Protein AF-A0A928IX99-F1 (afdb_monomer_lite)

pLDDT: mean 77.0, std 20.43, range [24.09, 98.06]

Sequence (421 aa):
MLLLALVLGLSSCNKGEEDSLDESSEAQTESSSEQSAFTVKQAEQLLEQDKLLTEIFICNYLRDVTSVKAERTLVSADNKYADFSEIEKLIGNTYLQDSGDKEFFMSYPENQEPSVVSQDGKTSVFCHIGSNYNDYADYSTLSVLDTDDEKVKELSFSTLLGKELTVKAFLQEDGKWLLEKGIYRLNPPQTDYTESPWGKTNVGSLKNLSGKTLVIKLFVSDKDTEITPADETFFHQRIESALQSLTQDLSQFGITPDFEYESTYFEHKKTLGNRAIDFDMMLAQTTFGTLENFARDNTDLDLSKYDNYFFVVCTKNDMELSVGVFDKTEEKDLYFGERILTGASVTDLDIYKSVLCLLGADLRGEDGADKYTEALYKFYFPNDFAVTKDLTTVEISPVTAYMCGFTDKLNFLYKTFLPRK

Foldseek 3Di:
DDDDDDDDDDDDDDDDDDDDDDDDDDPDDPPDPCLPQDDLVLVVVLLVLLVVLLCVFQQVVQDDPPDLFQDKDQRDPPDPQQFVVVVVVSQVLRADPPLCVVVPSACVVVPDDGQWDDDVRTIIGGDFFASDDDFGFDSVAWDWADDPDSQKIWIWTATPVGDTDIWIWGQDPVRGIYTSYGPCVVCPPDPPLCPAPLRQQAPALCSDLAWEEEEEEEEEAEQVGDDDPVLVVVVVVLLCVLVVLVQVQLVVLVGHHHYDYDYYYDYYHHDQDQEPVSVLVRCCPDPQNEVVSVLVPPPVRPVVNTSGYAYEYEYQHNHDWDFQGDDPDDPPRRRPGTYTYDHPPAGSLSSNLSVLVNLQQDLCLPPPDDSSLNNNCCVVCVLDSSHDPDSVSHHCDLVSCVSSVSDPDPDPSPPRNDDDD

Radius of gyration: 35.27 Å; chains: 1; bounding box: 87×37×130 Å

Structure (mmCIF, N/CA/C/O backbone):
data_AF-A0A928IX99-F1
#
_entry.id   AF-A0A928IX99-F1
#
loop_
_atom_site.group_PDB
_atom_site.id
_atom_site.type_symbol
_atom_site.label_atom_id
_atom_site.label_alt_id
_atom_site.label_comp_id
_atom_site.label_asym_id
_atom_site.label_entity_id
_atom_site.label_seq_id
_atom_site.pdbx_PDB_ins_code
_atom_site.Cartn_x
_atom_site.Cartn_y
_atom_site.Cartn_z
_atom_site.occupancy
_atom_site.B_iso_or_equiv
_atom_site.auth_seq_id
_atom_site.auth_comp_id
_atom_site.auth_asym_id
_atom_site.auth_atom_id
_atom_site.pdbx_PDB_model_num
ATOM 1 N N . MET A 1 1 ? -52.407 9.605 62.923 1.00 32.16 1 MET A N 1
ATOM 2 C CA . MET A 1 1 ? -52.821 9.281 64.308 1.00 32.16 1 MET A CA 1
ATOM 3 C C . MET A 1 1 ? -52.454 7.827 64.538 1.00 32.16 1 MET A C 1
ATOM 5 O O . MET A 1 1 ? -52.904 7.006 63.758 1.00 32.16 1 MET A O 1
ATOM 9 N N . LEU A 1 2 ? -51.382 7.566 65.298 1.00 25.30 2 LEU A N 1
ATOM 10 C CA . LEU A 1 2 ? -51.435 7.112 66.706 1.00 25.30 2 LEU A CA 1
ATOM 11 C C . LEU A 1 2 ? -52.231 5.798 66.850 1.00 25.30 2 LEU A C 1
ATOM 13 O O . LEU A 1 2 ? -53.377 5.760 66.439 1.00 25.30 2 LEU A O 1
ATOM 17 N N . LEU A 1 3 ? -51.763 4.728 67.488 1.00 24.09 3 LEU A N 1
ATOM 18 C CA . LEU A 1 3 ? -50.537 4.435 68.227 1.00 24.09 3 LEU A CA 1
ATOM 19 C C . LEU A 1 3 ? -50.572 2.918 68.548 1.00 24.09 3 LEU A C 1
ATOM 21 O O . LEU A 1 3 ? -51.644 2.319 68.571 1.00 24.09 3 LEU A O 1
ATOM 25 N N . LEU A 1 4 ? -49.394 2.355 68.823 1.00 26.11 4 LEU A N 1
ATOM 26 C CA . LEU A 1 4 ? -49.087 1.123 69.566 1.00 26.11 4 LEU A CA 1
ATOM 27 C C . LEU A 1 4 ? -50.152 0.592 70.553 1.00 26.11 4 LEU A C 1
ATOM 29 O O . LEU A 1 4 ? -50.721 1.370 71.314 1.00 26.11 4 LEU A O 1
ATOM 33 N N . ALA A 1 5 ? -50.161 -0.738 70.737 1.00 27.47 5 ALA A N 1
ATOM 34 C CA . ALA A 1 5 ? -49.898 -1.340 72.056 1.00 27.47 5 ALA A CA 1
ATOM 35 C C . ALA A 1 5 ? -49.436 -2.811 71.956 1.00 27.47 5 ALA A C 1
ATOM 37 O O . ALA A 1 5 ? -50.134 -3.668 71.420 1.00 27.47 5 ALA A O 1
ATOM 38 N N . LEU A 1 6 ? -48.248 -3.060 72.518 1.00 27.78 6 LEU A N 1
ATOM 39 C CA . LEU A 1 6 ? -47.676 -4.351 72.917 1.00 27.78 6 LEU A CA 1
ATOM 40 C C . LEU A 1 6 ? -48.558 -5.076 73.950 1.00 27.78 6 LEU A C 1
ATOM 42 O O . LEU A 1 6 ? -49.103 -4.424 74.839 1.00 27.78 6 LEU A O 1
ATOM 46 N N . VAL A 1 7 ? -48.503 -6.414 73.966 1.00 29.84 7 VAL A N 1
ATOM 47 C CA . VAL A 1 7 ? -48.594 -7.204 75.209 1.00 29.84 7 VAL A CA 1
ATOM 48 C C . VAL A 1 7 ? -47.529 -8.307 75.198 1.00 29.84 7 VAL A C 1
ATOM 50 O O . VAL A 1 7 ? -47.473 -9.133 74.292 1.00 29.84 7 VAL A O 1
ATOM 53 N N . LEU A 1 8 ? -46.687 -8.270 76.232 1.00 30.53 8 LEU A N 1
ATOM 54 C CA . LEU A 1 8 ? -45.696 -9.266 76.644 1.00 30.53 8 LEU A CA 1
ATOM 55 C C . LEU A 1 8 ? -46.343 -10.387 77.478 1.00 30.53 8 LEU A C 1
ATOM 57 O O . LEU A 1 8 ? -47.283 -10.145 78.230 1.00 30.53 8 LEU A O 1
ATOM 61 N N . GLY A 1 9 ? -45.729 -11.569 77.448 1.00 25.67 9 GLY A N 1
ATOM 62 C CA . GLY A 1 9 ? -45.827 -12.616 78.474 1.00 25.67 9 GLY A CA 1
ATOM 63 C C . GLY A 1 9 ? -44.843 -13.733 78.106 1.00 25.67 9 GLY A C 1
ATOM 64 O O . GLY A 1 9 ? -45.002 -14.327 77.050 1.00 25.67 9 GLY A O 1
ATOM 65 N N . LEU A 1 10 ? -43.679 -13.894 78.740 1.00 26.44 10 LEU A N 1
ATOM 66 C CA . LEU A 1 10 ? -43.321 -14.243 80.128 1.00 26.44 10 LEU A CA 1
ATOM 67 C C . LEU A 1 10 ? -42.844 -15.707 80.222 1.00 26.44 10 LEU A C 1
ATOM 69 O O . LEU A 1 10 ? -43.537 -16.623 79.791 1.00 26.44 10 LEU A O 1
ATOM 73 N N . SER A 1 11 ? -41.709 -15.855 80.919 1.00 26.50 11 SER A N 1
ATOM 74 C CA . SER A 1 11 ? -41.252 -17.017 81.704 1.00 26.50 11 SER A CA 1
ATOM 75 C C . SER A 1 11 ? -40.397 -18.095 81.021 1.00 26.50 11 SER A C 1
ATOM 77 O O . SER A 1 11 ? -40.907 -18.964 80.327 1.00 26.50 11 SER A O 1
ATOM 79 N N . SER A 1 12 ? -39.115 -18.167 81.406 1.00 26.39 12 SER A N 1
ATOM 80 C CA . SER A 1 12 ? -38.673 -19.178 82.385 1.00 26.39 12 SER A CA 1
ATOM 81 C C . SER A 1 12 ? -37.282 -18.867 82.963 1.00 26.39 12 SER A C 1
ATOM 83 O O . SER A 1 12 ? -36.357 -18.499 82.247 1.00 26.39 12 SER A O 1
ATOM 85 N N . CYS A 1 13 ? -37.169 -19.033 84.281 1.00 27.56 13 CYS A N 1
ATOM 86 C CA . CYS A 1 13 ? -35.975 -18.929 85.121 1.00 27.56 13 CYS A CA 1
ATOM 87 C C . CYS A 1 13 ? -34.940 -20.039 84.844 1.00 27.56 13 CYS A C 1
ATOM 89 O O . CYS A 1 13 ? -35.353 -21.160 84.555 1.00 27.56 13 CYS A O 1
ATOM 91 N N . ASN A 1 14 ? -33.643 -19.802 85.110 1.00 27.31 14 ASN A N 1
ATOM 92 C CA . ASN A 1 14 ? -32.953 -20.336 86.302 1.00 27.31 14 ASN A CA 1
ATOM 93 C C . ASN A 1 14 ? -31.543 -19.723 86.506 1.00 27.31 14 ASN A C 1
ATOM 95 O O . ASN A 1 14 ? -31.003 -19.081 85.615 1.00 27.31 14 ASN A O 1
ATOM 99 N N . LYS A 1 15 ? -31.022 -19.906 87.725 1.00 30.80 15 LYS A N 1
ATOM 100 C CA . LYS A 1 15 ? -29.993 -19.159 88.481 1.00 30.80 15 LYS A CA 1
ATOM 101 C C . LYS A 1 15 ? -28.511 -19.462 88.170 1.00 30.80 15 LYS A C 1
ATOM 103 O O . LYS A 1 15 ? -28.193 -20.589 87.807 1.00 30.80 15 LYS A O 1
ATOM 108 N N . GLY A 1 16 ? -27.634 -18.520 88.558 1.00 28.22 16 GLY A N 1
ATOM 109 C CA . GLY A 1 16 ? -26.250 -18.763 89.017 1.00 28.22 16 GLY A CA 1
ATOM 110 C C . GLY A 1 16 ? -25.366 -17.498 89.076 1.00 28.22 16 GLY A C 1
ATOM 111 O O . GLY A 1 16 ? -25.077 -16.941 88.028 1.00 28.22 16 GLY A O 1
ATOM 112 N N . GLU A 1 17 ? -24.984 -17.068 90.290 1.00 31.42 17 GLU A N 1
ATOM 113 C CA . GLU A 1 17 ? -23.972 -16.046 90.695 1.00 31.42 17 GLU A CA 1
ATOM 114 C C . GLU A 1 17 ? -22.546 -16.393 90.167 1.00 31.42 17 GLU A C 1
ATOM 116 O O . GLU A 1 17 ? -22.338 -17.542 89.790 1.00 31.42 17 GLU A O 1
ATOM 121 N N . GLU A 1 18 ? -21.483 -15.570 90.096 1.00 31.70 18 GLU A N 1
ATOM 122 C CA . GLU A 1 18 ? -21.073 -14.255 90.639 1.00 31.70 18 GLU A CA 1
ATOM 123 C C . GLU A 1 18 ? -19.809 -13.760 89.858 1.00 31.70 18 GLU A C 1
ATOM 125 O O . GLU A 1 18 ? -19.098 -14.575 89.271 1.00 31.70 18 GLU A O 1
ATOM 130 N N . ASP A 1 19 ? -19.526 -12.449 89.925 1.00 29.72 19 ASP A N 1
ATOM 131 C CA . ASP A 1 19 ? -18.247 -11.724 89.709 1.00 29.72 19 ASP A CA 1
ATOM 132 C C . ASP A 1 19 ? -17.507 -11.696 88.348 1.00 29.72 19 ASP A C 1
ATOM 134 O O . ASP A 1 19 ? -16.781 -12.612 87.970 1.00 29.72 19 ASP A O 1
ATOM 138 N N . SER A 1 20 ? -17.491 -10.527 87.682 1.00 31.77 20 SER A N 1
ATOM 139 C CA . SER A 1 20 ? -16.436 -9.486 87.816 1.00 31.77 20 SER A CA 1
ATOM 140 C C . SER A 1 20 ? -16.462 -8.461 86.656 1.00 31.77 20 SER A C 1
ATOM 142 O O . SER A 1 20 ? -16.932 -8.730 85.554 1.00 31.77 20 SER A O 1
ATOM 144 N N . LEU A 1 21 ? -15.998 -7.253 86.982 1.00 30.33 21 LEU A N 1
ATOM 145 C CA . LEU A 1 21 ? -15.977 -5.988 86.232 1.00 30.33 21 LEU A CA 1
ATOM 146 C C . LEU A 1 21 ? -15.123 -6.051 84.945 1.00 30.33 21 LEU A C 1
ATOM 148 O O . LEU A 1 21 ? -14.048 -6.640 84.979 1.00 30.33 21 LEU A O 1
ATOM 152 N N . ASP A 1 22 ? -15.525 -5.433 83.828 1.00 29.91 22 ASP A N 1
ATOM 153 C CA . ASP A 1 22 ? -15.306 -4.010 83.487 1.00 29.91 22 ASP A CA 1
ATOM 154 C C . ASP A 1 22 ? -15.445 -3.727 81.966 1.00 29.91 22 ASP A C 1
ATOM 156 O O . ASP A 1 22 ? -15.180 -4.580 81.123 1.00 29.91 22 ASP A O 1
ATOM 160 N N . GLU A 1 23 ? -15.841 -2.484 81.673 1.00 31.03 23 GLU A N 1
ATOM 161 C CA . GLU A 1 23 ? -15.593 -1.669 80.461 1.00 31.03 23 GLU A CA 1
ATOM 162 C C . GLU A 1 23 ? -16.182 -2.034 79.071 1.00 31.03 23 GLU A C 1
ATOM 164 O O . GLU A 1 23 ? -15.618 -2.734 78.238 1.00 31.03 23 GLU A O 1
ATOM 169 N N . SER A 1 24 ? -17.325 -1.385 78.803 1.00 33.31 24 SER A N 1
ATOM 170 C CA . SER A 1 24 ? -17.685 -0.602 77.602 1.00 33.31 24 SER A CA 1
ATOM 171 C C . SER A 1 24 ? -16.999 -0.874 76.250 1.00 33.31 24 SER A C 1
ATOM 173 O O . SER A 1 24 ? -15.839 -0.528 76.049 1.00 33.31 24 SER A O 1
ATOM 175 N N . SER A 1 25 ? -17.802 -1.205 75.235 1.00 29.55 25 SER A N 1
ATOM 176 C CA . SER A 1 25 ? -17.796 -0.445 73.974 1.00 29.55 25 SER A CA 1
ATOM 177 C C . SER A 1 25 ? -19.100 -0.647 73.200 1.00 29.55 25 SER A C 1
ATOM 179 O O . SER A 1 25 ? -19.797 -1.651 73.330 1.00 29.55 25 SER A O 1
ATOM 181 N N . GLU A 1 26 ? -19.468 0.404 72.486 1.00 31.27 26 GLU A N 1
ATOM 18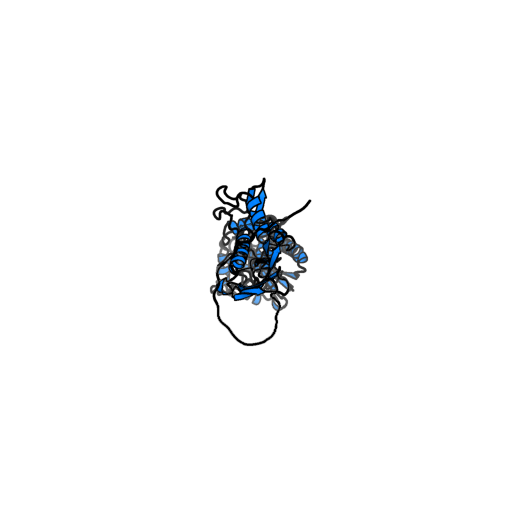2 C CA . GLU A 1 26 ? -20.727 0.634 71.799 1.00 31.27 26 GLU A CA 1
ATOM 183 C C . GLU A 1 26 ? -20.979 -0.404 70.697 1.00 31.27 26 GLU A C 1
ATOM 185 O O . GLU A 1 26 ? -20.155 -0.603 69.808 1.00 31.27 26 GLU A O 1
ATOM 190 N N . ALA A 1 27 ? -22.159 -1.026 70.712 1.00 29.11 27 ALA A N 1
ATOM 191 C CA . ALA A 1 27 ? -22.660 -1.766 69.564 1.00 29.11 27 ALA A CA 1
ATOM 192 C C . ALA A 1 27 ? -23.061 -0.762 68.472 1.00 29.11 27 ALA A C 1
ATOM 194 O O . ALA A 1 27 ? -24.195 -0.278 68.434 1.00 29.11 27 ALA A O 1
ATOM 195 N N . GLN A 1 28 ? -22.109 -0.419 67.603 1.00 32.25 28 GLN A N 1
ATOM 196 C CA . GLN A 1 28 ? -22.411 0.170 66.308 1.00 32.25 28 GLN A CA 1
ATOM 197 C C . GLN A 1 28 ? -23.106 -0.879 65.442 1.00 32.25 28 GLN A C 1
ATOM 199 O O . GLN A 1 28 ? -22.579 -1.946 65.146 1.00 32.25 28 GLN A O 1
ATOM 204 N N . THR A 1 29 ? -24.332 -0.541 65.074 1.00 30.28 29 THR A N 1
ATOM 205 C CA . THR A 1 29 ? -25.180 -1.222 64.106 1.00 30.28 29 THR A CA 1
ATOM 206 C C . THR A 1 29 ? -24.440 -1.383 62.774 1.00 30.28 29 THR A C 1
ATOM 208 O O . THR A 1 29 ? -24.249 -0.405 62.052 1.00 30.28 29 THR A O 1
ATOM 211 N N . GLU A 1 30 ? -24.053 -2.613 62.430 1.00 31.61 30 GLU A N 1
ATOM 212 C CA . GLU A 1 30 ? -23.658 -2.986 61.071 1.00 31.61 30 GLU A CA 1
ATOM 213 C C . GLU A 1 30 ? -24.867 -2.823 60.140 1.00 31.61 30 GLU A C 1
ATOM 215 O O . GLU A 1 30 ? -25.777 -3.649 60.079 1.00 31.61 30 GLU A O 1
ATOM 220 N N . SER A 1 31 ? -24.888 -1.707 59.422 1.00 30.83 31 SER A N 1
ATOM 221 C CA . SER A 1 31 ? -25.675 -1.532 58.209 1.00 30.83 31 SER A CA 1
ATOM 222 C C . SER A 1 31 ? -24.835 -2.058 57.045 1.00 30.83 31 SER A C 1
ATOM 224 O O . SER A 1 31 ? -24.103 -1.300 56.412 1.00 30.83 31 SER A O 1
ATOM 226 N N . SER A 1 32 ? -24.917 -3.359 56.776 1.00 32.91 32 SER A N 1
ATOM 227 C CA . SER A 1 32 ? -24.330 -3.982 55.590 1.00 32.91 32 SER A CA 1
ATOM 228 C C . SER A 1 32 ? -25.093 -3.548 54.331 1.00 32.91 32 SER A C 1
ATOM 230 O O . SER A 1 32 ? -26.103 -4.149 53.958 1.00 32.91 32 SER A O 1
ATOM 232 N N . SER A 1 33 ? -24.623 -2.500 53.658 1.00 36.19 33 SER A N 1
ATOM 233 C CA . SER A 1 33 ? -24.897 -2.314 52.234 1.00 36.19 33 SER A CA 1
ATOM 234 C C . SER A 1 33 ? -23.914 -3.183 51.454 1.00 36.19 33 SER A C 1
ATOM 236 O O . SER A 1 33 ? -22.799 -2.756 51.167 1.00 36.19 33 SER A O 1
ATOM 238 N N . GLU A 1 34 ? -24.300 -4.417 51.135 1.00 38.56 34 GLU A N 1
ATOM 239 C CA . GLU A 1 34 ? -23.579 -5.240 50.158 1.00 38.56 34 GLU A CA 1
ATOM 240 C C . GLU A 1 34 ? -23.730 -4.605 48.764 1.00 38.56 34 GLU A C 1
ATOM 242 O O . GLU A 1 34 ? -24.590 -4.980 47.968 1.00 38.56 34 GLU A O 1
ATOM 247 N N . GLN A 1 35 ? -22.907 -3.601 48.455 1.00 49.84 35 GLN A N 1
ATOM 248 C CA . GLN A 1 35 ? -22.557 -3.311 47.069 1.00 49.84 35 GLN A CA 1
ATOM 249 C C . GLN A 1 35 ? -21.727 -4.497 46.577 1.00 49.84 35 GLN A C 1
ATOM 251 O O . GLN A 1 35 ? -20.682 -4.807 47.146 1.00 49.84 35 GLN A O 1
ATOM 256 N N . SER A 1 36 ? -22.218 -5.210 45.562 1.00 53.50 36 SER A N 1
ATOM 257 C CA . SER A 1 36 ? -21.518 -6.369 45.008 1.00 53.50 36 SER A CA 1
ATOM 258 C C . SER A 1 36 ? -20.126 -5.946 44.535 1.00 53.50 36 SER A C 1
ATOM 260 O O . SER A 1 36 ? -20.011 -5.195 43.562 1.00 53.50 36 SER A O 1
ATOM 262 N N . ALA A 1 37 ? -19.085 -6.411 45.227 1.00 73.81 37 ALA A N 1
ATOM 263 C CA . ALA A 1 37 ? -17.702 -6.145 44.860 1.00 73.81 37 ALA A CA 1
ATOM 264 C C . ALA A 1 37 ? -17.452 -6.584 43.409 1.00 73.81 37 ALA A C 1
ATOM 266 O O . ALA A 1 37 ? -17.867 -7.671 43.004 1.00 73.81 37 ALA A O 1
ATOM 267 N N . PHE A 1 38 ? -16.796 -5.730 42.624 1.00 88.00 38 PHE A N 1
ATOM 268 C CA . PHE A 1 38 ? -16.425 -6.046 41.250 1.00 88.00 38 PHE A CA 1
ATOM 269 C C . PHE A 1 38 ? -15.458 -7.232 41.227 1.00 88.00 38 PHE A C 1
ATOM 271 O O . PHE A 1 38 ? -14.396 -7.201 41.844 1.00 88.00 38 PHE A O 1
ATOM 278 N N . THR A 1 39 ? -15.854 -8.302 40.547 1.00 91.69 39 THR A N 1
ATOM 279 C CA . THR A 1 39 ? -15.130 -9.577 40.548 1.00 91.69 39 THR A CA 1
ATOM 280 C C . THR A 1 39 ? -14.237 -9.728 39.320 1.00 91.69 39 THR A C 1
ATOM 282 O O . THR A 1 39 ? -14.537 -9.193 38.253 1.00 91.69 39 THR A O 1
ATOM 285 N N . VAL A 1 40 ? -13.201 -10.568 39.427 1.00 93.12 40 VAL A N 1
ATOM 286 C CA . VAL A 1 40 ? -12.376 -10.996 38.278 1.00 93.12 40 VAL A CA 1
ATOM 287 C C . VAL A 1 40 ? -13.248 -11.520 37.132 1.00 93.12 40 VAL A C 1
ATOM 289 O O . VAL A 1 40 ? -13.028 -11.178 35.981 1.00 93.12 40 VAL A O 1
ATOM 292 N N . LYS A 1 41 ? -14.321 -12.256 37.439 1.00 94.00 41 LYS A N 1
ATOM 293 C CA . LYS A 1 41 ? -15.254 -12.769 36.427 1.00 94.00 41 LYS A CA 1
ATOM 294 C C . LYS A 1 41 ? -16.005 -11.662 35.676 1.00 94.00 41 LYS A C 1
ATOM 296 O O . LYS A 1 41 ? -16.275 -11.805 34.489 1.00 94.00 41 LYS A O 1
ATOM 301 N N . GLN A 1 42 ? -16.377 -10.573 36.352 1.00 94.31 42 GLN A N 1
ATOM 302 C CA . GLN A 1 42 ? -16.988 -9.416 35.685 1.00 94.31 42 GLN A CA 1
ATOM 303 C C . GLN A 1 42 ? -15.965 -8.675 34.818 1.00 94.31 42 GLN A C 1
ATOM 305 O O . GLN A 1 42 ? -16.309 -8.227 33.727 1.00 94.31 42 GLN A O 1
ATOM 310 N N . ALA A 1 43 ? -14.709 -8.601 35.264 1.00 96.12 43 ALA A N 1
ATOM 311 C CA . ALA A 1 43 ? -13.615 -8.063 34.465 1.00 96.12 43 ALA A CA 1
ATOM 312 C C . ALA A 1 43 ? -13.370 -8.895 33.192 1.00 96.12 43 ALA A C 1
ATOM 314 O O . ALA A 1 43 ? -13.345 -8.334 32.101 1.00 96.12 43 ALA A O 1
ATOM 315 N N . GLU A 1 44 ? -13.292 -10.226 33.301 1.00 97.00 44 GLU A N 1
ATOM 316 C CA . GLU A 1 44 ? -13.190 -11.137 32.149 1.00 97.00 44 GLU A CA 1
ATOM 317 C C . GLU A 1 44 ? -14.339 -10.930 31.155 1.00 97.00 44 GLU A C 1
ATOM 319 O O . GLU A 1 44 ? -14.112 -10.858 29.952 1.00 97.00 44 GLU A O 1
ATOM 324 N N . GLN A 1 45 ? -15.575 -10.785 31.647 1.00 96.31 45 GLN A N 1
ATOM 325 C CA . GLN A 1 45 ? -16.740 -10.544 30.792 1.00 96.31 45 GLN A CA 1
ATOM 326 C C . GLN A 1 45 ? -16.628 -9.241 29.996 1.00 96.31 45 GLN A C 1
ATOM 328 O O . GLN A 1 45 ? -16.954 -9.240 28.810 1.00 96.31 45 GLN A O 1
ATOM 333 N N . LEU A 1 46 ? -16.163 -8.153 30.617 1.00 96.56 46 LEU A N 1
ATOM 334 C CA . LEU A 1 46 ? -15.943 -6.885 29.917 1.00 96.56 46 LEU A CA 1
ATOM 335 C C . LEU A 1 46 ? -14.827 -6.995 28.876 1.00 96.56 46 LEU A C 1
ATOM 337 O O . LEU A 1 46 ? -14.984 -6.518 27.755 1.00 96.56 46 LEU A O 1
ATOM 341 N N . LEU A 1 47 ? -13.725 -7.665 29.216 1.00 97.38 47 LEU A N 1
ATOM 342 C CA . LEU A 1 47 ? -12.604 -7.861 28.296 1.00 97.38 47 LEU A CA 1
ATOM 343 C C . LEU A 1 47 ? -12.964 -8.805 27.132 1.00 97.38 47 LEU A C 1
ATOM 345 O O . LEU A 1 47 ? -12.456 -8.632 26.029 1.00 97.38 47 LEU A O 1
ATOM 349 N N . GLU A 1 48 ? -13.854 -9.781 27.329 1.00 97.62 48 GLU A N 1
ATOM 350 C CA . GLU A 1 48 ? -14.361 -10.628 26.236 1.00 97.62 48 GLU A CA 1
ATOM 351 C C . GLU A 1 48 ? -15.318 -9.848 25.316 1.00 97.62 48 GLU A C 1
ATOM 353 O O . GLU A 1 48 ? -15.311 -10.050 24.102 1.00 97.62 48 GLU A O 1
ATOM 358 N N . GLN A 1 49 ? -16.117 -8.921 25.857 1.00 97.62 49 GLN A N 1
ATOM 359 C CA . GLN A 1 49 ? -16.940 -8.027 25.035 1.00 97.62 49 GLN A CA 1
ATOM 360 C C . GLN A 1 49 ? -16.082 -7.060 24.205 1.00 97.62 49 GLN A C 1
ATOM 362 O O . GLN A 1 49 ? -16.351 -6.882 23.016 1.00 97.62 49 GLN A O 1
ATOM 367 N N . ASP A 1 50 ? -15.023 -6.499 24.795 1.00 96.81 50 ASP A N 1
ATOM 368 C CA . ASP A 1 50 ? -14.016 -5.691 24.093 1.00 96.81 50 ASP A CA 1
ATOM 369 C C . ASP A 1 50 ? -13.336 -6.473 22.960 1.00 96.81 50 ASP A C 1
ATOM 371 O O . ASP A 1 50 ? -13.258 -6.003 21.818 1.00 96.81 50 ASP A O 1
ATOM 375 N N . LYS A 1 51 ? -12.914 -7.709 23.250 1.00 96.12 51 LYS A N 1
ATOM 376 C CA . LYS A 1 51 ? -12.370 -8.626 22.248 1.00 96.12 51 LYS A CA 1
ATOM 377 C C . LYS A 1 51 ? -13.364 -8.864 21.116 1.00 96.12 51 LYS A C 1
ATOM 379 O O . LYS A 1 51 ? -12.986 -8.740 19.957 1.00 96.12 51 LYS A O 1
ATOM 384 N N . LEU A 1 52 ? -14.632 -9.129 21.420 1.00 96.38 52 LEU A N 1
ATOM 385 C CA . LEU A 1 52 ? -15.652 -9.367 20.400 1.00 96.38 52 LEU A CA 1
ATOM 386 C C . LEU A 1 52 ? -15.925 -8.130 19.530 1.00 96.38 52 LEU A C 1
ATOM 388 O O . LEU A 1 52 ? -16.109 -8.261 18.322 1.00 96.38 52 LEU A O 1
ATOM 392 N N . LEU A 1 53 ? -15.921 -6.925 20.107 1.00 95.81 53 LEU A N 1
ATOM 393 C CA . LEU A 1 53 ? -16.014 -5.680 19.333 1.00 95.81 53 LEU A CA 1
ATOM 394 C C . LEU A 1 53 ? -14.802 -5.510 18.414 1.00 95.81 53 LEU A C 1
ATOM 396 O O . LEU A 1 53 ? -14.961 -5.198 17.234 1.00 95.81 53 LEU A O 1
ATOM 400 N N . THR A 1 54 ? -13.605 -5.814 18.911 1.00 92.94 54 THR A N 1
ATOM 401 C CA . THR A 1 54 ? -12.389 -5.845 18.093 1.00 92.94 54 THR A CA 1
ATOM 402 C C . THR A 1 54 ? -12.495 -6.883 16.970 1.00 92.94 54 THR A C 1
ATOM 404 O O . THR A 1 54 ? -12.170 -6.591 15.821 1.00 92.94 54 THR A O 1
ATOM 407 N N . GLU A 1 55 ? -13.017 -8.076 17.244 1.00 91.44 55 GLU A N 1
ATOM 408 C CA . GLU A 1 55 ? -13.211 -9.117 16.235 1.00 91.44 55 GLU A CA 1
ATOM 409 C C . GLU A 1 55 ? -14.220 -8.697 15.154 1.00 91.44 55 GLU A C 1
ATOM 411 O O . GLU A 1 55 ? -13.977 -8.900 13.963 1.00 91.44 55 GLU A O 1
ATOM 416 N N . ILE A 1 56 ? -15.328 -8.065 15.545 1.00 92.81 56 ILE A N 1
ATOM 417 C CA . ILE A 1 56 ? -16.375 -7.598 14.629 1.00 92.81 56 ILE A CA 1
ATOM 418 C C . ILE A 1 56 ? -15.875 -6.461 13.732 1.00 92.81 56 ILE A C 1
ATOM 420 O O . ILE A 1 56 ? -16.018 -6.546 12.513 1.00 92.81 56 ILE A O 1
ATOM 424 N N . PHE A 1 57 ? -15.304 -5.408 14.319 1.00 91.12 57 PHE A N 1
ATOM 425 C CA . PHE A 1 57 ? -14.968 -4.178 13.597 1.00 91.12 57 PHE A CA 1
ATOM 426 C C . PHE A 1 57 ? -13.578 -4.203 12.960 1.00 91.12 57 PHE A C 1
ATOM 428 O O . PHE A 1 57 ? -13.390 -3.646 11.880 1.00 91.12 57 PHE A O 1
ATOM 435 N N . ILE A 1 58 ? -12.601 -4.829 13.617 1.00 85.94 58 ILE A N 1
ATOM 436 C CA . ILE A 1 58 ? -11.209 -4.860 13.151 1.00 85.94 58 ILE A CA 1
ATOM 437 C C . ILE A 1 58 ? -10.930 -6.166 12.411 1.00 85.94 58 ILE A C 1
ATOM 439 O O . ILE A 1 58 ? -10.306 -6.149 11.352 1.00 85.94 58 ILE A O 1
ATOM 443 N N . CYS A 1 59 ? -11.400 -7.299 12.950 1.00 82.94 59 CYS A N 1
ATOM 444 C CA . CYS A 1 59 ? -11.065 -8.621 12.412 1.00 82.94 59 CYS A CA 1
ATOM 445 C C . CYS A 1 59 ? -12.081 -9.201 11.417 1.00 82.94 59 CYS A C 1
ATOM 447 O O . CYS A 1 59 ? -11.909 -10.325 10.949 1.00 82.94 59 CYS A O 1
ATOM 449 N N . ASN A 1 60 ? -13.114 -8.433 11.056 1.00 79.81 60 ASN A N 1
ATOM 450 C CA . ASN A 1 60 ? -14.148 -8.805 10.084 1.00 79.81 60 ASN A CA 1
ATOM 451 C C . ASN A 1 60 ? -14.901 -10.103 10.419 1.00 79.81 60 ASN A C 1
ATOM 453 O O . ASN A 1 60 ? -15.343 -10.817 9.518 1.00 79.81 60 ASN A O 1
ATOM 457 N N . TYR A 1 61 ? -15.092 -10.392 11.708 1.00 87.44 61 TYR A N 1
ATOM 458 C CA . TYR A 1 61 ? -15.714 -11.625 12.206 1.00 87.44 61 TYR A CA 1
ATOM 459 C C . TYR A 1 61 ? -17.090 -11.945 11.592 1.00 87.44 61 TYR A C 1
ATOM 461 O O . TYR A 1 61 ? -17.453 -13.109 11.449 1.00 87.44 61 TYR A O 1
ATOM 469 N N . LEU A 1 62 ? -17.867 -10.923 11.219 1.00 88.19 62 LEU A N 1
ATOM 470 C CA . LEU A 1 62 ? -19.222 -11.094 10.679 1.00 88.19 62 LEU A CA 1
ATOM 471 C C . LEU A 1 62 ? -19.278 -11.292 9.159 1.00 88.19 62 LEU A C 1
ATOM 473 O O . LEU A 1 62 ? -20.366 -11.510 8.621 1.00 88.19 62 LEU A O 1
ATOM 477 N N . ARG A 1 63 ? -18.151 -11.176 8.450 1.00 78.81 63 ARG A N 1
ATOM 478 C CA . ARG A 1 63 ? -18.128 -11.281 6.989 1.00 78.81 63 ARG A CA 1
ATOM 479 C C . ARG A 1 63 ? -18.028 -12.737 6.542 1.00 78.81 63 ARG A C 1
ATOM 481 O O . ARG A 1 63 ? -17.250 -13.522 7.073 1.00 78.81 63 ARG A O 1
ATOM 488 N N . ASP A 1 64 ? -18.742 -13.058 5.469 1.00 70.56 64 ASP A N 1
ATOM 489 C CA . ASP A 1 64 ? -18.509 -14.283 4.711 1.00 70.56 64 ASP A CA 1
ATOM 490 C C . ASP A 1 64 ? -17.226 -14.152 3.862 1.00 70.56 64 ASP A C 1
ATOM 492 O O . ASP A 1 64 ? -17.147 -13.374 2.903 1.00 70.56 64 ASP A O 1
ATOM 496 N N . VAL A 1 65 ? -16.198 -14.915 4.237 1.00 60.59 65 VAL A N 1
ATOM 497 C CA . VAL A 1 65 ? -14.868 -14.922 3.603 1.00 60.59 65 VAL A CA 1
ATOM 498 C C . VAL A 1 65 ? -14.852 -15.526 2.192 1.00 60.59 65 VAL A C 1
ATOM 500 O O . VAL A 1 65 ? -13.818 -15.497 1.530 1.00 60.59 65 VAL A O 1
ATOM 503 N N . THR A 1 66 ? -15.974 -16.054 1.692 1.00 59.44 66 THR A N 1
ATOM 504 C CA . THR A 1 66 ? -16.052 -16.620 0.333 1.00 59.44 66 THR A CA 1
ATOM 505 C C . THR A 1 66 ? -16.164 -15.565 -0.776 1.00 59.44 66 THR A C 1
ATOM 507 O O . THR A 1 66 ? -15.932 -15.874 -1.948 1.00 59.44 66 THR A O 1
ATOM 510 N N . SER A 1 67 ? -16.479 -14.307 -0.437 1.00 60.62 67 SER A N 1
ATOM 511 C CA . SER A 1 67 ? -16.574 -13.213 -1.410 1.00 60.62 67 SER A CA 1
ATOM 512 C C . SER A 1 67 ? -15.221 -12.548 -1.661 1.00 60.62 67 SER A C 1
ATOM 514 O O . SER A 1 67 ? -14.698 -11.828 -0.810 1.00 60.62 67 SER A O 1
ATOM 516 N N . VAL A 1 68 ? -14.710 -12.712 -2.883 1.00 61.31 68 VAL A N 1
ATOM 517 C CA . VAL A 1 68 ? -13.499 -12.043 -3.399 1.00 61.31 68 VAL A CA 1
ATOM 518 C C . VAL A 1 68 ? -13.741 -10.596 -3.857 1.00 61.31 68 VAL A C 1
ATOM 520 O O . VAL A 1 68 ? -12.884 -10.008 -4.509 1.00 61.31 68 VAL A O 1
ATOM 523 N N . LYS A 1 69 ? -14.903 -10.003 -3.554 1.00 67.88 69 LYS A N 1
ATOM 524 C CA . LYS A 1 69 ? -15.242 -8.632 -3.963 1.00 67.88 69 LYS A CA 1
ATOM 525 C C . LYS A 1 69 ? -15.045 -7.628 -2.828 1.00 67.88 69 LYS A C 1
ATOM 527 O O . LYS A 1 69 ? -15.441 -7.877 -1.689 1.00 67.88 69 LYS A O 1
ATOM 532 N N . ALA A 1 70 ? -14.501 -6.461 -3.159 1.00 73.69 70 ALA A N 1
ATOM 533 C CA . ALA A 1 70 ? -14.442 -5.289 -2.288 1.00 73.69 70 ALA A CA 1
ATOM 534 C C . ALA A 1 70 ? -15.808 -4.573 -2.236 1.00 73.69 70 ALA A C 1
ATOM 536 O O . ALA A 1 70 ? -15.962 -3.461 -2.731 1.00 73.69 70 ALA A O 1
ATOM 537 N N . GLU A 1 71 ? -16.833 -5.241 -1.701 1.00 81.56 71 GLU A N 1
ATOM 538 C CA . GLU A 1 71 ? -18.187 -4.690 -1.580 1.00 81.56 71 GLU A CA 1
ATOM 539 C C . GLU A 1 71 ? -18.771 -4.911 -0.181 1.00 81.56 71 GLU A C 1
ATOM 541 O O . GLU A 1 71 ? -18.330 -5.789 0.566 1.00 81.56 71 GLU A O 1
ATOM 546 N N . ARG A 1 72 ? -19.777 -4.100 0.169 1.00 87.62 72 ARG A N 1
ATOM 547 C CA . ARG A 1 72 ? -20.546 -4.271 1.404 1.00 87.62 72 ARG A CA 1
ATOM 548 C C . ARG A 1 72 ? -21.426 -5.510 1.309 1.00 87.62 72 ARG A C 1
ATOM 550 O O . ARG A 1 72 ? -22.086 -5.744 0.298 1.00 87.62 72 ARG A O 1
ATOM 557 N N . THR A 1 73 ? -21.478 -6.266 2.396 1.00 88.50 73 THR A N 1
ATOM 558 C CA . THR A 1 73 ? -22.308 -7.467 2.511 1.00 88.50 73 THR A CA 1
ATOM 559 C C . THR A 1 73 ? -23.202 -7.360 3.734 1.00 88.50 73 THR A C 1
ATOM 561 O O . THR A 1 73 ? -22.749 -6.977 4.810 1.00 88.50 73 THR A O 1
ATOM 564 N N . LEU A 1 74 ? -24.487 -7.675 3.574 1.00 92.31 74 LEU A N 1
ATOM 565 C CA . LEU A 1 74 ? -25.392 -7.767 4.715 1.00 92.31 74 LEU A CA 1
ATOM 566 C C . LEU A 1 74 ? -25.056 -9.016 5.523 1.00 92.31 74 LEU A C 1
ATOM 568 O O . LEU A 1 74 ? -24.873 -10.096 4.958 1.00 92.31 74 LEU A O 1
ATOM 572 N N . VAL A 1 75 ? -25.023 -8.867 6.844 1.00 92.75 75 VAL A N 1
ATOM 573 C CA . VAL A 1 75 ? -24.863 -9.998 7.757 1.00 92.75 75 VAL A CA 1
ATOM 574 C C . VAL A 1 75 ? -26.068 -10.933 7.612 1.00 92.75 75 VAL A C 1
ATOM 576 O O . VAL A 1 75 ? -27.215 -10.485 7.524 1.00 92.75 75 VAL A O 1
ATOM 579 N N . SER A 1 76 ? -25.805 -12.240 7.560 1.00 90.94 76 SER A N 1
ATOM 580 C CA . SER A 1 76 ? -26.848 -13.256 7.398 1.00 90.94 76 SER A CA 1
ATOM 581 C C . SER A 1 76 ? -27.871 -13.200 8.536 1.00 90.94 76 SER A C 1
ATOM 583 O O . SER A 1 76 ? -27.513 -13.010 9.695 1.00 90.94 76 SER A O 1
ATOM 585 N N . ALA A 1 77 ? -29.153 -13.382 8.206 1.00 91.44 77 ALA A N 1
ATOM 586 C CA . ALA A 1 77 ? -30.276 -13.205 9.132 1.00 91.44 77 ALA A CA 1
ATOM 587 C C . ALA A 1 77 ? -30.310 -14.212 10.300 1.00 91.44 77 ALA A C 1
ATOM 589 O O . ALA A 1 77 ? -31.050 -14.008 11.259 1.00 91.44 77 ALA A O 1
ATOM 590 N N . ASP A 1 78 ? -29.543 -15.299 10.218 1.00 91.44 78 ASP A N 1
ATOM 591 C CA . ASP A 1 78 ? -29.351 -16.281 11.289 1.00 91.44 78 ASP A CA 1
ATOM 592 C C . ASP A 1 78 ? -28.278 -15.863 12.312 1.00 91.44 78 ASP A C 1
ATOM 594 O O . ASP A 1 78 ? -28.178 -16.463 13.384 1.00 91.44 78 ASP A O 1
ATOM 598 N N . ASN A 1 79 ? -27.501 -14.814 12.028 1.00 93.75 79 ASN A N 1
ATOM 599 C CA . ASN A 1 79 ? -26.531 -14.258 12.959 1.00 93.75 79 ASN A CA 1
ATOM 600 C C . ASN A 1 79 ? -27.218 -13.304 13.949 1.00 93.75 79 ASN A C 1
ATOM 602 O O . ASN A 1 79 ? -27.980 -12.419 13.560 1.00 93.75 79 ASN A O 1
ATOM 606 N N . LYS A 1 80 ? -26.888 -13.423 15.241 1.00 94.81 80 LYS A N 1
ATOM 607 C CA . LYS A 1 80 ? -27.427 -12.546 16.296 1.00 94.81 80 LYS A CA 1
ATOM 608 C C . LYS A 1 80 ? -27.134 -11.055 16.070 1.00 94.81 80 LYS A C 1
ATOM 610 O O . LYS A 1 80 ? -27.853 -10.221 16.597 1.00 94.81 80 LYS A O 1
ATOM 615 N N . TYR A 1 81 ? -26.112 -10.725 15.283 1.00 96.38 81 TYR A N 1
ATOM 616 C CA . TYR A 1 81 ? -25.734 -9.359 14.924 1.00 96.38 81 TYR A CA 1
ATOM 617 C C . TYR A 1 81 ? -26.286 -8.902 13.568 1.00 96.38 81 TYR A C 1
ATOM 619 O O . TYR A 1 81 ? -25.814 -7.906 13.031 1.00 96.38 81 TYR A O 1
ATOM 627 N N . ALA A 1 82 ? -27.260 -9.607 12.983 1.00 95.88 82 ALA A N 1
ATOM 628 C CA . ALA A 1 82 ? -27.907 -9.168 11.746 1.00 95.88 82 ALA A CA 1
ATOM 629 C C . ALA A 1 82 ? -28.693 -7.855 11.920 1.00 95.88 82 ALA A C 1
ATOM 631 O O . ALA A 1 82 ? -28.759 -7.047 10.993 1.00 95.88 82 ALA A O 1
ATOM 632 N N . ASP A 1 83 ? -29.273 -7.641 13.105 1.00 97.25 83 ASP A N 1
ATOM 633 C CA . ASP A 1 83 ? -29.878 -6.373 13.517 1.00 97.25 83 ASP A CA 1
ATOM 634 C C . ASP A 1 83 ? -28.795 -5.469 14.116 1.00 97.25 83 ASP A C 1
ATOM 636 O O . ASP A 1 83 ? -28.087 -5.857 15.052 1.00 97.25 83 ASP A O 1
ATOM 640 N N . PHE A 1 84 ? -28.668 -4.255 13.582 1.00 97.44 84 PHE A N 1
ATOM 641 C CA . PHE A 1 84 ? -27.616 -3.330 13.991 1.00 97.44 84 PHE A CA 1
ATOM 642 C C . PHE A 1 84 ? -27.745 -2.891 15.457 1.00 97.44 84 PHE A C 1
ATOM 644 O O . PHE A 1 84 ? -26.741 -2.606 16.112 1.00 97.44 84 PHE A O 1
ATOM 651 N N . SER A 1 85 ? -28.958 -2.912 16.018 1.00 97.50 85 SER A N 1
ATOM 652 C CA . SER A 1 85 ? -29.183 -2.559 17.423 1.00 97.50 85 SER A CA 1
ATOM 653 C C . SER A 1 85 ? -28.472 -3.502 18.402 1.00 97.50 85 SER A C 1
ATOM 655 O O . SER A 1 85 ? -28.168 -3.100 19.525 1.00 97.50 85 SER A O 1
ATOM 657 N N . GLU A 1 86 ? -28.162 -4.739 18.000 1.00 98.06 86 GLU A N 1
ATOM 658 C CA . GLU A 1 86 ? -27.391 -5.682 18.821 1.00 98.06 86 GLU A CA 1
ATOM 659 C C . GLU A 1 86 ? -25.905 -5.300 18.898 1.00 98.06 86 GLU A C 1
ATOM 661 O O . GLU A 1 86 ? -25.274 -5.488 19.940 1.00 98.06 86 GLU A O 1
ATOM 666 N N . ILE A 1 87 ? -25.355 -4.686 17.843 1.00 96.94 87 ILE A N 1
ATOM 667 C CA . ILE A 1 87 ? -24.007 -4.098 17.862 1.00 96.94 87 ILE A CA 1
ATOM 668 C C . ILE A 1 87 ? -23.978 -2.868 18.771 1.00 96.94 87 ILE A C 1
ATOM 670 O O . ILE A 1 87 ? -23.093 -2.743 19.617 1.00 96.94 87 ILE A O 1
ATOM 674 N N . GLU A 1 88 ? -24.976 -1.989 18.663 1.00 96.44 88 GLU A N 1
ATOM 675 C CA . GLU A 1 88 ? -25.064 -0.802 19.520 1.00 96.44 88 GLU A CA 1
ATOM 676 C C . GLU A 1 88 ? -25.210 -1.164 21.003 1.00 96.44 88 GLU A C 1
ATOM 678 O O . GLU A 1 88 ? -24.563 -0.551 21.855 1.00 96.44 88 GLU A O 1
ATOM 683 N N . LYS A 1 89 ? -26.012 -2.190 21.320 1.00 96.75 89 LYS A N 1
ATOM 684 C CA . LYS A 1 89 ? -26.131 -2.736 22.681 1.00 96.75 89 LYS A CA 1
ATOM 685 C C . LYS A 1 89 ? -24.812 -3.312 23.179 1.00 96.75 89 LYS A C 1
ATOM 687 O O . LYS A 1 89 ? -24.488 -3.116 24.346 1.00 96.75 89 LYS A O 1
ATOM 692 N N . LEU A 1 90 ? -24.065 -4.027 22.334 1.00 97.62 90 LEU A N 1
ATOM 693 C CA . LEU A 1 90 ? -22.758 -4.566 22.710 1.00 97.62 90 LEU A CA 1
ATOM 694 C C . LEU A 1 90 ? -21.793 -3.431 23.079 1.00 97.62 90 LEU A C 1
ATOM 696 O O . LEU A 1 90 ? -21.241 -3.456 24.175 1.00 97.62 90 LEU A O 1
ATOM 700 N N . ILE A 1 91 ? -21.673 -2.399 22.236 1.00 96.31 91 ILE A N 1
ATOM 701 C CA . ILE A 1 91 ? -20.841 -1.216 22.522 1.00 96.31 91 ILE A CA 1
ATOM 702 C C . ILE 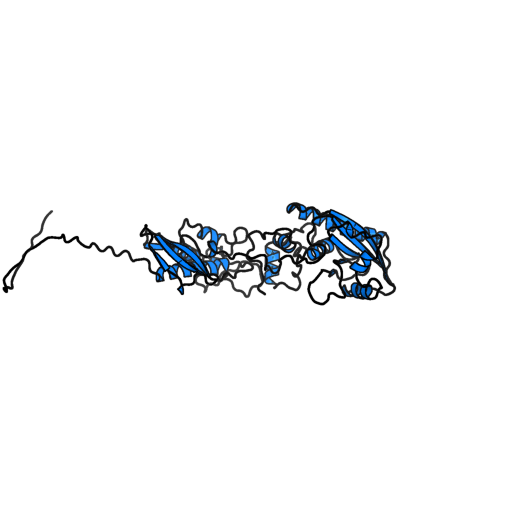A 1 91 ? -21.281 -0.544 23.830 1.00 96.31 91 ILE A C 1
ATOM 704 O O . ILE A 1 91 ? -20.455 -0.318 24.712 1.00 96.31 91 ILE A O 1
ATOM 708 N N . GLY A 1 92 ? -22.580 -0.271 23.986 1.00 95.50 92 GLY A N 1
ATOM 709 C CA . GLY A 1 92 ? -23.121 0.412 25.166 1.00 95.50 92 GLY A CA 1
ATOM 710 C C . GLY A 1 92 ? -23.056 -0.395 26.468 1.00 95.50 92 GLY A C 1
ATOM 711 O O . GLY A 1 92 ? -23.171 0.184 27.543 1.00 95.50 92 GLY A O 1
ATOM 712 N N . ASN A 1 93 ? -22.876 -1.716 26.392 1.00 96.12 93 ASN A N 1
ATOM 713 C CA . ASN A 1 93 ? -22.628 -2.569 27.558 1.00 96.12 93 ASN A CA 1
ATOM 714 C C . ASN A 1 93 ? -21.132 -2.771 27.847 1.00 96.12 93 ASN A C 1
ATOM 716 O O . ASN A 1 93 ? -20.816 -3.360 28.876 1.00 96.12 93 ASN A O 1
ATOM 720 N N . THR A 1 94 ? -20.242 -2.302 26.967 1.00 97.31 94 THR A N 1
ATOM 721 C CA . THR A 1 94 ? -18.790 -2.495 27.101 1.00 97.31 94 THR A CA 1
ATOM 722 C C . THR A 1 94 ? -18.086 -1.216 27.534 1.00 97.31 94 THR A C 1
ATOM 724 O O . THR A 1 94 ? -17.261 -1.265 28.442 1.00 97.31 94 THR A O 1
ATOM 727 N N . TYR A 1 95 ? -18.409 -0.071 26.920 1.00 96.88 95 TYR A N 1
ATOM 728 C CA . TYR A 1 95 ? -17.656 1.176 27.098 1.00 96.88 95 TYR A CA 1
ATOM 729 C C . TYR A 1 95 ? -18.490 2.312 27.678 1.00 96.88 95 TYR A C 1
ATOM 731 O O . TYR A 1 95 ? -19.686 2.431 27.408 1.00 96.88 95 TYR A O 1
ATOM 739 N N . LEU A 1 96 ? -17.816 3.200 28.411 1.00 95.44 96 LEU A N 1
ATOM 740 C CA . LEU A 1 96 ? -18.362 4.498 28.799 1.00 95.44 96 LEU A CA 1
ATOM 741 C C . LEU A 1 96 ? -18.765 5.323 27.573 1.00 95.44 96 LEU A C 1
ATOM 743 O O . LEU A 1 96 ? -18.093 5.292 26.541 1.00 95.44 96 LEU A O 1
ATOM 747 N N . GLN A 1 97 ? -19.832 6.113 27.699 1.00 88.44 97 GLN A N 1
ATOM 748 C CA . GLN A 1 97 ? -20.327 6.946 26.601 1.00 88.44 97 GLN A CA 1
ATOM 749 C C . GLN A 1 97 ? -19.310 8.015 26.158 1.00 88.44 97 GLN A C 1
ATOM 751 O O . GLN A 1 97 ? -19.268 8.364 24.984 1.00 88.44 97 GLN A O 1
ATOM 756 N N . ASP A 1 98 ? -18.487 8.518 27.075 1.00 88.88 98 ASP A N 1
ATOM 757 C CA . ASP A 1 98 ? -17.469 9.550 26.850 1.00 88.88 98 ASP A CA 1
ATOM 758 C C . ASP A 1 98 ? -16.051 8.991 26.607 1.00 88.88 98 ASP A C 1
ATOM 760 O O . ASP A 1 98 ? -15.112 9.762 26.411 1.00 88.88 98 ASP A O 1
ATOM 764 N N . SER A 1 99 ? -15.893 7.662 26.529 1.00 88.06 99 SER A N 1
ATOM 765 C CA . SER A 1 99 ? -14.617 6.991 26.197 1.00 88.06 99 SER A CA 1
ATOM 766 C C . SER A 1 99 ? -14.067 7.337 24.802 1.00 88.06 99 SER A C 1
ATOM 768 O O . SER A 1 99 ? -12.864 7.219 24.524 1.00 88.06 99 SER A O 1
ATOM 770 N N . GLY A 1 100 ? -14.954 7.712 23.877 1.00 89.94 100 GLY A N 1
ATOM 771 C CA . GLY A 1 100 ? -14.655 7.820 22.451 1.00 89.94 100 GLY A CA 1
ATOM 772 C C . GLY A 1 100 ? -14.489 6.470 21.736 1.00 89.94 100 GLY A C 1
ATOM 773 O O . GLY A 1 100 ? -14.151 6.458 20.552 1.00 89.94 100 GLY A O 1
ATOM 774 N N . ASP A 1 101 ? -14.669 5.327 22.417 1.00 90.56 101 ASP A N 1
ATOM 775 C CA . ASP A 1 101 ? -14.549 3.993 21.803 1.00 90.56 101 ASP A CA 1
ATOM 776 C C . ASP A 1 101 ? -15.714 3.694 20.858 1.00 90.56 101 ASP A C 1
ATOM 778 O O . ASP A 1 101 ? -15.515 3.084 19.808 1.00 90.56 101 ASP A O 1
ATOM 782 N N . LYS A 1 102 ? -16.920 4.182 21.174 1.00 90.75 102 LYS A N 1
ATOM 783 C CA . LYS A 1 102 ? -18.068 4.075 20.269 1.00 90.75 102 LYS A CA 1
ATOM 784 C C . LYS A 1 102 ? -17.770 4.759 18.939 1.00 90.75 102 LYS A C 1
ATOM 786 O O . LYS A 1 102 ? -17.910 4.140 17.889 1.00 90.75 102 LYS A O 1
ATOM 791 N N . GLU A 1 103 ? -17.360 6.021 18.976 1.00 91.81 103 GLU A N 1
ATOM 792 C CA . GLU A 1 103 ? -17.019 6.793 17.783 1.00 91.81 103 GLU A CA 1
ATOM 793 C C . GLU A 1 103 ? -15.868 6.135 17.025 1.00 91.81 103 GLU A C 1
ATOM 795 O O . GLU A 1 103 ? -15.931 6.023 15.803 1.00 91.81 103 GLU A O 1
ATOM 800 N N . PHE A 1 104 ? -14.854 5.645 17.745 1.00 90.12 104 PHE A N 1
ATOM 801 C CA . PHE A 1 104 ? -13.728 4.924 17.163 1.00 90.12 104 PHE A CA 1
ATOM 802 C C . PHE A 1 104 ? -14.173 3.688 16.370 1.00 90.12 104 PHE A C 1
ATOM 804 O O . PHE A 1 104 ? -13.842 3.588 15.194 1.00 90.12 104 PHE A O 1
ATOM 811 N N . PHE A 1 105 ? -14.938 2.768 16.966 1.00 90.81 105 PHE A N 1
ATOM 812 C CA . PHE A 1 105 ? -15.376 1.556 16.267 1.00 90.81 105 PHE A CA 1
ATOM 813 C C . PHE A 1 105 ? -16.335 1.870 15.116 1.00 90.81 105 PHE A C 1
ATOM 815 O O . PHE A 1 105 ? -16.164 1.356 14.015 1.00 90.81 105 PHE A O 1
ATOM 822 N N . MET A 1 106 ? -17.296 2.770 15.325 1.00 91.62 106 MET A N 1
ATOM 823 C CA . MET A 1 106 ? -18.310 3.110 14.315 1.00 91.62 106 MET A CA 1
ATOM 824 C C . MET A 1 106 ? -17.736 3.873 13.114 1.00 91.62 106 MET A C 1
ATOM 826 O O . MET A 1 106 ? -18.351 3.889 12.050 1.00 91.62 106 MET A O 1
ATOM 830 N N . SER A 1 107 ? -16.571 4.502 13.278 1.00 88.25 107 SER A N 1
ATOM 831 C CA . SER A 1 107 ? -15.830 5.153 12.196 1.00 88.25 107 SER A CA 1
ATOM 832 C C . SER A 1 107 ? -14.639 4.339 11.704 1.00 88.25 107 SER A C 1
ATOM 834 O O . SER A 1 107 ? -13.970 4.783 10.781 1.00 88.25 107 SER A O 1
ATOM 836 N N . TYR A 1 108 ? -14.346 3.170 12.284 1.00 84.81 108 TYR A N 1
ATOM 837 C CA . TYR A 1 108 ? -13.174 2.398 11.894 1.00 84.81 108 TYR A CA 1
ATOM 838 C C . TYR A 1 108 ? -13.365 1.785 10.497 1.00 84.81 108 TYR A C 1
ATOM 840 O O . TYR A 1 108 ? -14.377 1.112 10.286 1.00 84.81 108 TYR A O 1
ATOM 848 N N . PRO A 1 109 ? -12.392 1.939 9.576 1.00 77.81 109 PRO A N 1
ATOM 849 C CA . PRO A 1 109 ? -11.187 2.764 9.680 1.00 77.81 109 PRO A CA 1
ATOM 850 C C . PRO A 1 109 ? -11.485 4.247 9.404 1.00 77.81 109 PRO A C 1
ATOM 852 O O . PRO A 1 109 ? -12.167 4.575 8.440 1.00 77.81 109 PRO A O 1
ATOM 855 N N . GLU A 1 110 ? -10.875 5.144 10.186 1.00 67.81 110 GLU A N 1
ATOM 856 C CA . GLU A 1 110 ? -11.232 6.575 10.288 1.00 67.81 110 GLU A CA 1
ATOM 857 C C . GLU A 1 110 ? -11.331 7.356 8.960 1.00 67.81 110 GLU A C 1
ATOM 859 O O . GLU A 1 110 ? -12.136 8.276 8.861 1.00 67.81 110 GLU A O 1
ATOM 864 N N . ASN A 1 111 ? -10.545 7.013 7.929 1.00 66.31 111 ASN A N 1
ATOM 865 C CA . ASN A 1 111 ? -10.600 7.700 6.624 1.00 66.31 111 ASN A CA 1
ATOM 866 C C . ASN A 1 111 ? -10.897 6.745 5.456 1.00 66.31 111 ASN A C 1
ATOM 868 O O . ASN A 1 111 ? -10.376 6.916 4.354 1.00 66.31 111 ASN A O 1
ATOM 872 N N . GLN A 1 112 ? -11.702 5.715 5.707 1.00 74.19 112 GLN A N 1
ATOM 873 C CA . GLN A 1 112 ? -12.194 4.764 4.711 1.00 74.19 112 GLN A CA 1
ATOM 874 C C . GLN A 1 112 ? -13.681 4.482 4.935 1.00 74.19 112 GLN A C 1
ATOM 876 O O . GLN A 1 112 ? -14.296 4.966 5.880 1.00 74.19 112 GLN A O 1
ATOM 881 N N . GLU A 1 113 ? -14.261 3.673 4.051 1.00 82.94 113 GLU A N 1
ATOM 882 C CA . GLU A 1 113 ? -15.555 3.045 4.304 1.00 82.94 113 GLU A CA 1
ATOM 883 C C . GLU A 1 113 ? -15.532 2.302 5.648 1.00 82.94 113 GLU A C 1
ATOM 885 O O . GLU A 1 113 ? -14.685 1.427 5.809 1.00 82.94 113 GLU A O 1
ATOM 890 N N . PRO A 1 114 ? -16.448 2.582 6.591 1.00 88.25 114 PRO A N 1
ATOM 891 C CA . PRO A 1 114 ? -16.424 1.898 7.877 1.00 88.25 114 PRO A CA 1
ATOM 892 C C . PRO A 1 114 ? -16.699 0.397 7.744 1.00 88.25 114 PRO A C 1
ATOM 894 O O . PRO A 1 114 ? -17.597 -0.002 6.981 1.00 88.25 114 PRO A O 1
ATOM 897 N N . SER A 1 115 ? -15.987 -0.411 8.537 1.00 88.88 115 SER A N 1
ATOM 898 C CA . SER A 1 115 ? -16.095 -1.876 8.569 1.00 88.88 115 SER A CA 1
ATOM 899 C C . SER A 1 115 ? -17.519 -2.339 8.832 1.00 88.88 115 SER A C 1
ATOM 901 O O . SER A 1 115 ? -17.957 -3.336 8.269 1.00 88.88 115 SER A O 1
ATOM 903 N N . VAL A 1 116 ? -18.261 -1.628 9.681 1.00 93.25 116 VAL A N 1
ATOM 904 C CA . VAL A 1 116 ? -19.623 -1.994 10.076 1.00 93.25 116 VAL A CA 1
ATOM 905 C C . VAL A 1 116 ? -20.499 -0.750 10.049 1.00 93.25 116 VAL A C 1
ATOM 907 O O . VAL A 1 116 ? -20.173 0.256 10.672 1.00 93.25 116 VAL A O 1
ATOM 910 N N . VAL A 1 117 ? -21.623 -0.818 9.337 1.00 95.12 117 VAL A N 1
ATOM 911 C CA . VAL A 1 117 ? -22.607 0.273 9.252 1.00 95.12 117 VAL A CA 1
ATOM 912 C C . VAL A 1 117 ? -24.033 -0.261 9.335 1.00 95.12 117 VAL A C 1
ATOM 914 O O . VAL A 1 117 ? -24.295 -1.431 9.043 1.00 95.12 117 VAL A O 1
ATOM 917 N N . SER A 1 118 ? -24.968 0.624 9.683 1.00 96.06 118 SER A N 1
ATOM 918 C CA . SER A 1 118 ? -26.401 0.351 9.586 1.00 96.06 118 SER A CA 1
ATOM 919 C C . SER A 1 118 ? -26.908 0.653 8.181 1.00 96.06 118 SER A C 1
ATOM 921 O O . SER A 1 118 ? -26.742 1.766 7.679 1.00 96.06 118 SER A O 1
ATOM 923 N N . GLN A 1 119 ? -27.563 -0.323 7.561 1.00 95.12 119 GLN A N 1
ATOM 924 C CA . GLN A 1 119 ? -28.288 -0.168 6.307 1.00 95.12 119 GLN A CA 1
ATOM 925 C C . GLN A 1 119 ? -29.730 -0.635 6.522 1.00 95.12 119 GLN A C 1
ATOM 927 O O . GLN A 1 119 ? -29.986 -1.826 6.690 1.00 95.12 119 GLN A O 1
ATOM 932 N N . ASP A 1 120 ? -30.669 0.313 6.573 1.00 94.75 120 ASP A N 1
ATOM 933 C CA . ASP A 1 120 ? -32.088 0.064 6.878 1.00 94.75 120 ASP A CA 1
ATOM 934 C C . ASP A 1 120 ? -32.309 -0.713 8.196 1.00 94.75 120 ASP A C 1
ATOM 936 O O . ASP A 1 120 ? -33.166 -1.593 8.288 1.00 94.75 120 ASP A O 1
ATOM 940 N N . GLY A 1 121 ? -31.499 -0.416 9.220 1.00 94.00 121 GLY A N 1
ATOM 941 C CA . GLY A 1 121 ? -31.537 -1.089 10.527 1.00 94.00 121 GLY A CA 1
ATOM 942 C C . GLY A 1 121 ? -30.825 -2.445 10.570 1.00 94.00 121 GLY A C 1
ATOM 943 O O . GLY A 1 121 ? -30.716 -3.046 11.637 1.00 94.00 121 GLY A O 1
ATOM 944 N N . LYS A 1 122 ? -30.306 -2.928 9.437 1.00 97.44 122 LYS A N 1
ATOM 945 C CA . LYS A 1 122 ? -29.521 -4.164 9.356 1.00 97.44 122 LYS A CA 1
ATOM 946 C C . LYS A 1 122 ? -28.031 -3.872 9.389 1.00 97.44 122 LYS A C 1
ATOM 948 O O . LYS A 1 122 ? -27.581 -2.834 8.905 1.00 97.44 122 LYS A O 1
ATOM 953 N N . THR A 1 123 ? -27.263 -4.824 9.895 1.00 96.62 123 THR A N 1
ATOM 954 C CA . THR A 1 123 ? -25.804 -4.747 9.901 1.00 96.62 123 THR A CA 1
ATOM 955 C C . THR A 1 123 ? -25.251 -5.060 8.514 1.00 96.62 123 THR A C 1
ATOM 957 O O . THR A 1 123 ? -25.489 -6.133 7.953 1.00 96.62 123 THR A O 1
ATOM 960 N N . SER A 1 124 ? -24.489 -4.116 7.971 1.00 94.12 124 SER A N 1
ATOM 961 C CA . SER A 1 124 ? -23.755 -4.243 6.714 1.00 94.12 124 SER A CA 1
ATOM 962 C C . SER A 1 124 ? -22.263 -4.155 7.006 1.00 94.12 124 SER A C 1
ATOM 964 O O . SER A 1 124 ? -21.821 -3.216 7.671 1.00 94.12 124 SER A O 1
ATOM 966 N N . VAL A 1 125 ? -21.493 -5.133 6.531 1.00 91.50 125 VAL A N 1
ATOM 967 C CA . VAL A 1 125 ? -20.059 -5.249 6.806 1.00 91.50 125 VAL A CA 1
ATOM 968 C C . VAL A 1 125 ? -19.211 -5.122 5.551 1.00 91.50 125 VAL A C 1
ATOM 970 O O . VAL A 1 125 ? -19.570 -5.606 4.473 1.00 91.50 125 VAL A O 1
ATOM 973 N N . PHE A 1 126 ? -18.069 -4.470 5.711 1.00 85.88 126 PHE A N 1
ATOM 974 C CA . PHE A 1 126 ? -17.001 -4.317 4.735 1.00 85.88 126 PHE A CA 1
ATOM 975 C C . PHE A 1 126 ? -15.719 -4.902 5.339 1.00 85.88 126 PHE A C 1
ATOM 977 O O . PHE A 1 126 ? -15.559 -4.882 6.553 1.00 85.88 126 PHE A O 1
ATOM 984 N N . CYS A 1 127 ? -14.825 -5.462 4.519 1.00 76.81 127 CYS A N 1
ATOM 985 C CA . CYS A 1 127 ? -13.557 -6.003 5.019 1.00 76.81 127 CYS A CA 1
ATOM 986 C C . CYS A 1 127 ? -12.388 -5.233 4.425 1.00 76.81 127 CYS A C 1
ATOM 988 O O . CYS A 1 127 ? -12.350 -4.949 3.231 1.00 76.81 127 CYS A O 1
ATOM 990 N N . HIS A 1 128 ? -11.435 -4.934 5.293 1.00 73.31 128 HIS A N 1
ATOM 991 C CA . HIS A 1 128 ? -10.165 -4.305 4.977 1.00 73.31 128 HIS A CA 1
ATOM 992 C C . HIS A 1 128 ? -9.080 -5.382 4.932 1.00 73.31 128 HIS A C 1
ATOM 994 O O . HIS A 1 128 ? -9.247 -6.468 5.490 1.00 73.31 128 HIS A O 1
ATOM 1000 N N . ILE A 1 129 ? -7.952 -5.094 4.286 1.00 57.75 129 ILE A N 1
ATOM 1001 C CA . ILE A 1 129 ? -6.786 -5.994 4.316 1.00 57.75 129 ILE A CA 1
ATOM 1002 C C . ILE A 1 129 ? -6.347 -6.163 5.801 1.00 57.75 129 ILE A C 1
ATOM 1004 O O . ILE A 1 129 ? -6.731 -5.361 6.634 1.00 57.75 129 ILE A O 1
ATOM 1008 N N . GLY A 1 130 ? -5.608 -7.192 6.229 1.00 58.06 130 GLY A N 1
ATOM 1009 C CA . GLY A 1 130 ? -4.928 -7.174 7.554 1.00 58.06 130 GLY A CA 1
ATOM 1010 C C . GLY A 1 130 ? -5.820 -7.087 8.798 1.00 58.06 130 GLY A C 1
ATOM 1011 O O . GLY A 1 130 ? -5.448 -6.517 9.823 1.00 58.06 130 GLY A O 1
ATOM 1012 N N . SER A 1 131 ? -6.969 -7.738 8.729 1.00 62.25 131 SER A N 1
ATOM 1013 C CA . SER A 1 131 ? -7.949 -7.879 9.801 1.00 62.25 131 SER A CA 1
ATOM 1014 C C . SER A 1 131 ? -7.554 -8.912 10.864 1.00 62.25 131 SER A C 1
ATOM 1016 O O . SER A 1 131 ? -8.373 -9.705 11.310 1.00 62.25 131 SER A O 1
ATOM 1018 N N . ASN A 1 132 ? -6.275 -8.993 11.223 1.00 65.38 132 ASN A N 1
ATOM 1019 C CA . ASN A 1 132 ? -5.763 -10.061 12.078 1.00 65.38 132 ASN A CA 1
ATOM 1020 C C . ASN A 1 132 ? -5.103 -9.483 13.326 1.00 65.38 132 ASN A C 1
ATOM 1022 O O . ASN A 1 132 ? -3.887 -9.569 13.493 1.00 65.38 132 ASN A O 1
ATOM 1026 N N . TYR A 1 133 ? -5.918 -8.905 14.204 1.00 82.69 133 TYR A N 1
ATOM 1027 C CA . TYR A 1 133 ? -5.498 -8.608 15.566 1.00 82.69 133 TYR A CA 1
ATOM 1028 C C . TYR A 1 133 ? -5.655 -9.857 16.439 1.00 82.69 133 TYR A C 1
ATOM 1030 O O . TYR A 1 133 ? -6.680 -10.536 16.395 1.00 82.69 133 TYR A O 1
ATOM 1038 N N . ASN A 1 134 ? -4.623 -10.187 17.212 1.00 86.75 134 ASN A N 1
ATOM 1039 C CA . ASN A 1 134 ? -4.615 -11.357 18.091 1.00 86.75 134 ASN A CA 1
ATOM 1040 C C . ASN A 1 134 ? -3.969 -11.099 19.462 1.00 86.75 134 ASN A C 1
ATOM 1042 O O . ASN A 1 134 ? -3.759 -12.048 20.212 1.00 86.75 134 ASN A O 1
ATOM 1046 N N . ASP A 1 135 ? -3.668 -9.842 19.796 1.00 90.62 135 ASP A N 1
ATOM 1047 C CA . ASP A 1 135 ? -2.976 -9.464 21.033 1.00 90.62 135 ASP A CA 1
ATOM 1048 C C . ASP A 1 135 ? -3.961 -9.010 22.125 1.00 90.62 135 ASP A C 1
ATOM 1050 O O . ASP A 1 135 ? -3.964 -7.862 22.568 1.00 90.62 135 ASP A O 1
ATOM 1054 N N . TYR A 1 136 ? -4.856 -9.921 22.506 1.00 93.12 136 TYR A N 1
ATOM 1055 C CA . TYR A 1 136 ? -5.896 -9.700 23.518 1.00 93.12 136 TYR A CA 1
ATOM 1056 C C . TYR A 1 136 ? -5.354 -9.840 24.949 1.00 93.12 136 TYR A C 1
ATOM 1058 O O . TYR A 1 136 ? -4.203 -10.222 25.144 1.00 93.12 136 TYR A O 1
ATOM 1066 N N . ALA A 1 137 ? -6.181 -9.560 25.961 1.00 95.38 137 ALA A N 1
ATOM 1067 C CA . ALA A 1 137 ? -5.831 -9.813 27.360 1.00 95.38 137 ALA A CA 1
ATOM 1068 C C . ALA A 1 137 ? -5.576 -11.310 27.628 1.00 95.38 137 ALA A C 1
ATOM 1070 O O . ALA A 1 137 ? -6.366 -12.161 27.215 1.00 95.38 137 ALA A O 1
ATOM 1071 N N . ASP A 1 138 ? -4.515 -11.626 28.371 1.00 96.38 138 ASP A N 1
ATOM 1072 C CA . ASP A 1 138 ? -4.298 -12.945 28.964 1.00 96.38 138 ASP A CA 1
ATOM 1073 C C . ASP A 1 138 ? -4.976 -13.006 30.339 1.00 96.38 138 ASP A C 1
ATOM 1075 O O . ASP A 1 138 ? -4.462 -12.501 31.342 1.00 96.38 138 ASP A O 1
ATOM 1079 N N . TYR A 1 139 ? -6.134 -13.665 30.396 1.00 96.00 139 TYR A N 1
ATOM 1080 C CA . TYR A 1 139 ? -6.923 -13.792 31.623 1.00 96.00 139 TYR A CA 1
ATOM 1081 C C . TYR A 1 139 ? -6.191 -14.517 32.758 1.00 96.00 139 TYR A C 1
ATOM 1083 O O . TYR A 1 139 ? -6.529 -14.304 33.920 1.00 96.00 139 TYR A O 1
ATOM 1091 N N . SER A 1 140 ? -5.160 -15.320 32.468 1.00 95.81 140 SER A N 1
ATOM 1092 C CA . SER A 1 140 ? -4.370 -15.979 33.518 1.00 95.81 140 SER A CA 1
ATOM 1093 C C . SER A 1 140 ? -3.546 -14.998 34.362 1.00 95.81 140 SER A C 1
ATOM 1095 O O . SER A 1 140 ? -3.155 -15.329 35.482 1.00 95.81 140 SER A O 1
ATOM 1097 N N . THR A 1 141 ? -3.325 -13.788 33.844 1.00 96.94 141 THR A N 1
ATOM 1098 C CA . THR A 1 141 ? -2.572 -12.706 34.494 1.00 96.94 141 THR A CA 1
ATOM 1099 C C . THR A 1 141 ? -3.471 -11.599 35.050 1.00 96.94 141 THR A C 1
ATOM 1101 O O . THR A 1 141 ? -2.981 -10.675 35.697 1.00 96.94 141 THR A O 1
ATOM 1104 N N . LEU A 1 142 ? -4.785 -11.681 34.811 1.00 97.56 142 LEU A N 1
ATOM 1105 C CA 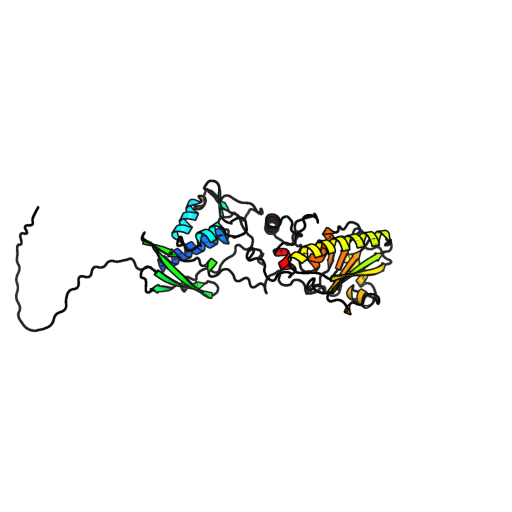. LEU A 1 142 ? -5.727 -10.623 35.148 1.00 97.56 142 LEU A CA 1
ATOM 1106 C C . LEU A 1 142 ? -5.850 -10.431 36.660 1.00 97.56 142 LEU A C 1
ATOM 1108 O O . LEU A 1 142 ? -6.199 -11.342 37.412 1.00 97.56 142 LEU A O 1
ATOM 1112 N N . SER A 1 143 ? -5.647 -9.191 37.083 1.00 96.50 143 SER A N 1
ATOM 1113 C CA . SER A 1 143 ? -5.849 -8.732 38.449 1.00 96.50 143 SER A CA 1
ATOM 1114 C C . SER A 1 143 ? -6.799 -7.537 38.475 1.00 96.50 143 SER A C 1
ATOM 1116 O O . SER A 1 143 ? -6.762 -6.667 37.605 1.00 96.50 143 SER A O 1
ATOM 1118 N N . VAL A 1 144 ? -7.677 -7.522 39.479 1.00 96.88 144 VAL A N 1
ATOM 1119 C CA . VAL A 1 144 ? -8.586 -6.409 39.767 1.00 96.88 144 VAL A CA 1
ATOM 1120 C C . VAL A 1 144 ? -8.051 -5.698 40.999 1.00 96.88 144 VAL A C 1
ATOM 1122 O O . VAL A 1 144 ? -7.918 -6.312 42.058 1.00 96.88 144 VAL A O 1
ATOM 1125 N N . LEU A 1 145 ? -7.734 -4.421 40.846 1.00 95.31 145 LEU A N 1
ATOM 1126 C CA . LEU A 1 145 ? -7.173 -3.572 41.882 1.00 95.31 145 LEU A CA 1
ATOM 1127 C C . LEU A 1 145 ? -8.208 -2.526 42.296 1.00 95.31 145 LEU A C 1
ATOM 1129 O O . LEU A 1 145 ? -8.860 -1.891 41.458 1.00 95.31 145 LEU A O 1
ATOM 1133 N N . ASP A 1 146 ? -8.356 -2.359 43.606 1.00 93.19 146 ASP A N 1
ATOM 1134 C CA . ASP A 1 146 ? -9.162 -1.289 44.175 1.00 93.19 146 ASP A CA 1
ATOM 1135 C C . ASP A 1 146 ? -8.475 0.062 43.965 1.00 93.19 146 ASP A C 1
ATOM 1137 O O . ASP A 1 146 ? -7.248 0.169 44.008 1.00 93.19 146 ASP A O 1
ATOM 1141 N N . THR A 1 147 ? -9.282 1.098 43.757 1.00 92.88 147 THR A N 1
ATOM 1142 C CA . THR A 1 147 ? -8.821 2.489 43.745 1.00 92.88 147 THR A CA 1
ATOM 1143 C C . THR A 1 147 ? -9.416 3.241 44.935 1.00 92.88 147 THR A C 1
ATOM 1145 O O . THR A 1 147 ? -10.282 2.712 45.634 1.00 92.88 147 THR A O 1
ATOM 1148 N N . ASP A 1 148 ? -8.982 4.484 45.149 1.00 90.44 148 ASP A N 1
ATOM 1149 C CA . ASP A 1 148 ? -9.548 5.360 46.185 1.00 90.44 148 ASP A CA 1
ATOM 1150 C C . ASP A 1 148 ? -11.041 5.685 45.950 1.00 90.44 148 ASP A C 1
ATOM 1152 O O . ASP A 1 148 ? -11.732 6.109 46.876 1.00 90.44 148 ASP A O 1
ATOM 1156 N N . ASP A 1 149 ? -11.548 5.490 44.726 1.00 91.69 149 ASP A N 1
ATOM 1157 C CA . ASP A 1 149 ? -12.967 5.600 44.388 1.00 91.69 149 ASP A CA 1
ATOM 1158 C C . ASP A 1 149 ? -13.581 4.199 44.260 1.00 91.69 149 ASP A C 1
ATOM 1160 O O . ASP A 1 149 ? -13.225 3.415 43.381 1.00 91.69 149 ASP A O 1
ATOM 1164 N N . GLU A 1 150 ? -14.557 3.881 45.111 1.00 87.56 150 GLU A N 1
ATOM 1165 C CA . GLU A 1 150 ? -15.252 2.588 45.097 1.00 87.56 150 GLU A CA 1
ATOM 1166 C C . GLU A 1 150 ? -15.972 2.301 43.769 1.00 87.56 150 GLU A C 1
ATOM 1168 O O . GLU A 1 150 ? -16.216 1.136 43.437 1.00 87.56 150 GLU A O 1
ATOM 1173 N N . LYS A 1 151 ? -16.280 3.347 42.988 1.00 93.12 151 LYS A N 1
ATOM 1174 C CA . LYS A 1 151 ? -16.885 3.244 41.654 1.00 93.12 151 LYS A CA 1
ATOM 1175 C C . LYS A 1 151 ? -15.867 3.006 40.545 1.00 93.12 151 LYS A C 1
ATOM 1177 O O . LYS A 1 151 ? -16.279 2.876 39.395 1.00 93.12 151 LYS A O 1
ATOM 1182 N N . VAL A 1 152 ? -14.575 2.942 40.859 1.00 95.88 152 VAL A N 1
ATOM 1183 C CA . VAL A 1 152 ? -13.503 2.747 39.883 1.00 95.88 152 VAL A CA 1
ATOM 1184 C C . VAL A 1 152 ? -12.629 1.569 40.291 1.00 95.88 152 VAL A C 1
ATOM 1186 O O . VAL A 1 152 ? -12.206 1.435 41.441 1.00 95.88 152 VAL A O 1
ATOM 1189 N N . LYS A 1 153 ? -12.344 0.701 39.323 1.00 96.44 153 LYS A N 1
ATOM 1190 C CA . LYS A 1 153 ? -11.451 -0.449 39.484 1.00 96.44 153 LYS A CA 1
ATOM 1191 C C . LYS A 1 153 ? -10.402 -0.431 38.390 1.00 96.44 153 LYS A C 1
ATOM 1193 O O . LYS A 1 153 ? -10.712 -0.118 37.240 1.00 96.44 153 LYS A O 1
ATOM 1198 N N . GLU A 1 154 ? -9.174 -0.778 38.744 1.00 96.94 154 GLU A N 1
ATOM 1199 C CA . GLU A 1 154 ? -8.085 -0.947 37.786 1.00 96.94 154 GLU A CA 1
ATOM 1200 C C . GLU A 1 154 ? -7.934 -2.426 37.435 1.00 96.94 154 GLU A C 1
ATOM 1202 O O . GLU A 1 154 ? -7.865 -3.292 38.303 1.00 96.94 154 GLU A O 1
ATOM 1207 N N . LEU A 1 155 ? -7.913 -2.718 36.140 1.00 97.44 155 LEU A N 1
ATOM 1208 C CA . LEU A 1 155 ? -7.697 -4.043 35.583 1.00 97.44 155 LEU A CA 1
ATOM 1209 C C . LEU A 1 155 ? -6.280 -4.098 35.037 1.00 97.44 155 LEU A C 1
ATOM 1211 O O . LEU A 1 155 ? -5.999 -3.424 34.048 1.00 97.44 155 LEU A O 1
ATOM 1215 N N . SER A 1 156 ? -5.408 -4.883 35.663 1.00 96.81 156 SER A N 1
ATOM 1216 C CA . SER A 1 156 ? -4.020 -5.056 35.228 1.00 96.81 156 SER A CA 1
ATOM 1217 C C . SER A 1 156 ? -3.793 -6.482 34.732 1.00 96.81 156 SER A C 1
ATOM 1219 O O . SER A 1 156 ? -4.183 -7.438 35.407 1.00 96.81 156 SER A O 1
ATOM 1221 N N . PHE A 1 157 ? -3.219 -6.612 33.536 1.00 97.19 157 PHE A N 1
ATOM 1222 C CA . PHE A 1 157 ? -2.973 -7.886 32.859 1.00 97.19 157 PHE A CA 1
ATOM 1223 C C . PHE A 1 157 ? -1.855 -7.758 31.815 1.00 97.19 157 PHE A C 1
ATOM 1225 O O . PHE A 1 157 ? -1.623 -6.682 31.255 1.00 97.19 157 PHE A O 1
ATOM 1232 N N . SER A 1 158 ? -1.239 -8.886 31.479 1.00 97.00 158 SER A N 1
ATOM 1233 C CA . SER A 1 158 ? -0.426 -9.050 30.277 1.00 97.00 158 SER A CA 1
ATOM 1234 C C . SER A 1 158 ? -1.331 -9.324 29.075 1.00 97.00 158 SER A C 1
ATOM 1236 O O . SER A 1 158 ? -2.358 -9.996 29.187 1.00 97.00 158 SER A O 1
ATOM 1238 N N . THR A 1 159 ? -0.964 -8.842 27.893 1.00 95.25 159 THR A N 1
ATOM 1239 C CA . THR A 1 159 ? -1.566 -9.309 26.642 1.00 95.25 159 THR A CA 1
ATOM 1240 C C . THR A 1 159 ? -0.980 -10.658 26.218 1.00 95.25 159 THR A C 1
ATOM 1242 O O . THR A 1 159 ? 0.060 -11.083 26.725 1.00 95.25 159 THR A O 1
ATOM 1245 N N . LEU A 1 160 ? -1.606 -11.330 25.249 1.00 92.62 160 LEU A N 1
ATOM 1246 C CA . LEU A 1 160 ? -1.142 -12.617 24.713 1.00 92.62 160 LEU A CA 1
ATOM 1247 C C . LEU A 1 160 ? 0.264 -12.554 24.082 1.00 92.62 160 LEU A C 1
ATOM 1249 O O . LEU A 1 160 ? 0.937 -13.581 24.003 1.00 92.62 160 LEU A O 1
ATOM 1253 N N . LEU A 1 161 ? 0.727 -11.375 23.651 1.00 90.44 161 LEU A N 1
ATOM 1254 C CA . LEU A 1 161 ? 2.100 -11.137 23.182 1.00 90.44 161 LEU A CA 1
ATOM 1255 C C . LEU A 1 161 ? 3.027 -10.555 24.267 1.00 90.44 161 LEU A C 1
ATOM 1257 O O . LEU A 1 161 ? 4.151 -10.152 23.967 1.00 90.44 161 LEU A O 1
ATOM 1261 N N . GLY A 1 162 ? 2.589 -10.539 25.529 1.00 92.44 162 GLY A N 1
ATOM 1262 C CA . GLY A 1 162 ? 3.421 -10.224 26.692 1.00 92.44 162 GLY A CA 1
ATOM 1263 C C . GLY A 1 162 ? 3.563 -8.737 27.017 1.00 92.44 162 GLY A C 1
ATOM 1264 O O . GLY A 1 162 ? 4.526 -8.355 27.683 1.00 92.44 162 GLY A O 1
ATOM 1265 N N . LYS A 1 163 ? 2.648 -7.876 26.552 1.00 92.88 163 LYS A N 1
ATOM 1266 C CA . LYS A 1 163 ? 2.640 -6.456 26.926 1.00 92.88 163 LYS A CA 1
ATOM 1267 C C . LYS A 1 163 ? 1.798 -6.239 28.179 1.00 92.88 163 LYS A C 1
ATOM 1269 O O . LYS A 1 163 ? 0.619 -6.561 28.189 1.00 92.88 163 LYS A O 1
ATOM 1274 N N . GLU A 1 164 ? 2.369 -5.614 29.197 1.00 96.31 164 GLU A N 1
ATOM 1275 C CA . GLU A 1 164 ? 1.616 -5.214 30.389 1.00 96.31 164 GLU A CA 1
ATOM 1276 C C . GLU A 1 164 ? 0.713 -4.011 30.093 1.00 96.31 164 GLU A C 1
ATOM 1278 O O . GLU A 1 164 ? 1.178 -2.985 29.580 1.00 96.31 164 GLU A O 1
ATOM 1283 N N . LEU A 1 165 ? -0.573 -4.127 30.427 1.00 96.12 165 LEU A N 1
ATOM 1284 C CA . LEU A 1 165 ? -1.573 -3.073 30.284 1.00 96.12 165 LEU A CA 1
ATOM 1285 C C . LEU A 1 165 ? -2.379 -2.904 31.575 1.00 96.12 165 LEU A C 1
ATOM 1287 O O . LEU A 1 165 ? -2.612 -3.852 32.324 1.00 96.12 165 LEU A O 1
ATOM 1291 N N . THR A 1 166 ? -2.860 -1.678 31.778 1.00 95.81 166 THR A N 1
ATOM 1292 C CA . THR A 1 166 ? -3.849 -1.353 32.806 1.00 95.81 166 THR A CA 1
ATOM 1293 C C . THR A 1 166 ? -4.996 -0.579 32.169 1.00 95.81 166 THR A C 1
ATOM 1295 O O . THR A 1 166 ? -4.758 0.403 31.462 1.00 95.81 166 THR A O 1
ATOM 1298 N N . VAL A 1 167 ? -6.235 -1.003 32.426 1.00 95.38 167 VAL A N 1
ATOM 1299 C CA . VAL A 1 167 ? -7.459 -0.298 32.006 1.00 95.38 167 VAL A CA 1
ATOM 1300 C C . VAL A 1 167 ? -8.366 -0.047 33.201 1.00 95.38 167 VAL A C 1
ATOM 1302 O O . VAL A 1 167 ? -8.313 -0.779 34.186 1.00 95.38 167 VAL A O 1
ATOM 1305 N N . LYS A 1 168 ? -9.211 0.981 33.130 1.00 96.12 168 LYS A N 1
ATOM 1306 C CA . LYS A 1 168 ? -10.157 1.305 34.201 1.00 96.12 168 LYS A CA 1
ATOM 1307 C C . LYS A 1 168 ? -11.565 0.844 33.858 1.00 96.12 168 LYS A C 1
ATOM 1309 O O . LYS A 1 168 ? -12.017 1.004 32.724 1.00 96.12 168 LYS A O 1
ATOM 1314 N N . ALA A 1 169 ? -12.253 0.312 34.861 1.00 97.00 169 ALA A N 1
ATOM 1315 C CA . ALA A 1 169 ? -13.673 0.002 34.822 1.00 97.00 169 ALA A CA 1
ATOM 1316 C C . ALA A 1 169 ? -14.429 0.905 35.803 1.00 97.00 169 ALA A C 1
ATOM 1318 O O . ALA A 1 169 ? -13.967 1.139 36.921 1.00 97.00 169 ALA A O 1
ATOM 1319 N N . PHE A 1 170 ? -15.596 1.387 35.385 1.00 96.38 170 PHE A N 1
ATOM 1320 C CA . PHE A 1 170 ? -16.406 2.365 36.104 1.00 96.38 170 PHE A CA 1
ATOM 1321 C C . PHE A 1 170 ? -17.821 1.842 36.350 1.00 96.38 170 PHE A C 1
ATOM 1323 O O . PHE A 1 170 ? -18.501 1.413 35.413 1.00 96.38 170 PHE A O 1
ATOM 1330 N N . LEU A 1 171 ? -18.286 1.939 37.595 1.00 96.00 171 LEU A N 1
ATOM 1331 C CA . LEU A 1 171 ? -19.652 1.610 37.991 1.00 96.00 171 LEU A CA 1
ATOM 1332 C C . LEU A 1 171 ? -20.617 2.736 37.602 1.00 96.00 171 LEU A C 1
ATOM 1334 O O . LEU A 1 171 ? -20.507 3.865 38.082 1.00 96.00 171 LEU A O 1
ATOM 1338 N N . GLN A 1 172 ? -21.590 2.404 36.764 1.00 93.44 172 GLN A N 1
ATOM 1339 C CA . GLN A 1 172 ? -22.672 3.283 36.339 1.00 93.44 172 GLN A CA 1
ATOM 1340 C C . GLN A 1 172 ? -23.809 3.333 37.367 1.00 93.44 172 GLN A C 1
ATOM 1342 O O . GLN A 1 172 ? -23.946 2.456 38.222 1.00 93.44 172 GLN A O 1
ATOM 1347 N N . GLU A 1 173 ? -24.671 4.348 37.256 1.00 87.88 173 GLU A N 1
ATOM 1348 C CA . GLU A 1 173 ? -25.843 4.516 38.132 1.00 87.88 173 GLU A CA 1
ATOM 1349 C C . GLU A 1 173 ? -26.828 3.339 38.059 1.00 87.88 173 GLU A C 1
ATOM 1351 O O . GLU A 1 173 ? -27.502 3.036 39.042 1.00 87.88 173 GLU A O 1
ATOM 1356 N N . ASP A 1 174 ? -26.888 2.649 36.917 1.00 87.06 174 ASP A N 1
ATOM 1357 C CA . ASP A 1 174 ? -27.725 1.465 36.706 1.00 87.06 174 ASP A CA 1
ATOM 1358 C C . ASP A 1 174 ? -27.094 0.160 37.239 1.00 87.06 174 ASP A C 1
ATOM 1360 O O . ASP A 1 174 ? -27.669 -0.919 37.079 1.00 87.06 174 ASP A O 1
ATOM 1364 N N . GLY A 1 175 ? -25.930 0.250 37.892 1.00 87.56 175 GLY A N 1
ATOM 1365 C CA . GLY A 1 175 ? -25.219 -0.877 38.493 1.00 87.56 175 GLY A CA 1
ATOM 1366 C C . GLY A 1 175 ? -24.317 -1.653 37.530 1.00 87.56 175 GLY A C 1
ATOM 1367 O O . GLY A 1 175 ? -23.732 -2.661 37.933 1.00 87.56 175 GLY A O 1
ATOM 1368 N N . LYS A 1 176 ? -24.183 -1.220 36.270 1.00 92.06 176 LYS A N 1
ATOM 1369 C CA . LYS A 1 176 ? -23.274 -1.850 35.303 1.00 92.06 176 LYS A CA 1
ATOM 1370 C C . LYS A 1 176 ? -21.853 -1.325 35.442 1.00 92.06 176 LYS A C 1
ATOM 1372 O O . LYS A 1 176 ? -21.639 -0.144 35.677 1.00 92.06 176 LYS A O 1
ATOM 1377 N N . TRP A 1 177 ? -20.882 -2.199 35.223 1.00 95.56 177 TRP A N 1
ATOM 1378 C CA . TRP A 1 177 ? -19.486 -1.805 35.057 1.00 95.56 177 TRP A CA 1
ATOM 1379 C C . TRP A 1 177 ? -19.192 -1.626 33.573 1.00 95.56 177 TRP A C 1
ATOM 1381 O O . TRP A 1 177 ? -19.601 -2.474 32.787 1.00 95.56 177 TRP A O 1
ATOM 1391 N N . LEU A 1 178 ? -18.498 -0.552 33.200 1.00 97.06 178 LEU A N 1
ATOM 1392 C CA . LEU A 1 178 ? -18.099 -0.255 31.820 1.00 97.06 178 LEU A CA 1
ATOM 1393 C C . LEU A 1 178 ? -16.617 0.121 31.767 1.00 97.06 178 LEU A C 1
ATOM 1395 O O . LEU A 1 178 ? -16.097 0.726 32.704 1.00 97.06 178 LEU A O 1
ATOM 1399 N N . LEU A 1 179 ? -15.942 -0.216 30.674 1.00 96.75 179 LEU A N 1
ATOM 1400 C CA . LEU A 1 179 ? -14.546 0.135 30.436 1.00 96.75 179 LEU A CA 1
ATOM 1401 C C . LEU A 1 179 ? -14.411 1.597 29.995 1.00 96.75 179 LEU A C 1
ATOM 1403 O O . LEU A 1 179 ? -15.202 2.108 29.201 1.00 96.75 179 LEU A O 1
ATOM 1407 N N . GLU A 1 180 ? -13.355 2.253 30.466 1.00 94.44 180 GLU A N 1
ATOM 1408 C CA . GLU A 1 180 ? -12.960 3.585 29.996 1.00 94.44 180 GLU A CA 1
ATOM 1409 C C . GLU A 1 180 ? -12.412 3.558 28.572 1.00 94.44 180 GLU A C 1
ATOM 1411 O O . GLU A 1 180 ? -12.535 4.542 27.849 1.00 94.44 180 GLU A O 1
ATOM 1416 N N . LYS A 1 181 ? -11.764 2.456 28.180 1.00 92.00 181 LYS A N 1
ATOM 1417 C CA . LYS A 1 181 ? -11.100 2.349 26.884 1.00 92.00 181 LYS A CA 1
ATOM 1418 C C . LYS A 1 181 ? -10.875 0.905 26.469 1.00 92.00 181 LYS A C 1
ATOM 1420 O O . LYS A 1 181 ? -10.552 0.071 27.316 1.00 92.00 181 LYS A O 1
ATOM 1425 N N . GLY A 1 182 ? -10.987 0.630 25.172 1.00 91.25 182 GLY A N 1
ATOM 1426 C CA . GLY A 1 182 ? -10.733 -0.697 24.629 1.00 91.25 182 GLY A CA 1
ATOM 1427 C C . GLY A 1 182 ? -9.256 -1.062 24.479 1.00 91.25 182 GLY A C 1
ATOM 1428 O O . GLY A 1 182 ? -8.387 -0.193 24.311 1.00 91.25 182 GLY A O 1
ATOM 1429 N N . ILE A 1 183 ? -8.964 -2.367 24.495 1.00 91.25 183 ILE A N 1
ATOM 1430 C CA . ILE A 1 183 ? -7.589 -2.894 24.444 1.00 91.25 183 ILE A CA 1
ATOM 1431 C C . ILE A 1 183 ? -6.929 -2.520 23.118 1.00 91.25 183 ILE A C 1
ATOM 1433 O O . ILE A 1 183 ? -5.809 -2.007 23.118 1.00 91.25 183 ILE A O 1
ATOM 1437 N N . TYR A 1 184 ? -7.633 -2.684 21.993 1.00 88.56 184 TYR A N 1
ATOM 1438 C CA . TYR A 1 184 ? -7.099 -2.359 20.667 1.00 88.56 184 TYR A CA 1
ATOM 1439 C C . TYR A 1 184 ? -6.638 -0.895 20.558 1.00 88.56 184 TYR A C 1
ATOM 1441 O O . TYR A 1 184 ? -5.637 -0.603 19.907 1.00 88.56 184 TYR A O 1
ATOM 1449 N N . ARG A 1 185 ? -7.316 0.052 21.222 1.00 86.44 185 ARG A N 1
ATOM 1450 C CA . ARG A 1 185 ? -6.912 1.471 21.206 1.00 86.44 185 ARG A CA 1
ATOM 1451 C C . ARG A 1 185 ? -5.675 1.753 22.057 1.00 86.44 185 ARG A C 1
ATOM 1453 O O . ARG A 1 185 ? -4.944 2.698 21.765 1.00 86.44 185 ARG A O 1
ATOM 1460 N N . LEU A 1 186 ? -5.456 0.987 23.122 1.00 87.56 186 LEU A N 1
ATOM 1461 C CA . LEU A 1 186 ? -4.288 1.112 24.007 1.00 87.56 186 LEU A CA 1
ATOM 1462 C C . LEU A 1 186 ? -3.077 0.338 23.490 1.00 87.56 186 LEU A C 1
ATOM 1464 O O . LEU A 1 186 ? -1.920 0.703 23.724 1.00 87.56 186 LEU A O 1
ATOM 1468 N N . ASN A 1 187 ? -3.350 -0.738 22.770 1.00 85.88 187 ASN A N 1
ATOM 1469 C CA . ASN A 1 187 ? -2.362 -1.610 22.189 1.00 85.88 187 ASN A CA 1
ATOM 1470 C C . ASN A 1 187 ? -2.697 -1.921 20.730 1.00 85.88 187 ASN A C 1
ATOM 1472 O O . ASN A 1 187 ? -2.894 -3.087 20.376 1.00 85.88 187 ASN A O 1
ATOM 1476 N N . PRO A 1 188 ? -2.759 -0.892 19.864 1.00 78.69 188 PRO A N 1
ATOM 1477 C CA . PRO A 1 188 ? -2.850 -1.156 18.446 1.00 78.69 188 PRO A CA 1
ATOM 1478 C C . PRO A 1 188 ? -1.534 -1.820 18.035 1.00 78.69 188 PRO A C 1
ATOM 1480 O O . PRO A 1 188 ? -0.483 -1.443 18.571 1.00 78.69 188 PRO A O 1
ATOM 1483 N N . PRO A 1 189 ? -1.554 -2.753 17.071 1.00 69.50 189 PRO A N 1
ATOM 1484 C CA . PRO A 1 189 ? -0.333 -3.390 16.606 1.00 69.50 189 PRO A CA 1
ATOM 1485 C C . PRO A 1 189 ? 0.687 -2.304 16.249 1.00 69.50 189 PRO A C 1
ATOM 1487 O O . PRO A 1 189 ? 0.381 -1.353 15.513 1.00 69.50 189 PRO A O 1
ATOM 1490 N N . GLN A 1 190 ? 1.866 -2.390 16.864 1.00 57.81 190 GLN A N 1
ATOM 1491 C CA . GLN A 1 190 ? 3.012 -1.588 16.465 1.00 57.81 190 GLN A CA 1
ATOM 1492 C C . GLN A 1 190 ? 3.507 -2.215 15.175 1.00 57.81 190 GLN A C 1
ATOM 1494 O O . GLN A 1 190 ? 3.970 -3.352 15.168 1.00 57.81 190 GLN A O 1
ATOM 1499 N N . THR A 1 191 ? 3.317 -1.516 14.065 1.00 48.75 191 THR A N 1
ATOM 1500 C CA . THR A 1 191 ? 3.840 -1.993 12.795 1.00 48.75 191 THR A CA 1
ATOM 1501 C C . THR A 1 191 ? 5.338 -1.730 12.813 1.00 48.75 191 THR A C 1
ATOM 1503 O O . THR A 1 191 ? 5.768 -0.587 12.657 1.00 48.75 191 THR A O 1
ATOM 1506 N N . ASP A 1 192 ? 6.131 -2.771 13.063 1.00 43.78 192 ASP A N 1
ATOM 1507 C CA . ASP A 1 192 ? 7.559 -2.714 12.788 1.00 43.78 192 ASP A CA 1
ATOM 1508 C C . ASP A 1 192 ? 7.749 -2.754 11.269 1.00 43.78 192 ASP A C 1
ATOM 1510 O O . ASP A 1 192 ? 7.719 -3.797 10.618 1.00 43.78 192 ASP A O 1
ATOM 1514 N N . TYR A 1 193 ? 7.885 -1.567 10.688 1.00 43.81 193 TYR A N 1
ATOM 1515 C CA . TYR A 1 193 ? 8.085 -1.392 9.257 1.00 43.81 193 TYR A CA 1
ATOM 1516 C C . TYR A 1 193 ? 9.482 -1.821 8.789 1.00 43.81 193 TYR A C 1
ATOM 1518 O O . TYR A 1 193 ? 9.720 -1.846 7.581 1.00 43.81 193 TYR A O 1
ATOM 1526 N N . THR A 1 194 ? 10.399 -2.171 9.699 1.00 41.59 194 THR A N 1
ATOM 1527 C CA . THR A 1 194 ? 11.693 -2.752 9.313 1.00 41.59 194 THR A CA 1
ATOM 1528 C C . THR A 1 194 ? 11.544 -4.181 8.787 1.00 41.59 194 THR A C 1
ATOM 1530 O O . THR A 1 194 ? 12.332 -4.591 7.937 1.00 41.59 194 THR A O 1
ATOM 1533 N N . GLU A 1 195 ? 10.483 -4.885 9.201 1.00 38.16 195 GLU A N 1
ATOM 1534 C CA . GLU A 1 195 ? 10.100 -6.220 8.717 1.00 38.16 195 GLU A CA 1
ATOM 1535 C C . GLU A 1 195 ? 8.925 -6.197 7.726 1.00 38.16 195 GLU A C 1
ATOM 1537 O O . GLU A 1 195 ? 8.400 -7.247 7.349 1.00 38.16 195 GLU A O 1
ATOM 1542 N N . SER A 1 196 ? 8.507 -5.010 7.271 1.00 40.12 196 SER A N 1
ATOM 1543 C CA . SER A 1 196 ? 7.527 -4.891 6.192 1.00 40.12 196 SER A CA 1
ATOM 1544 C C . SER A 1 196 ? 7.975 -5.761 5.005 1.00 40.12 196 SER A C 1
ATOM 1546 O O . SER A 1 196 ? 9.107 -5.605 4.547 1.00 40.12 196 SER A O 1
ATOM 1548 N N . PRO A 1 197 ? 7.140 -6.656 4.445 1.00 41.12 197 PRO A N 1
ATOM 1549 C CA . PRO A 1 197 ? 7.461 -7.334 3.190 1.00 41.12 197 PRO A CA 1
ATOM 1550 C C . PRO A 1 197 ? 7.617 -6.365 2.009 1.00 41.12 197 PRO A C 1
ATOM 1552 O O . PRO A 1 197 ? 8.071 -6.801 0.954 1.00 41.12 197 PRO A O 1
ATOM 1555 N N . TRP A 1 198 ? 7.286 -5.077 2.180 1.00 44.88 198 TRP A N 1
ATOM 1556 C CA . TRP A 1 198 ? 7.620 -3.996 1.244 1.00 44.88 198 TRP A CA 1
ATOM 1557 C C . TRP A 1 198 ? 8.758 -3.086 1.732 1.00 44.88 198 TRP A C 1
ATOM 1559 O O . TRP A 1 198 ? 9.011 -2.048 1.127 1.00 44.88 198 TRP A O 1
ATOM 1569 N N . GLY A 1 199 ? 9.415 -3.417 2.848 1.00 44.25 199 GLY A N 1
ATOM 1570 C CA . GLY A 1 199 ? 10.553 -2.663 3.367 1.00 44.25 199 GLY A CA 1
ATOM 1571 C C . GLY A 1 199 ? 11.630 -2.553 2.296 1.00 44.25 199 GLY A C 1
ATOM 1572 O O . GLY A 1 199 ? 11.889 -3.551 1.634 1.00 44.25 199 GLY A O 1
ATOM 1573 N N . LYS A 1 200 ? 12.197 -1.344 2.121 1.00 48.00 200 LYS A N 1
ATOM 1574 C CA . LYS A 1 200 ? 13.161 -0.940 1.071 1.00 48.00 200 LYS A CA 1
ATOM 1575 C C . LYS A 1 200 ? 13.521 -2.084 0.121 1.00 48.00 200 LYS A C 1
ATOM 1577 O O . LYS A 1 200 ? 14.556 -2.735 0.270 1.00 48.00 200 LYS A O 1
ATOM 1582 N N . THR A 1 201 ? 12.620 -2.344 -0.817 1.00 49.81 201 THR A N 1
ATOM 1583 C CA . THR A 1 201 ? 12.750 -3.433 -1.787 1.00 49.81 201 THR A CA 1
ATOM 1584 C C . THR A 1 201 ? 13.864 -3.138 -2.782 1.00 49.81 201 THR A C 1
ATOM 1586 O O . THR A 1 201 ? 14.410 -4.070 -3.367 1.00 49.81 201 THR A O 1
ATOM 1589 N N . ASN A 1 202 ? 14.277 -1.870 -2.914 1.00 54.22 202 ASN A N 1
ATOM 1590 C CA . ASN A 1 202 ? 15.383 -1.526 -3.785 1.00 54.22 202 ASN A CA 1
ATOM 1591 C C . ASN A 1 202 ? 16.765 -1.724 -3.131 1.00 54.22 202 ASN A C 1
ATOM 1593 O O . ASN A 1 202 ? 17.138 -1.065 -2.156 1.00 54.22 202 ASN A O 1
ATOM 1597 N N . VAL A 1 203 ? 17.546 -2.631 -3.718 1.00 53.72 203 VAL A N 1
ATOM 1598 C CA . VAL A 1 203 ? 18.962 -2.894 -3.406 1.00 53.72 203 VAL A CA 1
ATOM 1599 C C . VAL A 1 203 ? 19.903 -2.459 -4.540 1.00 53.72 203 VAL A C 1
ATOM 1601 O O . VAL A 1 203 ? 21.117 -2.624 -4.409 1.00 53.72 203 VAL A O 1
ATOM 1604 N N . GLY A 1 204 ? 19.346 -1.922 -5.629 1.00 61.31 204 GLY A N 1
ATOM 1605 C CA . GLY A 1 204 ? 20.029 -1.456 -6.827 1.00 61.31 204 GLY A CA 1
ATOM 1606 C C . GLY A 1 204 ? 20.589 -0.038 -6.742 1.00 61.31 204 GLY A C 1
ATOM 1607 O O . GLY A 1 204 ? 20.830 0.482 -5.646 1.00 61.31 204 GLY A O 1
ATOM 1608 N N . SER A 1 205 ? 20.878 0.564 -7.900 1.00 63.94 205 SER A N 1
ATOM 1609 C CA . SER A 1 205 ? 21.475 1.898 -7.973 1.00 63.94 205 SER A CA 1
ATOM 1610 C C . SER A 1 205 ? 20.437 2.996 -7.747 1.00 63.94 205 SER A C 1
ATOM 1612 O O . SER A 1 205 ? 20.777 3.970 -7.093 1.00 63.94 205 SER A O 1
ATOM 1614 N N . LEU A 1 206 ? 19.171 2.796 -8.137 1.00 69.88 206 LEU A N 1
ATOM 1615 C CA . LEU A 1 206 ? 18.032 3.700 -7.904 1.00 69.88 206 LEU A CA 1
ATOM 1616 C C . LEU A 1 206 ? 17.522 3.673 -6.448 1.00 69.88 206 LEU A C 1
ATOM 1618 O O . LEU A 1 206 ? 16.324 3.575 -6.187 1.00 69.88 206 LEU A O 1
ATOM 1622 N N . LYS A 1 207 ? 18.411 3.757 -5.452 1.00 56.53 207 LYS A N 1
ATOM 1623 C CA . LYS A 1 207 ? 18.049 3.606 -4.022 1.00 56.53 207 LYS A CA 1
ATOM 1624 C C . LYS A 1 207 ? 16.932 4.552 -3.574 1.00 56.53 207 LYS A C 1
ATOM 1626 O O . LYS A 1 207 ? 16.205 4.240 -2.632 1.00 56.53 207 LYS A O 1
ATOM 1631 N N . ASN A 1 208 ? 16.847 5.711 -4.220 1.00 63.84 208 ASN A N 1
ATOM 1632 C CA . ASN A 1 208 ? 15.748 6.665 -4.197 1.00 63.84 208 ASN A CA 1
ATOM 1633 C C . ASN A 1 208 ? 15.875 7.587 -5.429 1.00 63.84 208 ASN A C 1
ATOM 1635 O O . ASN A 1 208 ? 16.959 7.733 -5.984 1.00 63.84 208 ASN A O 1
ATOM 1639 N N . LEU A 1 209 ? 14.800 8.268 -5.843 1.00 69.88 209 LEU A N 1
ATOM 1640 C CA . LEU A 1 209 ? 14.867 9.312 -6.886 1.00 69.88 209 LEU A CA 1
ATOM 1641 C C . LEU A 1 209 ? 15.455 10.639 -6.367 1.00 69.88 209 LEU A C 1
ATOM 1643 O O . LEU A 1 209 ? 15.024 11.721 -6.764 1.00 69.88 209 LEU A O 1
ATOM 1647 N N . SER A 1 210 ? 16.404 10.573 -5.432 1.00 70.31 210 SER A N 1
ATOM 1648 C CA . SER A 1 210 ? 17.105 11.757 -4.938 1.00 70.31 210 SER A CA 1
ATOM 1649 C C . SER A 1 210 ? 18.488 11.854 -5.571 1.00 70.31 210 SER A C 1
ATOM 1651 O O . SER A 1 210 ? 19.133 10.835 -5.811 1.00 70.31 210 SER A O 1
ATOM 1653 N N . GLY A 1 211 ? 18.938 13.082 -5.820 1.00 78.69 211 GLY A N 1
ATOM 1654 C CA . GLY A 1 211 ? 20.222 13.330 -6.468 1.00 78.69 211 GLY A CA 1
ATOM 1655 C C . GLY A 1 211 ? 20.173 13.194 -7.990 1.00 78.69 211 GLY A C 1
ATOM 1656 O O . GLY A 1 211 ? 19.102 13.115 -8.600 1.00 78.69 211 GLY A O 1
ATOM 1657 N N . LYS A 1 212 ? 21.359 13.203 -8.596 1.00 89.12 212 LYS A N 1
ATOM 1658 C CA . LYS A 1 212 ? 21.553 13.156 -10.047 1.00 89.12 212 LYS A CA 1
ATOM 1659 C C . LYS A 1 212 ? 21.374 11.737 -10.560 1.00 89.12 212 LYS A C 1
ATOM 1661 O O . LYS A 1 212 ? 22.118 10.838 -10.172 1.00 89.12 212 LYS A O 1
ATOM 1666 N N . THR A 1 213 ? 20.419 11.545 -11.460 1.00 89.00 213 THR A N 1
ATOM 1667 C CA . THR A 1 213 ? 20.084 10.245 -12.042 1.00 89.00 213 THR A CA 1
ATOM 1668 C C . THR A 1 213 ? 20.346 10.250 -13.541 1.00 89.00 213 THR A C 1
ATOM 1670 O O . THR A 1 213 ? 19.756 11.042 -14.273 1.00 89.00 213 THR A O 1
ATOM 1673 N N . LEU A 1 214 ? 21.198 9.338 -14.009 1.00 91.19 214 LEU A N 1
ATOM 1674 C CA . LEU A 1 214 ? 21.457 9.155 -15.435 1.00 91.19 214 LEU A CA 1
ATOM 1675 C C . LEU A 1 214 ? 20.462 8.169 -16.058 1.00 91.19 214 LEU A C 1
ATOM 1677 O O . LEU A 1 214 ? 20.392 7.002 -15.671 1.00 91.19 214 LEU A O 1
ATOM 1681 N N . VAL A 1 215 ? 19.742 8.627 -17.076 1.00 93.12 215 VAL A N 1
ATOM 1682 C CA . VAL A 1 215 ? 18.859 7.819 -17.917 1.00 93.12 215 VAL A CA 1
ATOM 1683 C C . VAL A 1 215 ? 19.607 7.457 -19.198 1.00 93.12 215 VAL A C 1
ATOM 1685 O O . VAL A 1 215 ? 19.805 8.295 -20.082 1.00 93.12 215 VAL A O 1
ATOM 1688 N N . ILE A 1 216 ? 20.027 6.197 -19.312 1.00 93.44 216 ILE A N 1
ATOM 1689 C CA . ILE A 1 216 ? 20.810 5.706 -20.451 1.00 93.44 216 ILE A CA 1
ATOM 1690 C C . ILE A 1 216 ? 19.858 5.117 -21.493 1.00 93.44 216 ILE A C 1
ATOM 1692 O O . ILE A 1 216 ? 19.359 4.000 -21.340 1.00 93.44 216 ILE A O 1
ATOM 1696 N N . LYS A 1 217 ? 19.615 5.848 -22.580 1.00 94.19 217 LYS A N 1
ATOM 1697 C CA . LYS A 1 217 ? 18.858 5.361 -23.740 1.00 94.19 217 LYS A CA 1
ATOM 1698 C C . LYS A 1 217 ? 19.762 4.457 -24.575 1.00 94.19 217 LYS A C 1
ATOM 1700 O O . LYS A 1 217 ? 20.649 4.946 -25.273 1.00 94.19 217 LYS A O 1
ATOM 1705 N N . LEU A 1 218 ? 19.553 3.146 -24.492 1.00 93.81 218 LEU A N 1
ATOM 1706 C CA . LEU A 1 218 ? 20.304 2.163 -25.268 1.00 93.81 218 LEU A CA 1
ATOM 1707 C C . LEU A 1 218 ? 19.495 1.742 -26.493 1.00 93.81 218 LEU A C 1
ATOM 1709 O O . LEU A 1 218 ? 18.553 0.963 -26.377 1.00 93.81 218 LEU A O 1
ATOM 1713 N N . PHE A 1 219 ? 19.872 2.234 -27.666 1.00 93.88 219 PHE A N 1
ATOM 1714 C CA . PHE A 1 219 ? 19.233 1.894 -28.931 1.00 93.88 219 PHE A CA 1
ATOM 1715 C C . PHE A 1 219 ? 19.809 0.596 -29.497 1.00 93.88 219 PHE A C 1
ATOM 1717 O O . PHE A 1 219 ? 21.008 0.501 -29.764 1.00 93.88 219 PHE A O 1
ATOM 1724 N N . VAL A 1 220 ? 18.951 -0.408 -29.670 1.00 92.00 220 VAL A N 1
ATOM 1725 C CA . VAL A 1 220 ? 19.343 -1.755 -30.092 1.00 92.00 220 VAL A CA 1
ATOM 1726 C C . VAL A 1 220 ? 18.920 -2.006 -31.532 1.00 92.00 220 VAL A C 1
ATOM 1728 O O . VAL A 1 220 ? 17.726 -2.082 -31.831 1.00 92.00 220 VAL A O 1
ATOM 1731 N N . SER A 1 221 ? 19.916 -2.193 -32.394 1.00 92.44 221 SER A N 1
ATOM 1732 C CA . SER A 1 221 ? 19.752 -2.683 -33.764 1.00 92.44 221 SER A CA 1
ATOM 1733 C C . SER A 1 221 ? 20.161 -4.154 -33.836 1.00 92.44 221 SER A C 1
ATOM 1735 O O . SER A 1 221 ? 21.125 -4.583 -33.191 1.00 92.44 221 SER A O 1
ATOM 1737 N N . ASP A 1 222 ? 19.445 -4.934 -34.635 1.00 90.19 222 ASP A N 1
ATOM 1738 C CA . ASP A 1 222 ? 19.730 -6.348 -34.853 1.00 90.19 222 ASP A CA 1
ATOM 1739 C C . ASP A 1 222 ? 19.925 -6.648 -36.350 1.00 90.19 222 ASP A C 1
ATOM 1741 O O . ASP A 1 222 ? 20.072 -5.747 -37.174 1.00 90.19 222 ASP A O 1
ATOM 1745 N N . LYS A 1 223 ? 19.961 -7.927 -36.732 1.00 89.81 223 LYS A N 1
ATOM 1746 C CA . LYS A 1 223 ? 20.136 -8.314 -38.140 1.00 89.81 223 LYS A CA 1
ATOM 1747 C C . LYS A 1 223 ? 19.022 -7.792 -39.062 1.00 89.81 223 LYS A C 1
ATOM 1749 O O . LYS A 1 223 ? 19.275 -7.556 -40.244 1.00 89.81 223 LYS A O 1
ATOM 1754 N N . ASP A 1 224 ? 17.799 -7.711 -38.549 1.00 89.12 224 ASP A N 1
ATOM 1755 C CA . ASP A 1 224 ? 16.589 -7.483 -39.338 1.00 89.12 224 ASP A CA 1
ATOM 1756 C C . ASP A 1 224 ? 16.017 -6.068 -39.123 1.00 89.12 224 ASP A C 1
ATOM 1758 O O . ASP A 1 224 ? 15.150 -5.628 -39.883 1.00 89.12 224 ASP A O 1
ATOM 1762 N N . THR A 1 225 ? 16.515 -5.338 -38.122 1.00 88.62 225 THR A N 1
ATOM 1763 C CA . THR A 1 225 ? 16.022 -4.025 -37.708 1.00 88.62 225 THR A CA 1
ATOM 1764 C C . THR A 1 225 ? 17.154 -3.037 -37.440 1.00 88.62 225 THR A C 1
ATOM 1766 O O . THR A 1 225 ? 18.169 -3.355 -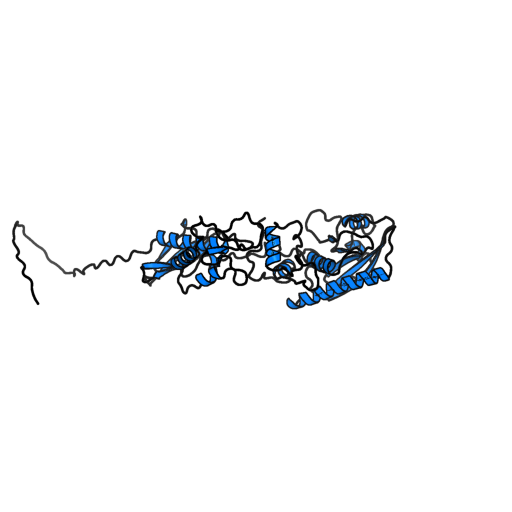36.826 1.00 88.62 225 THR A O 1
ATOM 1769 N N . GLU A 1 226 ? 16.939 -1.796 -37.871 1.00 91.94 226 GLU A N 1
ATOM 1770 C CA . GLU A 1 226 ? 17.845 -0.672 -37.642 1.00 91.94 226 GLU A CA 1
ATOM 1771 C C . GLU A 1 226 ? 17.071 0.496 -37.022 1.00 91.94 226 GLU A C 1
ATOM 1773 O O . GLU A 1 226 ? 15.954 0.824 -37.459 1.00 91.94 226 GLU A O 1
ATOM 1778 N N . ILE A 1 227 ? 17.672 1.112 -36.003 1.00 93.00 227 ILE A N 1
ATOM 1779 C CA . ILE A 1 227 ? 17.176 2.328 -35.358 1.00 93.00 227 ILE A CA 1
ATOM 1780 C C . ILE A 1 227 ? 17.450 3.528 -36.263 1.00 93.00 227 ILE A C 1
ATOM 1782 O O . ILE A 1 227 ? 18.585 3.798 -36.642 1.00 93.00 227 ILE A O 1
ATOM 1786 N N . THR A 1 228 ? 16.391 4.254 -36.612 1.00 93.50 228 THR A N 1
ATOM 1787 C CA . THR A 1 228 ? 16.480 5.487 -37.398 1.00 93.50 228 THR A CA 1
ATOM 1788 C C . THR A 1 228 ? 16.361 6.721 -36.497 1.00 93.50 228 THR A C 1
ATOM 1790 O O . THR A 1 228 ? 15.788 6.628 -35.410 1.00 93.50 228 THR A O 1
ATOM 1793 N N . PRO A 1 229 ? 16.749 7.920 -36.971 1.00 94.69 229 PRO A N 1
ATOM 1794 C CA . PRO A 1 229 ? 16.562 9.160 -36.208 1.00 94.69 229 PRO A CA 1
ATOM 1795 C C . PRO A 1 229 ? 15.101 9.451 -35.817 1.00 94.69 229 PRO A C 1
ATOM 1797 O O . PRO A 1 229 ? 14.827 10.118 -34.816 1.00 94.69 229 PRO A O 1
ATOM 1800 N N . ALA A 1 230 ? 14.139 8.958 -36.606 1.00 93.00 230 ALA A N 1
ATOM 1801 C CA . ALA A 1 230 ? 12.721 9.068 -36.277 1.00 93.00 230 ALA A CA 1
ATOM 1802 C C . ALA A 1 230 ? 12.343 8.160 -35.097 1.00 93.00 230 ALA A C 1
ATOM 1804 O O . ALA A 1 230 ? 11.580 8.582 -34.230 1.00 93.00 230 ALA A O 1
ATOM 1805 N N . ASP A 1 231 ? 12.912 6.951 -35.039 1.00 92.50 231 ASP A N 1
ATOM 1806 C CA . ASP A 1 231 ? 12.726 6.027 -33.918 1.00 92.50 231 ASP A CA 1
ATOM 1807 C C . ASP A 1 231 ? 13.367 6.599 -32.642 1.00 92.50 231 ASP A C 1
ATOM 1809 O O . ASP A 1 231 ? 12.741 6.602 -31.585 1.00 92.50 231 ASP A O 1
ATOM 1813 N N . GLU A 1 232 ? 14.574 7.169 -32.742 1.00 93.38 232 GLU A N 1
ATOM 1814 C CA . GLU A 1 232 ? 15.239 7.846 -31.618 1.00 93.38 232 GLU A CA 1
ATOM 1815 C C . GLU A 1 232 ? 14.380 8.976 -31.046 1.00 93.38 232 GLU A C 1
ATOM 1817 O O . GLU A 1 232 ? 14.158 9.043 -29.837 1.00 93.38 232 GLU A O 1
ATOM 1822 N N . THR A 1 233 ? 13.857 9.840 -31.922 1.00 93.75 233 THR A N 1
ATOM 1823 C CA . THR A 1 233 ? 12.979 10.950 -31.529 1.00 93.75 233 THR A CA 1
ATOM 1824 C C . THR A 1 233 ? 11.720 10.431 -30.839 1.00 93.75 233 THR A C 1
ATOM 1826 O O . THR A 1 233 ? 11.312 10.967 -29.809 1.00 93.75 233 THR A O 1
ATOM 1829 N N . PHE A 1 234 ? 11.121 9.370 -31.381 1.00 92.00 234 PHE A N 1
ATOM 1830 C CA . PHE A 1 234 ? 9.926 8.741 -30.830 1.00 92.00 234 PHE A CA 1
ATOM 1831 C C . PHE A 1 234 ? 10.153 8.191 -29.416 1.00 92.00 234 PHE A C 1
ATOM 1833 O O . PHE A 1 234 ? 9.395 8.521 -28.501 1.00 92.00 234 PHE A O 1
ATOM 1840 N N . PHE A 1 235 ? 11.208 7.397 -29.209 1.00 92.88 235 PHE A N 1
ATOM 1841 C CA . PHE A 1 235 ? 11.530 6.855 -27.887 1.00 92.88 235 PHE A CA 1
ATOM 1842 C C . PHE A 1 235 ? 11.907 7.958 -26.904 1.00 92.88 235 PHE A C 1
ATOM 1844 O O . PHE A 1 235 ? 11.439 7.955 -25.767 1.00 92.88 235 PHE A O 1
ATOM 1851 N N . HIS A 1 236 ? 12.702 8.934 -27.344 1.00 94.19 236 HIS A N 1
ATOM 1852 C CA . HIS A 1 236 ? 13.120 10.046 -26.502 1.00 94.19 236 HIS A CA 1
ATOM 1853 C C . HIS A 1 236 ? 11.925 10.830 -25.954 1.00 94.19 236 HIS A C 1
ATOM 1855 O O . HIS A 1 236 ? 11.842 11.023 -24.743 1.00 94.19 236 HIS A O 1
ATOM 1861 N N . GLN A 1 237 ? 10.969 11.192 -26.814 1.00 93.38 237 GLN A N 1
ATOM 1862 C CA . GLN A 1 237 ? 9.762 11.911 -26.402 1.00 93.38 237 GLN A CA 1
ATOM 1863 C C . GLN A 1 237 ? 8.926 11.123 -25.388 1.00 93.38 237 GLN A C 1
ATOM 1865 O O . GLN A 1 237 ? 8.413 11.710 -24.435 1.00 93.38 237 GLN A O 1
ATOM 1870 N N . ARG A 1 238 ? 8.794 9.801 -25.560 1.00 92.12 238 ARG A N 1
ATOM 1871 C CA . ARG A 1 238 ? 8.039 8.952 -24.622 1.00 92.12 238 ARG A CA 1
ATOM 1872 C C . ARG A 1 238 ? 8.708 8.863 -23.256 1.00 92.12 238 ARG A C 1
ATOM 1874 O O . ARG A 1 238 ? 8.031 9.009 -22.242 1.00 92.12 238 ARG A O 1
ATOM 1881 N N . ILE A 1 239 ? 10.023 8.659 -23.234 1.00 93.88 239 ILE A N 1
ATOM 1882 C CA . ILE A 1 239 ? 10.801 8.571 -21.993 1.00 93.88 239 ILE A CA 1
ATOM 1883 C C . ILE A 1 239 ? 10.725 9.895 -21.227 1.00 93.88 239 ILE A C 1
ATOM 1885 O O . ILE A 1 239 ? 10.430 9.892 -20.035 1.00 93.88 239 ILE A O 1
ATOM 1889 N N . GLU A 1 240 ? 10.932 11.025 -21.907 1.00 93.75 240 GLU A N 1
ATOM 1890 C CA . GLU A 1 240 ? 10.843 12.344 -21.272 1.00 93.75 240 GLU A CA 1
ATOM 1891 C C . GLU A 1 240 ? 9.436 12.637 -20.748 1.00 93.75 240 GLU A C 1
ATOM 1893 O O . GLU A 1 240 ? 9.295 13.100 -19.619 1.00 93.75 240 GLU A O 1
ATOM 1898 N N . SER A 1 241 ? 8.391 12.317 -21.518 1.00 92.81 241 SER A N 1
ATOM 1899 C CA . SER A 1 241 ? 6.999 12.538 -21.094 1.00 92.81 241 SER A CA 1
ATOM 1900 C C . SER A 1 241 ? 6.648 11.729 -19.839 1.00 92.81 241 SER A C 1
ATOM 1902 O O . SER A 1 241 ? 6.033 12.254 -18.905 1.00 92.81 241 SER A O 1
ATOM 1904 N N . ALA A 1 242 ? 7.089 10.468 -19.781 1.00 91.56 242 ALA A N 1
ATOM 1905 C CA . ALA A 1 242 ? 6.903 9.606 -18.618 1.00 91.56 242 ALA A CA 1
ATOM 1906 C C . ALA A 1 242 ? 7.622 10.163 -17.377 1.00 91.56 242 ALA A C 1
ATOM 1908 O O . ALA A 1 242 ? 7.019 10.293 -16.311 1.00 91.56 242 ALA A O 1
ATOM 1909 N N . LEU A 1 243 ? 8.895 10.548 -17.513 1.00 92.25 243 LEU A N 1
ATOM 1910 C CA . LEU A 1 243 ? 9.700 11.058 -16.398 1.00 92.25 243 LEU A CA 1
ATOM 1911 C C . LEU A 1 243 ? 9.289 12.464 -15.947 1.00 92.25 243 LEU A C 1
ATOM 1913 O O . LEU A 1 243 ? 9.396 12.784 -14.761 1.00 92.25 243 LEU A O 1
ATOM 1917 N N . GLN A 1 244 ? 8.775 13.294 -16.854 1.00 91.62 244 GLN A N 1
ATOM 1918 C CA . GLN A 1 244 ? 8.190 14.586 -16.509 1.00 91.62 244 GLN A CA 1
ATOM 1919 C C . GLN A 1 244 ? 6.920 14.408 -15.670 1.00 91.62 244 GLN A C 1
ATOM 1921 O O . GLN A 1 244 ? 6.775 15.077 -14.646 1.00 91.62 244 GLN A O 1
ATOM 1926 N N . SER A 1 245 ? 6.041 13.483 -16.066 1.00 89.75 245 SER A N 1
ATOM 1927 C CA . SER A 1 245 ? 4.830 13.155 -15.301 1.00 89.75 245 SER A CA 1
ATOM 1928 C C . SER A 1 245 ? 5.197 12.637 -13.910 1.00 89.75 245 SER A C 1
ATOM 1930 O O . SER A 1 245 ? 4.698 13.133 -12.905 1.00 89.75 245 SER A O 1
ATOM 1932 N N . LEU A 1 246 ? 6.179 11.732 -13.834 1.00 88.19 246 LEU A N 1
ATOM 1933 C CA . LEU A 1 246 ? 6.682 11.212 -12.564 1.00 88.19 246 LEU A CA 1
ATOM 1934 C C . LEU A 1 246 ? 7.251 12.325 -11.673 1.00 88.19 246 LEU A C 1
ATOM 1936 O O . LEU A 1 246 ? 6.955 12.387 -10.485 1.00 88.19 246 LEU A O 1
ATOM 1940 N N . THR A 1 247 ? 8.033 13.243 -12.241 1.00 88.62 247 THR A N 1
ATOM 1941 C CA . THR A 1 247 ? 8.585 14.397 -11.511 1.00 88.62 247 THR A CA 1
ATOM 1942 C C . THR A 1 247 ? 7.483 15.276 -10.922 1.00 88.62 247 THR A C 1
ATOM 1944 O O . THR A 1 247 ? 7.590 15.723 -9.777 1.00 88.62 247 THR A O 1
ATOM 1947 N N . GLN A 1 248 ? 6.412 15.513 -11.683 1.00 88.75 248 GLN A N 1
ATOM 1948 C CA . GLN A 1 248 ? 5.265 16.281 -11.213 1.00 88.75 248 GLN A CA 1
ATOM 1949 C C . GLN A 1 248 ? 4.589 15.596 -10.020 1.00 88.75 248 GLN A C 1
ATOM 1951 O O . GLN A 1 248 ? 4.369 16.250 -8.997 1.00 88.75 248 GLN A O 1
ATOM 1956 N N . ASP A 1 249 ? 4.341 14.291 -10.103 1.00 86.44 249 ASP A N 1
ATOM 1957 C CA . ASP A 1 249 ? 3.695 13.540 -9.023 1.00 86.44 249 ASP A CA 1
ATOM 1958 C C . ASP A 1 249 ? 4.575 13.440 -7.777 1.00 86.44 249 ASP A C 1
ATOM 1960 O O . ASP A 1 249 ? 4.079 13.495 -6.656 1.00 86.44 249 ASP A O 1
ATOM 1964 N N . LEU A 1 250 ? 5.892 13.339 -7.937 1.00 83.94 250 LEU A N 1
ATOM 1965 C CA . LEU A 1 250 ? 6.827 13.254 -6.814 1.00 83.94 250 LEU A CA 1
ATOM 1966 C C . LEU A 1 250 ? 6.972 14.566 -6.041 1.00 83.94 250 LEU A C 1
ATOM 1968 O O . LEU A 1 250 ? 7.275 14.547 -4.843 1.00 83.94 250 LEU A O 1
ATOM 1972 N N . SER A 1 251 ? 6.695 15.700 -6.689 1.00 84.88 251 SER A N 1
ATOM 1973 C CA . SER A 1 251 ? 6.769 17.016 -6.052 1.00 84.88 251 SER A CA 1
ATOM 1974 C C . SER A 1 251 ? 5.832 17.146 -4.843 1.00 84.88 251 SER A C 1
ATOM 1976 O O . SER A 1 251 ? 6.171 17.836 -3.879 1.00 84.88 251 SER A O 1
ATOM 1978 N N . GLN A 1 252 ? 4.708 16.416 -4.828 1.00 83.50 252 GLN A N 1
ATOM 1979 C CA . GLN A 1 252 ? 3.771 16.395 -3.698 1.00 83.50 252 GLN A CA 1
ATOM 1980 C C . GLN A 1 252 ? 4.365 15.746 -2.435 1.00 83.50 252 GLN A C 1
ATOM 1982 O O . GLN A 1 252 ? 3.919 16.027 -1.324 1.00 83.50 252 GLN A O 1
ATOM 1987 N N . PHE A 1 253 ? 5.401 14.920 -2.599 1.00 78.06 253 PHE A N 1
ATOM 1988 C CA . PHE A 1 253 ? 6.163 14.301 -1.512 1.00 78.06 253 PHE A CA 1
ATOM 1989 C C . PHE A 1 253 ? 7.461 15.064 -1.200 1.00 78.06 253 PHE A C 1
ATOM 1991 O O . PHE A 1 253 ? 8.285 14.591 -0.420 1.00 78.06 253 PHE A O 1
ATOM 1998 N N . GLY A 1 254 ? 7.665 16.242 -1.803 1.00 82.31 254 GLY A N 1
ATOM 1999 C CA . GLY A 1 254 ? 8.886 17.035 -1.640 1.00 82.31 254 GLY A CA 1
ATOM 2000 C C . GLY A 1 254 ? 10.115 16.428 -2.322 1.00 82.31 254 GLY A C 1
ATOM 2001 O O . GLY A 1 254 ? 11.239 16.803 -1.993 1.00 82.31 254 GLY A O 1
ATOM 2002 N N . ILE A 1 255 ? 9.914 15.494 -3.256 1.00 82.44 255 ILE A N 1
ATOM 2003 C CA . ILE A 1 255 ? 10.982 14.854 -4.025 1.00 82.44 255 ILE A CA 1
ATOM 2004 C C . ILE A 1 255 ? 11.099 15.569 -5.370 1.00 82.44 255 ILE A C 1
ATOM 2006 O O . ILE A 1 255 ? 10.106 15.844 -6.041 1.00 82.44 255 ILE A O 1
ATOM 2010 N N . THR A 1 256 ? 12.325 15.891 -5.770 1.00 84.25 256 THR A N 1
ATOM 2011 C CA . THR A 1 256 ? 12.618 16.528 -7.059 1.00 84.25 256 THR A CA 1
ATOM 2012 C C . THR A 1 256 ? 13.755 15.758 -7.722 1.00 84.25 256 THR A C 1
ATOM 2014 O O . THR A 1 256 ? 14.917 16.023 -7.409 1.00 84.25 256 THR A O 1
ATOM 2017 N N . PRO A 1 257 ? 13.434 14.769 -8.573 1.00 82.88 257 PRO A N 1
ATOM 2018 C CA . PRO A 1 257 ? 14.445 14.022 -9.308 1.00 82.88 257 PRO A CA 1
ATOM 2019 C C . PRO A 1 257 ? 15.199 14.938 -10.281 1.00 82.88 257 PRO A C 1
ATOM 2021 O O . PRO A 1 257 ? 14.591 15.807 -10.908 1.00 82.88 257 PRO A O 1
ATOM 2024 N N . ASP A 1 258 ? 16.507 14.725 -10.428 1.00 90.00 258 ASP A N 1
ATOM 2025 C CA . ASP A 1 258 ? 17.344 15.394 -11.432 1.00 90.00 258 ASP A CA 1
ATOM 2026 C C . ASP A 1 258 ? 17.763 14.365 -12.488 1.00 90.00 258 ASP A C 1
ATOM 2028 O O . ASP A 1 258 ? 18.685 13.579 -12.262 1.00 90.00 258 ASP A O 1
ATOM 2032 N N . PHE A 1 259 ? 17.025 14.308 -13.600 1.00 91.62 259 PHE A N 1
ATOM 2033 C CA . PHE A 1 259 ? 17.285 13.370 -14.692 1.00 91.62 259 PHE A CA 1
ATOM 2034 C C . PHE A 1 259 ? 18.180 14.003 -15.759 1.00 91.62 259 PHE A C 1
ATOM 2036 O O . PHE A 1 259 ? 17.810 14.999 -16.382 1.00 91.62 259 PHE A O 1
ATOM 2043 N N . GLU A 1 260 ? 19.315 13.365 -16.036 1.00 92.81 260 GLU A N 1
ATOM 2044 C CA . GLU A 1 260 ? 20.139 13.642 -17.214 1.00 92.81 260 GLU A CA 1
ATOM 2045 C C . GLU A 1 260 ? 20.048 12.465 -18.189 1.00 92.81 260 GLU A C 1
ATOM 2047 O O . GLU A 1 260 ? 19.883 11.315 -17.783 1.00 92.81 260 GLU A O 1
ATOM 2052 N N . TYR A 1 261 ? 20.139 12.744 -19.487 1.00 93.12 261 TYR A N 1
ATOM 2053 C CA . TYR A 1 261 ? 19.887 11.760 -20.534 1.00 93.12 261 TYR A CA 1
ATOM 2054 C C . TYR A 1 261 ? 21.117 11.571 -21.405 1.00 93.12 261 TYR A C 1
ATOM 2056 O O . TYR A 1 261 ? 21.571 12.525 -22.030 1.00 93.12 261 TYR A O 1
ATOM 2064 N N . GLU A 1 262 ? 21.561 10.327 -21.553 1.00 93.25 262 GLU A N 1
ATOM 2065 C CA . GLU A 1 262 ? 22.594 9.960 -22.523 1.00 93.25 262 GLU A CA 1
ATOM 2066 C C . GLU A 1 262 ? 22.069 8.903 -23.488 1.00 93.25 262 GLU A C 1
ATOM 2068 O O . GLU A 1 262 ? 21.172 8.123 -23.160 1.00 93.25 262 GLU A O 1
ATOM 2073 N N . SER A 1 263 ? 22.583 8.913 -24.717 1.00 92.94 263 SER A N 1
ATOM 2074 C CA . SER A 1 263 ? 22.173 7.974 -25.768 1.00 92.94 263 SER A CA 1
ATOM 2075 C C . SER A 1 263 ? 23.362 7.166 -26.248 1.00 92.94 263 SER A C 1
ATOM 2077 O O . SER A 1 263 ? 24.418 7.715 -26.543 1.00 92.94 263 SER A O 1
ATOM 2079 N N . THR A 1 264 ? 23.177 5.859 -26.358 1.00 92.69 264 THR A N 1
ATOM 2080 C CA . THR A 1 264 ? 24.206 4.927 -26.811 1.00 92.69 264 THR A CA 1
ATOM 2081 C C . THR A 1 264 ? 23.573 3.820 -27.646 1.00 92.69 264 THR A C 1
ATOM 2083 O O . THR A 1 264 ? 22.352 3.649 -27.653 1.00 92.69 264 THR A O 1
ATOM 2086 N N . TYR A 1 265 ? 24.396 3.088 -28.388 1.00 92.12 265 TYR A N 1
ATOM 2087 C CA . TYR A 1 265 ? 23.947 2.170 -29.426 1.00 92.12 265 TYR A CA 1
ATOM 2088 C C . TYR A 1 265 ? 24.571 0.796 -29.235 1.00 92.12 265 TYR A C 1
ATOM 2090 O O . TYR A 1 265 ? 25.752 0.665 -28.906 1.00 92.12 265 TYR A O 1
ATOM 2098 N N . PHE A 1 266 ? 23.777 -0.234 -29.497 1.00 90.88 266 PHE A N 1
ATOM 2099 C CA . PHE A 1 266 ? 24.230 -1.612 -29.530 1.00 90.88 266 PHE A CA 1
ATOM 2100 C C . PHE A 1 266 ? 23.716 -2.287 -30.797 1.00 90.88 266 PHE A C 1
ATOM 2102 O O . PHE A 1 266 ? 22.514 -2.359 -31.036 1.00 90.88 266 PHE A O 1
ATOM 2109 N N . GLU A 1 267 ? 24.643 -2.783 -31.610 1.00 89.50 267 GLU A N 1
ATOM 2110 C CA . GLU A 1 267 ? 24.332 -3.494 -32.846 1.00 89.50 267 GLU A CA 1
ATOM 2111 C C . GLU A 1 267 ? 24.706 -4.969 -32.706 1.00 89.50 267 GLU A C 1
ATOM 2113 O O . GLU A 1 267 ? 25.823 -5.315 -32.301 1.00 89.50 267 GLU A O 1
ATOM 2118 N N . HIS A 1 268 ? 23.786 -5.854 -33.089 1.00 84.12 268 HIS A N 1
ATOM 2119 C CA . HIS A 1 268 ? 24.037 -7.286 -33.100 1.00 84.12 268 HIS A CA 1
ATOM 2120 C C . HIS A 1 268 ? 23.688 -7.951 -34.434 1.00 84.12 268 HIS A C 1
ATOM 2122 O O . HIS A 1 268 ? 22.727 -7.619 -35.111 1.00 84.12 268 HIS A O 1
ATOM 2128 N N . LYS A 1 269 ? 24.468 -8.972 -34.806 1.00 84.69 269 LYS A N 1
ATOM 2129 C CA . LYS A 1 269 ? 24.362 -9.644 -36.117 1.00 84.69 269 LYS A CA 1
ATOM 2130 C C . LYS A 1 269 ? 23.318 -10.763 -36.180 1.00 84.69 269 LYS A C 1
ATOM 2132 O O . LYS A 1 269 ? 23.169 -11.394 -37.228 1.00 84.69 269 LYS A O 1
ATOM 2137 N N . LYS A 1 270 ? 22.649 -11.074 -35.069 1.00 85.19 270 LYS A N 1
ATOM 2138 C CA . LYS A 1 270 ? 21.557 -12.057 -35.001 1.00 85.19 270 LYS A CA 1
ATOM 2139 C C . LYS A 1 270 ? 20.246 -11.326 -34.764 1.00 85.19 270 LYS A C 1
ATOM 2141 O O . LYS A 1 270 ? 20.251 -10.301 -34.099 1.00 85.19 270 LYS A O 1
ATOM 2146 N N . THR A 1 271 ? 19.159 -11.895 -35.266 1.00 85.12 271 THR A N 1
ATOM 2147 C CA . THR A 1 271 ? 17.795 -11.467 -34.954 1.00 85.12 271 THR A CA 1
ATOM 2148 C C . THR A 1 271 ? 17.559 -11.553 -33.450 1.00 85.12 271 THR A C 1
ATOM 2150 O O . THR A 1 271 ? 17.840 -12.590 -32.836 1.00 85.12 271 THR A O 1
ATOM 2153 N N . LEU A 1 272 ? 17.071 -10.468 -32.864 1.00 84.25 272 LEU A N 1
ATOM 2154 C CA . LEU A 1 272 ? 16.618 -10.424 -31.485 1.00 84.25 272 LEU A CA 1
ATOM 2155 C C . LEU A 1 272 ? 15.245 -11.105 -31.408 1.00 84.25 272 LEU A C 1
ATOM 2157 O O . LEU A 1 272 ? 14.386 -10.903 -32.265 1.00 84.25 272 LEU A O 1
ATOM 2161 N N . GLY A 1 273 ? 15.061 -11.976 -30.415 1.00 80.75 273 GLY A N 1
ATOM 2162 C CA . GLY A 1 273 ? 13.763 -12.606 -30.175 1.00 80.75 273 GLY A CA 1
ATOM 2163 C C . GLY A 1 273 ? 12.726 -11.604 -29.660 1.00 80.75 273 GLY A C 1
ATOM 2164 O O . GLY A 1 273 ? 12.969 -10.403 -29.617 1.00 80.75 273 GLY A O 1
ATOM 2165 N N . ASN A 1 274 ? 11.551 -12.085 -29.267 1.00 78.06 274 ASN A N 1
ATOM 2166 C CA . ASN A 1 274 ? 10.467 -11.238 -28.759 1.00 78.06 274 ASN A CA 1
ATOM 2167 C C . ASN A 1 274 ? 10.300 -11.305 -27.233 1.00 78.06 274 ASN A C 1
ATOM 2169 O O . ASN A 1 274 ? 9.426 -10.633 -26.688 1.00 78.06 274 ASN A O 1
ATOM 2173 N N . ARG A 1 275 ? 11.116 -12.100 -26.530 1.00 76.44 275 ARG A N 1
ATOM 2174 C CA . ARG A 1 275 ? 11.056 -12.221 -25.069 1.00 76.44 275 ARG A CA 1
ATOM 2175 C C . ARG A 1 275 ? 12.130 -11.368 -24.424 1.00 76.44 275 ARG A C 1
ATOM 2177 O O . ARG A 1 275 ? 13.246 -11.267 -24.931 1.00 76.44 275 ARG A O 1
ATOM 2184 N N . ALA A 1 276 ? 11.839 -10.844 -23.243 1.00 71.75 276 ALA A N 1
ATOM 2185 C CA . ALA A 1 276 ? 12.759 -9.964 -22.535 1.00 71.75 276 ALA A CA 1
ATOM 2186 C C . ALA A 1 276 ? 14.144 -10.564 -22.253 1.00 71.75 276 ALA A C 1
ATOM 2188 O O . ALA A 1 276 ? 15.159 -9.867 -22.353 1.00 71.75 276 ALA A O 1
ATOM 2189 N N . ILE A 1 277 ? 14.178 -11.868 -21.963 1.00 76.00 277 ILE A N 1
ATOM 2190 C CA . ILE A 1 277 ? 15.403 -12.638 -21.723 1.00 76.00 277 ILE A CA 1
ATOM 2191 C C . ILE A 1 277 ? 16.291 -12.752 -22.971 1.00 76.00 277 ILE A C 1
ATOM 2193 O O . ILE A 1 277 ? 17.496 -12.958 -22.853 1.00 76.00 277 ILE A O 1
ATOM 2197 N N . ASP A 1 278 ? 15.728 -12.597 -24.174 1.00 81.69 278 ASP A N 1
ATOM 2198 C CA . ASP A 1 278 ? 16.479 -12.768 -25.418 1.00 81.69 278 ASP A CA 1
ATOM 2199 C C . ASP A 1 278 ? 17.533 -11.653 -25.588 1.00 81.69 278 ASP A C 1
ATOM 2201 O O . ASP A 1 278 ? 18.618 -11.919 -26.108 1.00 81.69 278 ASP A O 1
ATOM 2205 N N . PHE A 1 279 ? 17.263 -10.434 -25.092 1.00 84.50 279 PHE A N 1
ATOM 2206 C CA . PHE A 1 279 ? 18.252 -9.347 -25.057 1.00 84.50 279 PHE A CA 1
ATOM 2207 C C . PHE A 1 279 ? 19.382 -9.638 -24.062 1.00 84.50 279 PHE A C 1
ATOM 2209 O O . PHE A 1 279 ? 20.554 -9.534 -24.422 1.00 84.50 279 PHE A O 1
ATOM 2216 N N . ASP A 1 280 ? 19.052 -10.054 -22.837 1.00 79.75 280 ASP A N 1
ATOM 2217 C CA . ASP A 1 280 ? 20.062 -10.340 -21.809 1.00 79.75 280 ASP A CA 1
ATOM 2218 C C . ASP A 1 280 ? 20.978 -11.489 -22.237 1.00 79.75 280 ASP A C 1
ATOM 2220 O O . ASP A 1 280 ? 22.201 -11.380 -22.173 1.00 79.75 280 ASP A O 1
ATOM 2224 N N . MET A 1 281 ? 20.401 -12.570 -22.772 1.00 80.00 281 MET A N 1
ATOM 2225 C CA . MET A 1 281 ? 21.168 -13.694 -23.315 1.00 80.00 281 MET A CA 1
ATOM 2226 C C . MET A 1 281 ? 22.068 -13.282 -24.482 1.00 80.00 281 MET A C 1
ATOM 2228 O O . MET A 1 281 ? 23.145 -13.855 -24.665 1.00 80.00 281 MET A O 1
ATOM 2232 N N . MET A 1 282 ? 21.629 -12.324 -25.298 1.00 84.00 282 MET A N 1
ATOM 2233 C CA . MET A 1 282 ? 22.428 -11.787 -26.393 1.00 84.00 282 MET A CA 1
ATOM 2234 C C . MET A 1 282 ? 23.608 -10.973 -25.861 1.00 84.00 282 MET A C 1
ATOM 2236 O O . MET A 1 282 ? 24.737 -11.192 -26.305 1.00 84.00 282 MET A O 1
ATOM 2240 N N . LEU A 1 283 ? 23.371 -10.086 -24.893 1.00 85.31 283 LEU A N 1
ATOM 2241 C CA . LEU A 1 283 ? 24.416 -9.274 -24.272 1.00 85.31 283 LEU A CA 1
ATOM 2242 C C . LEU A 1 283 ? 25.447 -10.145 -23.535 1.00 85.31 283 LEU A C 1
ATOM 2244 O O . LEU A 1 283 ? 26.650 -9.924 -23.698 1.00 85.31 283 LEU A O 1
ATOM 2248 N N . ALA A 1 284 ? 24.993 -11.203 -22.854 1.00 81.75 284 ALA A N 1
ATOM 2249 C CA . ALA A 1 284 ? 25.829 -12.205 -22.184 1.00 81.75 284 ALA A CA 1
ATOM 2250 C C . ALA A 1 284 ? 26.797 -12.945 -23.124 1.00 81.75 284 ALA A C 1
ATOM 2252 O O . ALA A 1 284 ? 27.836 -13.436 -22.689 1.00 81.75 284 ALA A O 1
ATOM 2253 N N . GLN A 1 285 ? 26.492 -13.016 -24.424 1.00 83.50 285 GLN A N 1
ATOM 2254 C CA . GLN A 1 285 ? 27.363 -13.629 -25.437 1.00 83.50 285 GLN A CA 1
ATOM 2255 C C . GLN A 1 285 ? 28.412 -12.662 -26.012 1.00 83.50 285 GLN A C 1
ATOM 2257 O O . GLN A 1 285 ? 29.210 -13.064 -26.864 1.00 83.50 285 GLN A O 1
ATOM 2262 N N . THR A 1 286 ? 28.406 -11.393 -25.601 1.00 84.62 286 THR A N 1
ATOM 2263 C CA . THR A 1 286 ? 29.369 -10.380 -26.057 1.00 84.62 286 THR A CA 1
ATOM 2264 C C . THR A 1 286 ? 30.554 -10.242 -25.103 1.00 84.62 286 THR A C 1
ATOM 2266 O O . THR A 1 286 ? 30.586 -10.845 -24.036 1.00 84.62 286 THR A O 1
ATOM 2269 N N . THR A 1 287 ? 31.542 -9.422 -25.475 1.00 84.31 287 THR A N 1
ATOM 2270 C CA . THR A 1 287 ? 32.664 -9.073 -24.588 1.00 84.31 287 THR A CA 1
ATOM 2271 C C . THR A 1 287 ? 32.230 -8.280 -23.361 1.00 84.31 287 THR A C 1
ATOM 2273 O O . THR A 1 287 ? 32.920 -8.335 -22.351 1.00 84.31 287 THR A O 1
ATOM 2276 N N . PHE A 1 288 ? 31.104 -7.565 -23.442 1.00 86.00 288 PHE A N 1
ATOM 2277 C CA . PHE A 1 288 ? 30.555 -6.816 -22.316 1.00 86.00 288 PHE A CA 1
ATOM 2278 C C . PHE A 1 288 ? 29.956 -7.769 -21.277 1.00 86.00 288 PHE A C 1
ATOM 2280 O O . PHE A 1 288 ? 30.180 -7.621 -20.080 1.00 86.00 288 PHE A O 1
ATOM 2287 N N . GLY A 1 289 ? 29.210 -8.783 -21.723 1.00 81.12 289 GLY A N 1
ATOM 2288 C CA . GLY A 1 289 ? 28.535 -9.755 -20.861 1.00 81.12 289 GLY A CA 1
ATOM 2289 C C . GLY A 1 289 ? 27.313 -9.192 -20.120 1.00 81.12 289 GLY A C 1
ATOM 2290 O O . GLY A 1 289 ? 26.279 -9.843 -20.068 1.00 81.12 289 GLY A O 1
ATOM 2291 N N . THR A 1 290 ? 27.394 -7.973 -19.584 1.00 80.38 290 THR A N 1
ATOM 2292 C CA . THR A 1 290 ? 26.336 -7.333 -18.785 1.00 80.38 290 THR A CA 1
ATOM 2293 C C . THR A 1 290 ? 26.141 -5.873 -19.192 1.00 80.38 290 THR A C 1
ATOM 2295 O O . THR A 1 290 ? 27.012 -5.279 -19.833 1.00 80.38 290 THR A O 1
ATOM 2298 N N . LEU A 1 291 ? 25.006 -5.273 -18.812 1.00 83.25 291 LEU A N 1
ATOM 2299 C CA . LEU A 1 291 ? 24.752 -3.850 -19.062 1.00 83.25 291 LEU A CA 1
ATOM 2300 C C . LEU A 1 291 ? 25.685 -2.958 -18.243 1.00 83.25 291 LEU A C 1
ATOM 2302 O O . LEU A 1 291 ? 26.157 -1.945 -18.750 1.00 83.25 291 LEU A O 1
ATOM 2306 N N . GLU A 1 292 ? 26.001 -3.344 -17.006 1.00 79.62 292 GLU A N 1
ATOM 2307 C CA . GLU A 1 292 ? 26.965 -2.599 -16.192 1.00 79.62 292 GLU A CA 1
ATOM 2308 C C . GLU A 1 292 ? 28.354 -2.558 -16.848 1.00 79.62 292 GLU A C 1
ATOM 2310 O O . GLU A 1 292 ? 28.961 -1.491 -16.940 1.00 79.62 292 GLU A O 1
ATOM 2315 N N . ASN A 1 293 ? 28.850 -3.693 -17.349 1.00 83.50 293 ASN A N 1
ATOM 2316 C CA . ASN A 1 293 ? 30.121 -3.726 -18.072 1.00 83.50 293 ASN A CA 1
ATOM 2317 C C . ASN A 1 293 ? 30.039 -2.930 -19.376 1.00 83.50 293 ASN A C 1
ATOM 2319 O O . ASN A 1 293 ? 30.966 -2.190 -19.687 1.00 83.50 293 ASN A O 1
ATOM 2323 N N . PHE A 1 294 ? 28.916 -3.019 -20.099 1.00 87.38 294 PHE A N 1
ATOM 2324 C CA . PHE A 1 294 ? 28.690 -2.199 -21.285 1.00 87.38 294 PHE A CA 1
ATOM 2325 C C . PHE A 1 294 ? 28.791 -0.701 -20.967 1.00 87.38 294 PHE A C 1
ATOM 2327 O O . PHE A 1 294 ? 29.488 0.008 -21.684 1.00 87.38 294 PHE A O 1
ATOM 2334 N N . ALA A 1 295 ? 28.165 -0.212 -19.890 1.00 84.88 295 ALA A N 1
ATOM 2335 C CA . ALA A 1 295 ? 28.284 1.200 -19.525 1.00 84.88 295 ALA A CA 1
ATOM 2336 C C . ALA A 1 295 ? 29.683 1.583 -19.035 1.00 84.88 295 ALA A C 1
ATOM 2338 O O . ALA A 1 295 ? 30.154 2.657 -19.387 1.00 84.88 295 ALA A O 1
ATOM 2339 N N . ARG A 1 296 ? 30.368 0.724 -18.270 1.00 81.31 296 ARG A N 1
ATOM 2340 C CA . ARG A 1 296 ? 31.745 0.991 -17.815 1.00 81.31 296 ARG A CA 1
ATOM 2341 C C . ARG A 1 296 ? 32.747 1.063 -18.968 1.00 81.31 296 ARG A C 1
ATOM 2343 O O . ARG A 1 296 ? 33.665 1.876 -18.919 1.00 81.31 296 ARG A O 1
ATOM 2350 N N . ASP A 1 297 ? 32.577 0.211 -19.975 1.00 83.06 297 ASP A N 1
ATOM 2351 C CA . ASP A 1 297 ? 33.447 0.168 -21.153 1.00 83.06 297 ASP A CA 1
ATOM 2352 C C . ASP A 1 297 ? 33.083 1.248 -22.186 1.00 83.06 297 ASP A C 1
ATOM 2354 O O . ASP A 1 297 ? 33.870 1.538 -23.092 1.00 83.06 297 ASP A O 1
ATOM 2358 N N . ASN A 1 298 ? 31.904 1.865 -22.058 1.00 82.94 298 ASN A N 1
ATOM 2359 C CA . ASN A 1 298 ? 31.475 2.966 -22.903 1.00 82.94 298 ASN A CA 1
ATOM 2360 C C . ASN A 1 298 ? 32.031 4.292 -22.366 1.00 82.94 298 ASN A C 1
ATOM 2362 O O . ASN A 1 298 ? 31.540 4.850 -21.389 1.00 82.94 298 ASN A O 1
ATOM 2366 N N . THR A 1 299 ? 33.061 4.817 -23.029 1.00 70.38 299 THR A N 1
ATOM 2367 C CA . THR A 1 299 ? 33.786 6.019 -22.587 1.00 70.38 299 THR A CA 1
ATOM 2368 C C . THR A 1 299 ? 32.947 7.293 -22.561 1.00 70.38 299 THR A C 1
ATOM 2370 O O . THR A 1 299 ? 33.364 8.267 -21.936 1.00 70.38 299 THR A O 1
ATOM 2373 N N . ASP A 1 300 ? 31.794 7.293 -23.228 1.00 77.81 300 ASP A N 1
ATOM 2374 C CA . ASP A 1 300 ? 30.882 8.435 -23.257 1.00 77.81 300 ASP A CA 1
ATOM 2375 C C . ASP A 1 300 ? 29.964 8.461 -22.016 1.00 77.81 300 ASP A C 1
ATOM 2377 O O . ASP A 1 300 ? 29.370 9.491 -21.708 1.00 77.81 300 ASP A O 1
ATOM 2381 N N . LEU A 1 301 ? 29.900 7.364 -21.245 1.00 82.31 301 LEU A N 1
ATOM 2382 C CA . LEU A 1 301 ? 29.098 7.242 -20.026 1.00 82.31 301 LEU A CA 1
ATOM 2383 C C . LEU A 1 301 ? 29.972 7.396 -18.770 1.00 82.31 301 LEU A C 1
ATOM 2385 O O . LEU A 1 301 ? 30.487 6.431 -18.208 1.00 82.31 301 LEU A O 1
ATOM 2389 N N . ASP A 1 302 ? 30.117 8.626 -18.273 1.00 83.12 302 ASP A N 1
ATOM 2390 C CA . ASP A 1 302 ? 30.805 8.886 -17.000 1.00 83.12 302 ASP A CA 1
ATOM 2391 C C . ASP A 1 302 ? 29.871 8.669 -15.798 1.00 83.12 302 ASP A C 1
ATOM 2393 O O . ASP A 1 302 ? 29.360 9.616 -15.193 1.00 83.12 302 ASP A O 1
ATOM 2397 N N . LEU A 1 303 ? 29.667 7.397 -15.437 1.00 82.62 303 LEU A N 1
ATOM 2398 C CA . LEU A 1 303 ? 28.795 6.990 -14.327 1.00 82.62 303 LEU A CA 1
ATOM 2399 C C . LEU A 1 303 ? 29.202 7.596 -12.971 1.00 82.62 303 LEU A C 1
ATOM 2401 O O . LEU A 1 303 ? 28.374 7.684 -12.071 1.00 82.62 303 LEU A O 1
ATOM 2405 N N . SER A 1 304 ? 30.458 8.028 -12.804 1.00 83.94 304 SER A N 1
ATOM 2406 C CA . SER A 1 304 ? 30.967 8.548 -11.525 1.00 83.94 304 SER A CA 1
ATOM 2407 C C . SER A 1 304 ? 30.373 9.901 -11.114 1.00 83.94 304 SER A C 1
ATOM 2409 O O . SER A 1 304 ? 30.517 10.313 -9.962 1.00 83.94 304 SER A O 1
ATOM 2411 N N . LYS A 1 305 ? 29.704 10.592 -12.045 1.00 88.25 305 LYS A N 1
ATOM 2412 C CA . LYS A 1 305 ? 29.044 11.887 -11.823 1.00 88.25 305 LYS A CA 1
ATOM 2413 C C . LYS A 1 305 ? 27.612 11.778 -11.298 1.00 88.25 305 LYS A C 1
ATOM 2415 O O . LYS A 1 305 ? 27.021 12.811 -10.983 1.00 88.25 305 LYS A O 1
ATOM 2420 N N . TYR A 1 306 ? 27.065 10.568 -11.233 1.00 87.19 306 TYR A N 1
ATOM 2421 C CA . TYR A 1 306 ? 25.658 10.328 -10.940 1.00 87.19 306 TYR A CA 1
ATOM 2422 C C . TYR A 1 306 ? 25.493 9.539 -9.645 1.00 87.19 306 TYR A C 1
ATOM 2424 O O . TYR A 1 306 ? 26.274 8.637 -9.344 1.00 87.19 306 TYR A O 1
ATOM 2432 N N . ASP A 1 307 ? 24.457 9.888 -8.888 1.00 83.56 307 ASP A N 1
ATOM 2433 C CA . ASP A 1 307 ? 24.069 9.180 -7.669 1.00 83.56 307 ASP A CA 1
ATOM 2434 C C . ASP A 1 307 ? 23.355 7.862 -8.012 1.00 83.56 307 ASP A C 1
ATOM 2436 O O . ASP A 1 307 ? 23.521 6.865 -7.308 1.00 83.56 307 ASP A O 1
ATOM 2440 N N . ASN A 1 308 ? 22.603 7.853 -9.120 1.00 84.44 308 ASN A N 1
ATOM 2441 C CA . ASN A 1 308 ? 21.829 6.710 -9.608 1.00 84.44 308 ASN A CA 1
ATOM 2442 C C . ASN A 1 308 ? 21.912 6.614 -11.145 1.00 84.44 308 ASN A C 1
ATOM 2444 O O . ASN A 1 308 ? 22.119 7.626 -11.821 1.00 84.44 308 ASN A O 1
ATOM 2448 N N . TYR A 1 309 ? 21.691 5.432 -11.727 1.00 87.50 309 TYR A N 1
ATOM 2449 C CA . TYR A 1 309 ? 21.518 5.297 -13.177 1.00 87.50 309 TYR A CA 1
ATOM 2450 C C . TYR A 1 309 ? 20.620 4.116 -13.547 1.00 87.50 309 TYR A C 1
ATOM 2452 O O . TYR A 1 309 ? 20.549 3.120 -12.839 1.00 87.50 309 TYR A O 1
ATOM 2460 N N . PHE A 1 310 ? 19.956 4.187 -14.695 1.00 88.44 310 PHE A N 1
ATOM 2461 C CA . PHE A 1 310 ? 19.247 3.032 -15.244 1.00 88.44 310 PHE A CA 1
ATOM 2462 C C . PHE A 1 310 ? 19.193 3.092 -16.763 1.00 88.44 310 PHE A C 1
ATOM 2464 O O . PHE A 1 310 ? 19.304 4.158 -17.376 1.00 88.44 310 PHE A O 1
ATOM 2471 N N . PHE A 1 311 ? 19.014 1.927 -17.377 1.00 91.06 311 PHE A N 1
ATOM 2472 C CA . PHE A 1 311 ? 18.890 1.809 -18.821 1.00 91.06 311 PHE A CA 1
ATOM 2473 C C . PHE A 1 311 ? 17.433 1.832 -19.260 1.00 91.06 311 PHE A C 1
ATOM 2475 O O . PHE A 1 311 ? 16.583 1.161 -18.677 1.00 91.06 311 PHE A O 1
ATOM 2482 N N . VAL A 1 312 ? 17.168 2.513 -20.369 1.00 93.00 312 VAL A N 1
ATOM 2483 C CA . VAL A 1 312 ? 15.972 2.299 -21.181 1.00 93.00 312 VAL A CA 1
ATOM 2484 C C . VAL A 1 312 ? 16.427 1.714 -22.513 1.00 93.00 312 VAL A C 1
ATOM 2486 O O . VAL A 1 312 ? 16.944 2.417 -23.384 1.00 93.00 312 VAL A O 1
ATOM 2489 N N . VAL A 1 313 ? 16.298 0.397 -22.640 1.00 92.19 313 VAL A N 1
ATOM 2490 C CA . VAL A 1 313 ? 16.721 -0.372 -23.811 1.00 92.19 313 VAL A CA 1
ATOM 2491 C C . VAL A 1 313 ? 15.614 -0.315 -24.856 1.00 92.19 313 VAL A C 1
ATOM 2493 O O . VAL A 1 313 ? 14.547 -0.887 -24.656 1.00 92.19 313 VAL A O 1
ATOM 2496 N N . CYS A 1 314 ? 15.871 0.383 -25.956 1.00 92.44 314 CYS A N 1
ATOM 2497 C CA . CYS A 1 314 ? 14.905 0.701 -26.999 1.00 92.44 314 CYS A CA 1
ATOM 2498 C C . CYS A 1 314 ? 15.146 -0.164 -28.239 1.00 92.44 314 CYS A C 1
ATOM 2500 O O . CYS A 1 314 ? 16.231 -0.128 -28.823 1.00 92.44 314 CYS A O 1
ATOM 2502 N N . THR A 1 315 ? 14.128 -0.902 -28.678 1.00 90.06 315 THR A N 1
ATOM 2503 C CA . THR A 1 315 ? 14.176 -1.716 -29.901 1.00 90.06 315 THR A CA 1
ATOM 2504 C C . THR A 1 315 ? 12.927 -1.517 -30.761 1.00 90.06 315 THR A C 1
ATOM 2506 O O . THR A 1 315 ? 11.861 -1.159 -30.268 1.00 90.06 315 THR A O 1
ATOM 2509 N N . LYS A 1 316 ? 13.040 -1.765 -32.070 1.00 87.69 316 LYS A N 1
ATOM 2510 C CA . LYS A 1 316 ? 11.891 -1.752 -32.995 1.00 87.69 316 LYS A CA 1
ATOM 2511 C C . LYS A 1 316 ? 11.092 -3.047 -32.982 1.00 87.69 316 LYS A C 1
ATOM 2513 O O . LYS A 1 316 ? 9.988 -3.070 -33.519 1.00 87.69 316 LYS A O 1
ATOM 2518 N N . ASN A 1 317 ? 11.641 -4.106 -32.396 1.00 82.75 317 ASN A N 1
ATOM 2519 C CA . ASN A 1 317 ? 10.914 -5.349 -32.215 1.00 82.75 317 ASN A CA 1
ATOM 2520 C C . ASN A 1 317 ? 9.813 -5.153 -31.163 1.00 82.75 317 ASN A C 1
ATOM 2522 O O . ASN A 1 317 ? 10.020 -4.477 -30.154 1.00 82.75 317 ASN A O 1
ATOM 2526 N N . ASP A 1 318 ? 8.647 -5.758 -31.389 1.00 73.88 318 ASP A N 1
ATOM 2527 C CA . ASP A 1 318 ? 7.600 -5.860 -30.369 1.00 73.88 318 ASP A CA 1
ATOM 2528 C C . ASP A 1 318 ? 8.044 -6.885 -29.319 1.00 73.88 318 ASP A C 1
ATOM 2530 O O . ASP A 1 318 ? 7.732 -8.076 -29.397 1.00 73.88 318 ASP A O 1
ATOM 2534 N N . MET A 1 319 ? 8.855 -6.416 -28.374 1.00 73.25 319 MET A N 1
ATOM 2535 C CA . MET A 1 319 ? 9.245 -7.173 -27.193 1.00 73.25 319 MET A CA 1
ATOM 2536 C C . MET A 1 319 ? 8.238 -6.954 -26.071 1.00 73.25 319 MET A C 1
ATOM 2538 O O . MET A 1 319 ? 7.683 -5.864 -25.918 1.00 73.25 319 MET A O 1
ATOM 2542 N N . GLU A 1 320 ? 8.054 -7.984 -25.251 1.00 71.50 320 GLU A N 1
ATOM 2543 C CA . GLU A 1 320 ? 7.364 -7.831 -23.973 1.00 71.50 320 GLU A CA 1
ATOM 2544 C C . GLU A 1 320 ? 8.109 -6.812 -23.098 1.00 71.50 320 GLU A C 1
ATOM 2546 O O . GLU A 1 320 ? 9.333 -6.891 -22.933 1.00 71.50 320 GLU A O 1
ATOM 2551 N N . LEU A 1 321 ? 7.357 -5.851 -22.548 1.00 77.25 321 LEU A N 1
ATOM 2552 C CA . LEU A 1 321 ? 7.862 -4.910 -21.554 1.00 77.25 321 LEU A CA 1
ATOM 2553 C C . LEU A 1 321 ? 8.458 -5.702 -20.391 1.00 77.25 321 LEU A C 1
ATOM 2555 O O . LEU A 1 321 ? 7.817 -6.598 -19.845 1.00 77.25 321 LEU A O 1
ATOM 2559 N N . SER A 1 322 ? 9.675 -5.351 -19.997 1.00 78.44 322 SER A N 1
ATOM 2560 C CA . SER A 1 322 ? 10.342 -6.018 -18.886 1.00 78.44 322 SER A CA 1
ATOM 2561 C C . SER A 1 322 ? 11.186 -5.054 -18.091 1.00 78.44 322 SER A C 1
ATOM 2563 O O . SER A 1 322 ? 11.892 -4.210 -18.647 1.00 78.44 322 SER A O 1
ATOM 2565 N N . VAL A 1 323 ? 11.159 -5.251 -16.779 1.00 76.69 323 VAL A N 1
ATOM 2566 C CA . VAL A 1 323 ? 11.944 -4.489 -15.820 1.00 76.69 323 VAL A CA 1
ATOM 2567 C C . VAL A 1 323 ? 12.973 -5.423 -15.198 1.00 76.69 323 VAL A C 1
ATOM 2569 O O . VAL A 1 323 ? 12.616 -6.428 -14.590 1.00 76.69 323 VAL A O 1
ATOM 2572 N N . GLY A 1 324 ? 14.252 -5.113 -15.384 1.00 70.62 324 GLY A N 1
ATOM 2573 C CA . GLY A 1 324 ? 15.347 -5.781 -14.686 1.00 70.62 324 GLY A CA 1
ATOM 2574 C C . GLY A 1 324 ? 15.704 -4.986 -13.439 1.00 70.62 324 GLY A C 1
ATOM 2575 O O . GLY A 1 324 ? 16.064 -3.816 -13.552 1.00 70.62 324 GLY A O 1
ATOM 2576 N N . VAL A 1 325 ? 15.597 -5.611 -12.267 1.00 65.88 325 VAL A N 1
ATOM 2577 C CA . VAL A 1 325 ? 15.982 -5.035 -10.969 1.00 65.88 325 VAL A CA 1
ATOM 2578 C C . VAL A 1 325 ? 17.176 -5.788 -10.392 1.00 65.88 325 VAL A C 1
ATOM 2580 O O . VAL A 1 325 ? 17.388 -6.961 -10.698 1.00 65.88 325 VAL A O 1
ATOM 2583 N N . PHE A 1 326 ? 17.938 -5.144 -9.508 1.00 57.34 326 PHE A N 1
ATOM 2584 C CA . PHE A 1 326 ? 18.885 -5.881 -8.676 1.00 57.34 326 PHE A CA 1
ATOM 2585 C C . PHE A 1 326 ? 18.106 -6.736 -7.670 1.00 57.34 326 PHE A C 1
ATOM 2587 O O . PHE A 1 326 ? 17.488 -6.198 -6.756 1.00 57.34 326 PHE A O 1
ATOM 2594 N N . ASP A 1 327 ? 18.161 -8.060 -7.808 1.00 52.38 327 ASP A N 1
ATOM 2595 C CA . ASP A 1 327 ? 17.648 -8.995 -6.804 1.00 52.38 327 ASP A CA 1
ATOM 2596 C C . ASP A 1 327 ? 18.812 -9.660 -6.041 1.00 52.38 327 ASP A C 1
ATOM 2598 O O . ASP A 1 327 ? 19.894 -9.936 -6.568 1.00 52.38 327 ASP A O 1
ATOM 2602 N N . LYS A 1 328 ? 18.615 -9.899 -4.742 1.00 46.59 328 LYS A N 1
ATOM 2603 C CA . LYS A 1 328 ? 19.570 -10.597 -3.872 1.00 46.59 328 LYS A CA 1
ATOM 2604 C C . LYS A 1 328 ? 19.592 -12.115 -4.106 1.00 46.59 328 LYS A C 1
ATOM 2606 O O . LYS A 1 328 ? 20.491 -12.749 -3.543 1.00 46.59 328 LYS A O 1
ATOM 2611 N N . THR A 1 329 ? 18.686 -12.676 -4.909 1.00 47.81 329 THR A N 1
ATOM 2612 C CA . THR A 1 329 ? 18.591 -14.112 -5.241 1.00 47.81 329 THR A CA 1
ATOM 2613 C C . THR A 1 329 ? 19.677 -14.583 -6.228 1.00 47.81 329 THR A C 1
ATOM 2615 O O . THR A 1 329 ? 20.401 -13.776 -6.797 1.00 47.81 329 THR A O 1
ATOM 2618 N N . GLU A 1 330 ? 19.896 -15.899 -6.343 1.00 40.84 330 GLU A N 1
ATOM 2619 C CA . GLU A 1 330 ? 21.129 -16.522 -6.875 1.00 40.84 330 GLU A CA 1
ATOM 2620 C C . GLU A 1 330 ? 21.339 -16.452 -8.408 1.00 40.84 330 GLU A C 1
ATOM 2622 O O . GLU A 1 330 ? 22.377 -16.898 -8.887 1.00 40.84 330 GLU A O 1
ATOM 2627 N N . GLU A 1 331 ? 20.447 -15.840 -9.196 1.00 44.91 331 GLU A N 1
ATOM 2628 C CA . GLU A 1 331 ? 20.586 -15.747 -10.669 1.00 44.91 331 GLU A CA 1
ATOM 2629 C C . GLU A 1 331 ? 21.461 -14.561 -11.150 1.00 44.91 331 GLU A C 1
ATOM 2631 O O . GLU A 1 331 ? 21.294 -14.035 -12.248 1.00 44.91 331 GLU A O 1
ATOM 2636 N N . LYS A 1 332 ? 22.426 -14.119 -10.336 1.00 48.28 332 LYS A N 1
ATOM 2637 C CA . LYS A 1 332 ? 23.163 -12.847 -10.508 1.00 48.28 332 LYS A CA 1
ATOM 2638 C C . LYS A 1 332 ? 24.070 -12.764 -11.733 1.00 48.28 332 LYS A C 1
ATOM 2640 O O . LYS A 1 332 ? 24.421 -11.662 -12.134 1.00 48.28 332 LYS A O 1
ATOM 2645 N N . ASP A 1 333 ? 24.454 -13.881 -12.337 1.00 46.88 333 ASP A N 1
ATOM 2646 C CA . ASP A 1 333 ? 25.550 -13.881 -13.314 1.00 46.88 333 ASP A CA 1
ATOM 2647 C C . ASP A 1 333 ? 25.123 -13.479 -14.743 1.00 46.88 333 ASP A C 1
ATOM 2649 O O . ASP A 1 333 ? 25.985 -13.267 -15.595 1.00 46.88 333 ASP A O 1
ATOM 2653 N N . LEU A 1 334 ? 23.815 -13.337 -15.014 1.00 47.72 334 LEU A N 1
ATOM 2654 C CA . LEU A 1 334 ? 23.274 -12.992 -16.343 1.00 47.72 334 LEU A CA 1
ATOM 2655 C C . LEU A 1 334 ? 22.595 -11.606 -16.423 1.00 47.72 334 LEU A C 1
ATOM 2657 O O . LEU A 1 334 ? 22.445 -11.084 -17.524 1.00 47.72 334 LEU A O 1
ATOM 2661 N N . TYR A 1 335 ? 22.213 -10.992 -15.293 1.00 53.44 335 TYR A N 1
ATOM 2662 C CA . TYR A 1 335 ? 21.258 -9.863 -15.243 1.00 53.44 335 TYR A CA 1
ATOM 2663 C C . TYR A 1 335 ? 21.802 -8.595 -14.562 1.00 53.44 335 TYR A C 1
ATOM 2665 O O . TYR A 1 335 ? 21.116 -7.938 -13.780 1.00 53.44 335 TYR A O 1
ATOM 2673 N N . PHE A 1 336 ? 23.062 -8.242 -14.802 1.00 59.19 336 PHE A N 1
ATOM 2674 C CA . PHE A 1 336 ? 23.680 -7.100 -14.117 1.00 59.19 336 PHE A CA 1
ATOM 2675 C C . PHE A 1 336 ? 23.286 -5.755 -14.765 1.00 59.19 336 PHE A C 1
ATOM 2677 O O . PHE A 1 336 ? 23.919 -5.315 -15.731 1.00 59.19 336 PHE A O 1
ATOM 2684 N N . GLY A 1 337 ? 22.241 -5.111 -14.226 1.00 63.16 337 GLY A N 1
ATOM 2685 C CA . GLY A 1 337 ? 21.878 -3.704 -14.469 1.00 63.16 337 GLY A CA 1
ATOM 2686 C C . GLY A 1 337 ? 20.379 -3.394 -14.319 1.00 63.16 337 GLY A C 1
ATOM 2687 O O . GLY A 1 337 ? 19.544 -4.134 -14.835 1.00 63.16 337 GLY A O 1
ATOM 2688 N N . GLU A 1 338 ? 20.037 -2.273 -13.666 1.00 78.94 338 GLU A N 1
ATOM 2689 C CA . GLU A 1 338 ? 18.666 -1.732 -13.647 1.00 78.94 338 GLU A CA 1
ATOM 2690 C C . GLU A 1 338 ? 18.257 -1.301 -15.053 1.00 78.94 338 GLU A C 1
ATOM 2692 O O . GLU A 1 338 ? 18.896 -0.430 -15.656 1.00 78.94 338 GLU A O 1
ATOM 2697 N N . ARG A 1 339 ? 17.203 -1.915 -15.596 1.00 86.69 339 ARG A N 1
ATOM 2698 C CA . ARG A 1 339 ? 16.784 -1.656 -16.975 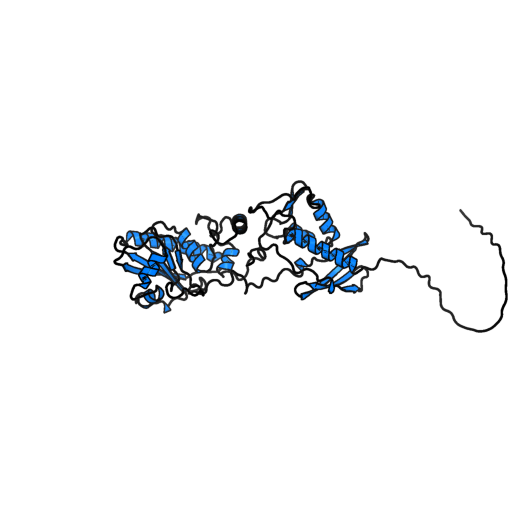1.00 86.69 339 ARG A CA 1
ATOM 2699 C C . ARG A 1 339 ? 15.282 -1.731 -17.175 1.00 86.69 339 ARG A C 1
ATOM 2701 O O . ARG A 1 339 ? 14.600 -2.549 -16.567 1.00 86.69 339 ARG A O 1
ATOM 2708 N N . ILE A 1 340 ? 14.812 -0.946 -18.132 1.00 88.81 340 ILE A N 1
ATOM 2709 C CA . ILE A 1 340 ? 13.495 -1.045 -18.754 1.00 88.81 340 ILE A CA 1
ATOM 2710 C C . ILE A 1 340 ? 13.736 -1.468 -20.199 1.00 88.81 340 ILE A C 1
ATOM 2712 O O . ILE A 1 340 ? 14.425 -0.766 -20.938 1.00 88.81 340 ILE A O 1
ATOM 2716 N N . LEU A 1 341 ? 13.205 -2.616 -20.606 1.00 87.75 341 LEU A N 1
ATOM 2717 C CA . LEU A 1 341 ? 13.221 -3.055 -21.999 1.00 87.75 341 LEU A CA 1
ATOM 2718 C C . LEU A 1 341 ? 11.927 -2.627 -22.676 1.00 87.75 341 LEU A C 1
ATOM 2720 O O . LEU A 1 341 ? 10.850 -3.013 -22.228 1.00 87.75 341 LEU A O 1
ATOM 2724 N N . THR A 1 342 ? 12.042 -1.848 -23.746 1.00 87.25 342 THR A N 1
ATOM 2725 C CA . THR A 1 342 ? 10.906 -1.237 -24.429 1.00 87.25 342 THR A CA 1
ATOM 2726 C C . THR A 1 342 ? 10.962 -1.436 -25.945 1.00 87.25 342 THR A C 1
ATOM 2728 O O . THR A 1 342 ? 12.003 -1.256 -26.584 1.00 87.25 342 THR A O 1
ATOM 2731 N N . GLY A 1 343 ? 9.821 -1.841 -26.508 1.00 85.62 343 GLY A N 1
ATOM 2732 C CA . GLY A 1 343 ? 9.582 -1.991 -27.943 1.00 85.62 343 GLY A CA 1
ATOM 2733 C C . GLY A 1 343 ? 8.775 -0.828 -28.532 1.00 85.62 343 GLY A C 1
ATOM 2734 O O . GLY A 1 343 ? 8.326 0.070 -27.821 1.00 85.62 343 GLY A O 1
ATOM 2735 N N . ALA A 1 344 ? 8.521 -0.861 -29.841 1.00 77.88 344 ALA A N 1
ATOM 2736 C CA . ALA A 1 344 ? 7.796 0.208 -30.543 1.00 77.88 344 ALA A CA 1
ATOM 2737 C C . ALA A 1 344 ? 6.346 0.425 -30.045 1.00 77.88 344 ALA A C 1
ATOM 2739 O O . ALA A 1 344 ? 5.798 1.526 -30.162 1.00 77.88 344 ALA A O 1
ATOM 2740 N N . SER A 1 345 ? 5.716 -0.604 -29.476 1.00 81.94 345 SER A N 1
ATOM 2741 C CA . SER A 1 345 ? 4.346 -0.554 -28.952 1.00 81.94 345 SER A CA 1
ATOM 2742 C C . SER A 1 345 ? 4.214 0.025 -27.535 1.00 81.94 345 SER A C 1
ATOM 2744 O O . SER A 1 345 ? 3.106 0.390 -27.146 1.00 81.94 345 SER A O 1
ATOM 2746 N N . VAL A 1 346 ? 5.311 0.183 -26.790 1.00 82.00 346 VAL A N 1
ATOM 2747 C CA . VAL A 1 346 ? 5.306 0.555 -25.361 1.00 82.00 346 VAL A CA 1
ATOM 2748 C C . VAL A 1 346 ? 4.954 2.021 -25.136 1.00 82.00 346 VAL A C 1
ATOM 2750 O O . VAL A 1 346 ? 5.613 2.910 -25.673 1.00 82.00 346 VAL A O 1
ATOM 2753 N N . THR A 1 347 ? 3.958 2.294 -24.300 1.00 87.12 347 THR A N 1
ATOM 2754 C CA . THR A 1 347 ? 3.468 3.647 -23.998 1.00 87.12 347 THR A CA 1
ATOM 2755 C C . THR A 1 347 ? 4.355 4.406 -23.000 1.00 87.12 347 THR A C 1
ATOM 2757 O O . THR A 1 347 ? 5.245 3.852 -22.360 1.00 87.12 347 THR A O 1
ATOM 2760 N N . ASP A 1 348 ? 4.118 5.708 -22.858 1.00 88.94 348 ASP A N 1
ATOM 2761 C CA . ASP A 1 348 ? 4.691 6.523 -21.780 1.00 88.94 348 ASP A CA 1
ATOM 2762 C C . ASP A 1 348 ? 4.262 6.031 -20.388 1.00 88.94 348 ASP A C 1
ATOM 2764 O O . ASP A 1 348 ? 5.091 5.962 -19.482 1.00 88.94 348 ASP A O 1
ATOM 2768 N N . LEU A 1 349 ? 3.007 5.604 -20.225 1.00 86.50 349 LEU A N 1
ATOM 2769 C CA . LEU A 1 349 ? 2.527 4.994 -18.984 1.00 86.50 349 LEU A CA 1
ATOM 2770 C C . LEU A 1 349 ? 3.280 3.702 -18.636 1.00 86.50 349 LEU A C 1
ATOM 2772 O O . LEU A 1 349 ? 3.610 3.479 -17.473 1.00 86.50 349 LEU A O 1
ATOM 2776 N N . ASP A 1 350 ? 3.586 2.864 -19.623 1.00 86.06 350 ASP A N 1
ATOM 2777 C CA . ASP A 1 350 ? 4.358 1.636 -19.404 1.00 86.06 350 ASP A CA 1
ATOM 2778 C C . ASP A 1 350 ? 5.771 1.944 -18.885 1.00 86.06 350 ASP A C 1
ATOM 2780 O O . ASP A 1 350 ? 6.259 1.296 -17.955 1.00 86.06 350 ASP A O 1
ATOM 2784 N N . ILE A 1 351 ? 6.414 2.979 -19.440 1.00 88.38 351 ILE A N 1
ATOM 2785 C CA . ILE A 1 351 ? 7.721 3.464 -18.977 1.00 88.38 351 ILE A CA 1
ATOM 2786 C C . ILE A 1 351 ? 7.600 4.041 -17.563 1.00 88.38 351 ILE A C 1
ATOM 2788 O O . ILE A 1 351 ? 8.397 3.684 -16.698 1.00 88.38 351 ILE A O 1
ATOM 2792 N N . TYR A 1 352 ? 6.586 4.869 -17.299 1.00 89.06 352 TYR A N 1
ATOM 2793 C CA . TYR A 1 352 ? 6.314 5.442 -15.977 1.00 89.06 352 TYR A CA 1
ATOM 2794 C C . TYR A 1 352 ? 6.206 4.345 -14.907 1.00 89.06 352 TYR A C 1
ATOM 2796 O O . TYR A 1 352 ? 6.912 4.369 -13.896 1.00 89.06 352 TYR A O 1
ATOM 2804 N N . LYS A 1 353 ? 5.364 3.333 -15.155 1.00 84.56 353 LYS A N 1
ATOM 2805 C CA . LYS A 1 353 ? 5.173 2.197 -14.242 1.00 84.56 353 LYS A CA 1
ATOM 2806 C C . LYS A 1 353 ? 6.457 1.395 -14.054 1.00 84.56 353 LYS A C 1
ATOM 2808 O O . LYS A 1 353 ? 6.764 0.976 -12.941 1.00 84.56 353 LYS A O 1
ATOM 2813 N N . SER A 1 354 ? 7.226 1.220 -15.125 1.00 85.19 354 SER A N 1
ATOM 2814 C CA . SER A 1 354 ? 8.497 0.499 -15.087 1.00 85.19 354 SER A CA 1
ATOM 2815 C C . SER A 1 354 ? 9.550 1.207 -14.232 1.00 85.19 354 SER A C 1
ATOM 2817 O O . SER A 1 354 ? 10.277 0.544 -13.496 1.00 85.19 354 SER A O 1
ATOM 2819 N N . VAL A 1 355 ? 9.606 2.543 -14.261 1.00 86.19 355 VAL A N 1
ATOM 2820 C CA . VAL A 1 355 ? 10.496 3.326 -13.383 1.00 86.19 355 VAL A CA 1
ATOM 2821 C C . VAL A 1 355 ? 10.096 3.165 -11.915 1.00 86.19 355 VAL A C 1
ATOM 2823 O O . VAL A 1 355 ? 10.963 2.967 -11.068 1.00 86.19 355 VAL A O 1
ATOM 2826 N N . LEU A 1 356 ? 8.797 3.181 -11.599 1.00 81.75 356 LEU A N 1
ATOM 2827 C CA . LEU A 1 356 ? 8.327 2.894 -10.239 1.00 81.75 356 LEU A CA 1
ATOM 2828 C C . LEU A 1 356 ? 8.699 1.469 -9.795 1.00 81.75 356 LEU A C 1
ATOM 2830 O O . LEU A 1 356 ? 9.160 1.288 -8.669 1.00 81.75 356 LEU A O 1
ATOM 2834 N N . CYS A 1 357 ? 8.602 0.474 -10.683 1.00 79.69 357 CYS A N 1
ATOM 2835 C CA . CYS A 1 357 ? 9.107 -0.876 -10.411 1.00 79.69 357 CYS A CA 1
ATOM 2836 C C . CYS A 1 357 ? 10.593 -0.905 -10.060 1.00 79.69 357 CYS A C 1
ATOM 2838 O O . CYS A 1 357 ? 10.980 -1.587 -9.111 1.00 79.69 357 CYS A O 1
ATOM 2840 N N . LEU A 1 358 ? 11.427 -0.154 -10.789 1.00 80.31 358 LEU A N 1
ATOM 2841 C CA . LEU A 1 358 ? 12.851 -0.042 -10.464 1.00 80.31 358 LEU A CA 1
ATOM 2842 C C . LEU A 1 358 ? 13.075 0.526 -9.057 1.00 80.31 358 LEU A C 1
ATOM 2844 O O . LEU A 1 358 ? 14.040 0.154 -8.403 1.00 80.31 358 LEU A O 1
ATOM 2848 N N . LEU A 1 359 ? 12.169 1.373 -8.563 1.00 76.75 359 LEU A N 1
ATOM 2849 C CA . LEU A 1 359 ? 12.212 1.947 -7.212 1.00 76.75 359 LEU A CA 1
ATOM 2850 C C . LEU A 1 359 ? 11.670 1.008 -6.134 1.00 76.75 359 LEU A C 1
ATOM 2852 O O . LEU A 1 359 ? 11.658 1.365 -4.956 1.00 76.75 359 LEU A O 1
ATOM 2856 N N . GLY A 1 360 ? 11.254 -0.196 -6.523 1.00 71.19 360 GLY A N 1
ATOM 2857 C CA . GLY A 1 360 ? 10.738 -1.198 -5.609 1.00 71.19 360 GLY A CA 1
ATOM 2858 C C . GLY A 1 360 ? 9.219 -1.187 -5.458 1.00 71.19 360 GLY A C 1
ATOM 2859 O O . GLY A 1 360 ? 8.702 -1.931 -4.617 1.00 71.19 360 GLY A O 1
ATOM 2860 N N . ALA A 1 361 ? 8.502 -0.397 -6.272 1.00 74.25 361 ALA A N 1
ATOM 2861 C CA . ALA A 1 361 ? 7.062 -0.550 -6.405 1.00 74.25 361 ALA A CA 1
ATOM 2862 C C . ALA A 1 361 ? 6.774 -1.953 -6.925 1.00 74.25 361 ALA A C 1
ATOM 2864 O O . ALA A 1 361 ? 7.265 -2.377 -7.968 1.00 74.25 361 ALA A O 1
ATOM 2865 N N . ASP A 1 362 ? 5.969 -2.688 -6.188 1.00 66.94 362 ASP A N 1
ATOM 2866 C CA . ASP A 1 362 ? 5.612 -4.026 -6.581 1.00 66.94 362 ASP A CA 1
ATOM 2867 C C . ASP A 1 362 ? 4.307 -3.989 -7.390 1.00 66.94 362 ASP A C 1
ATOM 2869 O O . ASP A 1 362 ? 3.213 -3.826 -6.853 1.00 66.94 362 ASP A O 1
ATOM 2873 N N . LEU A 1 363 ? 4.456 -4.132 -8.710 1.00 59.50 363 LEU A N 1
ATOM 2874 C CA . LEU A 1 363 ? 3.366 -4.212 -9.682 1.00 59.50 363 LEU A CA 1
ATOM 2875 C C . LEU A 1 363 ? 2.676 -5.591 -9.730 1.00 59.50 363 LEU A C 1
ATOM 2877 O O . LEU A 1 363 ? 1.899 -5.822 -10.654 1.00 59.50 363 LEU A O 1
ATOM 2881 N N . ARG A 1 364 ? 2.892 -6.509 -8.764 1.00 52.25 364 ARG A N 1
ATOM 2882 C CA . ARG A 1 364 ? 2.280 -7.867 -8.696 1.00 52.25 364 ARG A CA 1
ATOM 2883 C C . ARG A 1 364 ? 0.740 -7.908 -8.655 1.00 52.25 364 ARG A C 1
ATOM 2885 O O . ARG A 1 364 ? 0.171 -8.974 -8.412 1.00 52.25 364 ARG A O 1
ATOM 2892 N N . GLY A 1 365 ? 0.056 -6.806 -8.951 1.00 47.34 365 GLY A N 1
ATOM 2893 C CA . GLY A 1 365 ? -1.375 -6.763 -9.232 1.00 47.34 365 GLY A CA 1
ATOM 2894 C C . GLY A 1 365 ? -1.839 -7.682 -10.368 1.00 47.34 365 GLY A C 1
ATOM 2895 O O . GLY A 1 365 ? -3.041 -7.879 -10.476 1.00 47.34 365 GLY A O 1
ATOM 2896 N N . GLU A 1 366 ? -0.946 -8.281 -11.169 1.00 44.59 366 GLU A N 1
ATOM 2897 C CA . GLU A 1 366 ? -1.362 -9.241 -12.207 1.00 44.59 366 GLU A CA 1
ATOM 2898 C C . GLU A 1 366 ? -1.124 -10.726 -11.855 1.00 44.59 366 GLU A C 1
ATOM 2900 O O . GLU A 1 366 ? -1.961 -11.543 -12.227 1.00 44.59 366 GLU A O 1
ATOM 2905 N N . ASP A 1 367 ? -0.102 -11.092 -11.060 1.00 41.22 367 ASP A N 1
ATOM 2906 C CA . ASP A 1 367 ? 0.243 -12.516 -10.823 1.00 41.22 367 ASP A CA 1
ATOM 2907 C C . ASP A 1 367 ? 0.592 -12.914 -9.367 1.00 41.22 367 ASP A C 1
ATOM 2909 O O . ASP A 1 367 ? 0.848 -14.091 -9.100 1.00 41.22 367 ASP A O 1
ATOM 2913 N N . GLY A 1 368 ? 0.612 -11.984 -8.397 1.00 46.88 368 GLY A N 1
ATOM 2914 C CA . GLY A 1 368 ? 1.120 -12.270 -7.038 1.00 46.88 368 GLY A CA 1
ATOM 2915 C C . GLY A 1 368 ? 0.232 -11.869 -5.857 1.00 46.88 368 GLY A C 1
ATOM 2916 O O . GLY A 1 368 ? 0.458 -12.360 -4.750 1.00 46.88 368 GLY A O 1
ATOM 2917 N N . ALA A 1 369 ? -0.769 -11.011 -6.057 1.00 51.84 369 ALA A N 1
ATOM 2918 C CA . ALA A 1 369 ? -1.774 -10.713 -5.038 1.00 51.84 369 ALA A CA 1
ATOM 2919 C C . ALA A 1 369 ? -2.958 -11.685 -5.157 1.00 51.84 369 ALA A C 1
ATOM 2921 O O . ALA A 1 369 ? -3.372 -12.041 -6.262 1.00 51.84 369 ALA A O 1
ATOM 2922 N N . ASP A 1 370 ? -3.551 -12.107 -4.034 1.00 62.06 370 ASP A N 1
ATOM 2923 C CA . ASP A 1 370 ? -4.871 -12.727 -4.126 1.00 62.06 370 ASP A CA 1
ATOM 2924 C C . ASP A 1 370 ? -5.865 -11.721 -4.743 1.00 62.06 370 ASP A C 1
ATOM 2926 O O . ASP A 1 370 ? -5.767 -10.505 -4.558 1.00 62.06 370 ASP A O 1
ATOM 2930 N N . LYS A 1 371 ? -6.831 -12.224 -5.519 1.00 70.12 371 LYS A N 1
ATOM 2931 C CA . LYS A 1 371 ? -7.795 -11.387 -6.266 1.00 70.12 371 LYS A CA 1
ATOM 2932 C C . LYS A 1 371 ? -8.571 -10.410 -5.378 1.00 70.12 371 LYS A C 1
ATOM 2934 O O . LYS A 1 371 ? -9.114 -9.423 -5.867 1.00 70.12 371 LYS A O 1
ATOM 2939 N N . TYR A 1 372 ? -8.665 -10.709 -4.086 1.00 69.56 372 TYR A N 1
ATOM 2940 C CA . TYR A 1 372 ? -9.356 -9.876 -3.119 1.00 69.56 372 TYR A CA 1
ATOM 2941 C C . TYR A 1 372 ? -8.531 -8.636 -2.746 1.00 69.56 372 TYR A C 1
ATOM 2943 O O . TYR A 1 372 ? -9.056 -7.523 -2.746 1.00 69.56 372 TYR A O 1
ATOM 2951 N N . THR A 1 373 ? -7.233 -8.818 -2.511 1.00 69.88 373 THR A N 1
ATOM 2952 C CA . THR A 1 373 ? -6.251 -7.751 -2.282 1.00 69.88 373 THR A CA 1
ATOM 2953 C C . THR A 1 373 ? -6.203 -6.795 -3.470 1.00 69.88 373 THR A C 1
ATOM 2955 O O . THR A 1 373 ? -6.282 -5.580 -3.288 1.00 69.88 373 THR A O 1
ATOM 2958 N N . GLU A 1 374 ? -6.177 -7.334 -4.692 1.00 72.19 374 GLU A N 1
ATOM 2959 C CA . GLU A 1 374 ? -6.261 -6.534 -5.919 1.00 72.19 374 GLU A CA 1
ATOM 2960 C C . GLU A 1 374 ? -7.570 -5.723 -5.970 1.00 72.19 374 GLU A C 1
ATOM 2962 O O . GLU A 1 374 ? -7.552 -4.518 -6.220 1.00 72.19 374 GLU A O 1
ATOM 2967 N N . ALA A 1 375 ? -8.716 -6.347 -5.672 1.00 75.50 375 ALA A N 1
ATOM 2968 C 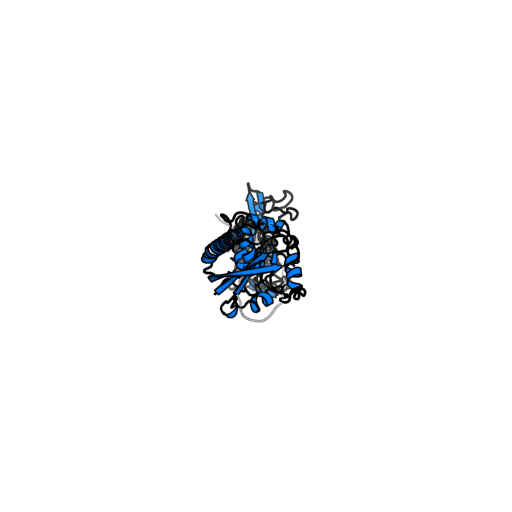CA . ALA A 1 375 ? -10.010 -5.666 -5.670 1.00 75.50 375 ALA A CA 1
ATOM 2969 C C . ALA A 1 375 ? -10.093 -4.532 -4.632 1.00 75.50 375 ALA A C 1
ATOM 2971 O O . ALA A 1 375 ? -10.648 -3.475 -4.934 1.00 75.50 375 ALA A O 1
ATOM 2972 N N . LEU A 1 376 ? -9.541 -4.723 -3.430 1.00 75.12 376 LEU A N 1
ATOM 2973 C CA . LEU A 1 376 ? -9.500 -3.679 -2.400 1.00 75.12 376 LEU A CA 1
ATOM 2974 C C . LEU A 1 376 ? -8.590 -2.520 -2.799 1.00 75.12 376 LEU A C 1
ATOM 2976 O O . LEU A 1 376 ? -8.954 -1.363 -2.590 1.00 75.12 376 LEU A O 1
ATOM 2980 N N . TYR A 1 377 ? -7.450 -2.812 -3.420 1.00 74.38 377 TYR A N 1
ATOM 2981 C CA . TYR A 1 377 ? -6.559 -1.778 -3.929 1.00 74.38 377 TYR A CA 1
ATOM 2982 C C . TYR A 1 377 ? -7.247 -0.911 -4.992 1.00 74.38 377 TYR A C 1
ATOM 2984 O O . TYR A 1 377 ? -7.254 0.312 -4.881 1.00 74.38 377 TYR A O 1
ATOM 2992 N N . LYS A 1 378 ? -7.945 -1.543 -5.947 1.00 78.00 378 LYS A N 1
ATOM 2993 C CA . LYS A 1 378 ? -8.766 -0.845 -6.954 1.00 78.00 378 LYS A CA 1
ATOM 2994 C C . LYS A 1 378 ? -9.888 -0.011 -6.345 1.00 78.00 378 LYS A C 1
ATOM 2996 O O . LYS A 1 378 ? -10.229 1.030 -6.892 1.00 78.00 378 LYS A O 1
ATOM 3001 N N . PHE A 1 379 ? -10.486 -0.473 -5.249 1.00 79.62 379 PHE A N 1
ATOM 3002 C CA . PHE A 1 379 ? -11.578 0.235 -4.587 1.00 79.62 379 PHE A CA 1
ATOM 3003 C C . PHE A 1 379 ? -11.100 1.522 -3.906 1.00 79.62 379 PHE A C 1
ATOM 3005 O O . PHE A 1 379 ? -11.716 2.572 -4.076 1.00 79.62 379 PHE A O 1
ATOM 3012 N N . TYR A 1 380 ? -9.997 1.449 -3.158 1.00 77.75 380 TYR A N 1
ATOM 3013 C CA . TYR A 1 380 ? -9.477 2.598 -2.416 1.00 77.75 380 TYR A CA 1
ATOM 3014 C C . TYR A 1 380 ? -8.622 3.541 -3.257 1.00 77.75 380 TYR A C 1
ATOM 3016 O O . TYR A 1 380 ? -8.593 4.741 -2.987 1.00 77.75 380 TYR A O 1
ATOM 3024 N N . PHE A 1 381 ? -7.940 3.010 -4.269 1.00 80.06 381 PHE A N 1
ATOM 3025 C CA . PHE A 1 381 ? -7.023 3.757 -5.120 1.00 80.06 381 PHE A CA 1
ATOM 3026 C C . PHE A 1 381 ? -7.259 3.435 -6.604 1.00 80.06 381 PHE A C 1
ATOM 3028 O O . PHE A 1 381 ? -6.383 2.895 -7.281 1.00 80.06 381 PHE A O 1
ATOM 3035 N N . PRO A 1 382 ? -8.444 3.761 -7.148 1.00 79.06 382 PRO A N 1
ATOM 3036 C CA . PRO A 1 382 ? -8.803 3.418 -8.529 1.00 79.06 382 PRO A CA 1
ATOM 3037 C C . PRO A 1 382 ? -7.882 4.057 -9.578 1.00 79.06 382 PRO A C 1
ATOM 3039 O O . PRO A 1 382 ? -7.736 3.532 -10.680 1.00 79.06 382 PRO A O 1
ATOM 3042 N N . ASN A 1 383 ? -7.263 5.178 -9.215 1.00 81.38 383 ASN A N 1
ATOM 3043 C CA . ASN A 1 383 ? -6.365 5.975 -10.045 1.00 81.38 383 ASN A CA 1
ATOM 3044 C C . ASN A 1 383 ? -4.887 5.646 -9.811 1.00 81.38 383 ASN A C 1
ATOM 3046 O O . ASN A 1 383 ? -4.009 6.217 -10.450 1.00 81.38 383 ASN A O 1
ATOM 3050 N N . ASP A 1 384 ? -4.578 4.734 -8.893 1.00 80.56 384 ASP A N 1
ATOM 3051 C CA . ASP A 1 384 ? -3.189 4.418 -8.619 1.00 80.56 384 ASP A CA 1
ATOM 3052 C C . ASP A 1 384 ? -2.524 3.716 -9.808 1.00 80.56 384 ASP A C 1
ATOM 3054 O O . ASP A 1 384 ? -3.166 2.985 -10.571 1.00 80.56 384 ASP A O 1
ATOM 3058 N N . PHE A 1 385 ? -1.217 3.928 -9.957 1.00 74.75 385 PHE A N 1
ATOM 3059 C CA . PHE A 1 385 ? -0.415 3.344 -11.030 1.00 74.75 385 PHE A CA 1
ATOM 3060 C C . PHE A 1 385 ? -0.575 1.815 -11.174 1.00 74.75 385 PHE A C 1
ATOM 3062 O O . PHE A 1 385 ? -0.542 1.314 -12.302 1.00 74.75 385 PHE A O 1
ATOM 3069 N N . ALA A 1 386 ? -0.811 1.058 -10.093 1.00 69.81 386 ALA A N 1
ATOM 3070 C CA . ALA A 1 386 ? -1.001 -0.394 -10.193 1.00 69.81 386 ALA A CA 1
ATOM 3071 C C . ALA A 1 386 ? -2.376 -0.789 -10.776 1.00 69.81 386 ALA A C 1
ATOM 3073 O O . ALA A 1 386 ? -2.587 -1.944 -11.139 1.00 69.81 386 ALA A O 1
ATOM 3074 N N . VAL A 1 387 ? -3.311 0.159 -10.896 1.00 72.81 387 VAL A N 1
ATOM 3075 C CA . VAL A 1 387 ? -4.703 -0.073 -11.319 1.00 72.81 387 VAL A CA 1
ATOM 3076 C C . VAL A 1 387 ? -5.018 0.585 -12.656 1.00 72.81 387 VAL A C 1
ATOM 3078 O O . VAL A 1 387 ? -5.668 -0.019 -13.513 1.00 72.81 387 VAL A O 1
ATOM 3081 N N . THR A 1 388 ? -4.581 1.829 -12.834 1.00 76.75 388 THR A N 1
ATOM 3082 C CA . THR A 1 388 ? -4.945 2.644 -13.994 1.00 76.75 388 THR A CA 1
ATOM 3083 C C . THR A 1 388 ? -4.205 2.228 -15.264 1.00 76.75 388 THR A C 1
ATOM 3085 O O . THR A 1 388 ? -3.078 1.733 -15.226 1.00 76.75 388 THR A O 1
ATOM 3088 N N . LYS A 1 389 ? -4.838 2.450 -16.418 1.00 78.75 389 LYS A N 1
ATOM 3089 C CA . LYS A 1 389 ? -4.234 2.318 -17.757 1.00 78.75 389 LYS A CA 1
ATOM 3090 C C . LYS A 1 389 ? -4.140 3.658 -18.494 1.00 78.75 389 LYS A C 1
ATOM 3092 O O . LYS A 1 389 ? -3.835 3.672 -19.682 1.00 78.75 389 LYS A O 1
ATOM 3097 N N . ASP A 1 390 ? -4.413 4.761 -17.804 1.00 81.12 390 ASP A N 1
ATOM 3098 C CA . ASP A 1 390 ? -4.391 6.117 -18.347 1.00 81.12 390 ASP A CA 1
ATOM 3099 C C . ASP A 1 390 ? -3.439 6.987 -17.518 1.00 81.12 390 ASP A C 1
ATOM 3101 O O . ASP A 1 390 ? -3.553 7.046 -16.292 1.00 81.12 390 ASP A O 1
ATOM 3105 N N . LEU A 1 391 ? -2.494 7.648 -18.195 1.00 79.31 391 LEU A N 1
ATOM 3106 C CA . LEU A 1 391 ? -1.524 8.548 -17.572 1.00 79.31 391 LEU A CA 1
ATOM 3107 C C . LEU A 1 391 ? -2.195 9.813 -17.014 1.00 79.31 391 LEU A C 1
ATOM 3109 O O . LEU A 1 391 ? -1.722 10.376 -16.037 1.00 79.31 391 LEU A O 1
ATOM 3113 N N . THR A 1 392 ? -3.318 10.255 -17.587 1.00 81.94 392 THR A N 1
ATOM 3114 C CA . THR A 1 392 ? -4.028 11.462 -17.122 1.00 81.94 392 THR A CA 1
ATOM 3115 C C . THR A 1 392 ? -4.713 11.279 -15.774 1.00 81.94 392 THR A C 1
ATOM 3117 O O . THR A 1 392 ? -5.047 12.260 -15.111 1.00 81.94 392 THR A O 1
ATOM 3120 N N . THR A 1 393 ? -4.924 10.027 -15.377 1.00 80.62 393 THR A N 1
ATOM 3121 C CA . THR A 1 393 ? -5.512 9.655 -14.095 1.00 80.62 393 THR A CA 1
ATOM 3122 C C . THR A 1 393 ? -4.527 8.873 -13.240 1.00 80.62 393 THR A C 1
ATOM 3124 O O . THR A 1 393 ? -4.969 8.260 -12.276 1.00 80.62 393 THR A O 1
ATOM 3127 N N . VAL A 1 394 ? -3.241 8.805 -13.612 1.00 83.50 394 VAL A N 1
ATOM 3128 C CA . VAL A 1 394 ? -2.241 8.121 -12.791 1.00 83.50 394 VAL A CA 1
ATOM 3129 C C . VAL A 1 394 ? -1.959 8.958 -11.554 1.00 83.50 394 VAL A C 1
ATOM 3131 O O . VAL A 1 394 ? -1.721 10.158 -11.643 1.00 83.50 394 VAL A O 1
ATOM 3134 N N . GLU A 1 395 ? -1.997 8.320 -10.393 1.00 82.94 395 GLU A N 1
ATOM 3135 C CA . GLU A 1 395 ? -1.598 8.917 -9.125 1.00 82.94 395 GLU A CA 1
ATOM 3136 C C . GLU A 1 395 ? -0.673 7.954 -8.370 1.00 82.94 395 GLU A C 1
ATOM 3138 O O . GLU A 1 395 ? -0.748 6.729 -8.513 1.00 82.94 395 GLU A O 1
ATOM 3143 N N . ILE A 1 396 ? 0.203 8.512 -7.535 1.00 82.56 396 ILE A N 1
ATOM 3144 C CA . ILE A 1 396 ? 1.005 7.744 -6.580 1.00 82.56 396 ILE A CA 1
ATOM 3145 C C . ILE A 1 396 ? 0.220 7.684 -5.268 1.00 82.56 396 ILE A C 1
ATOM 3147 O O . ILE A 1 396 ? 0.193 8.656 -4.507 1.00 82.56 396 ILE A O 1
ATOM 3151 N N . SER A 1 397 ? -0.416 6.548 -4.973 1.00 79.31 397 SER A N 1
ATOM 3152 C CA . SER A 1 397 ? -1.088 6.361 -3.684 1.00 79.31 397 SER A CA 1
ATOM 3153 C C . SER A 1 397 ? -0.088 6.341 -2.517 1.00 79.31 397 SER A C 1
ATOM 3155 O O . SER A 1 397 ? 1.102 6.068 -2.705 1.00 79.31 397 SER A O 1
ATOM 3157 N N . PRO A 1 398 ? -0.548 6.543 -1.267 1.00 76.19 398 PRO A N 1
ATOM 3158 C CA . PRO A 1 398 ? 0.294 6.378 -0.082 1.00 76.19 398 PRO A CA 1
ATOM 3159 C C . PRO A 1 398 ? 0.947 4.993 0.035 1.00 76.19 398 PRO A C 1
ATOM 3161 O O . PRO A 1 398 ? 2.024 4.880 0.616 1.00 76.19 398 PRO A O 1
ATOM 3164 N N . VAL A 1 399 ? 0.307 3.947 -0.501 1.00 73.56 399 VAL A N 1
ATOM 3165 C CA . VAL A 1 399 ? 0.852 2.583 -0.513 1.00 73.56 399 VAL A CA 1
ATOM 3166 C C . VAL A 1 399 ? 2.030 2.513 -1.478 1.00 73.56 399 VAL A C 1
ATOM 3168 O O . VAL A 1 399 ? 3.128 2.146 -1.067 1.00 73.56 399 VAL A O 1
ATOM 3171 N N . THR A 1 400 ? 1.841 2.974 -2.713 1.00 78.06 400 THR A N 1
ATOM 3172 C CA . THR A 1 400 ? 2.905 3.093 -3.718 1.00 78.06 400 THR A CA 1
ATOM 3173 C C . THR A 1 400 ? 4.072 3.922 -3.213 1.00 78.06 400 THR A C 1
ATOM 3175 O O . THR A 1 400 ? 5.219 3.488 -3.290 1.00 78.06 400 THR A O 1
ATOM 3178 N N . ALA A 1 401 ? 3.786 5.100 -2.654 1.00 79.12 401 ALA A N 1
ATOM 3179 C CA . ALA A 1 401 ? 4.799 5.998 -2.116 1.00 79.12 401 ALA A CA 1
ATOM 3180 C C . ALA A 1 401 ? 5.626 5.319 -1.019 1.00 79.12 401 ALA A C 1
ATOM 3182 O O . ALA A 1 401 ? 6.844 5.481 -0.968 1.00 79.12 401 ALA A O 1
ATOM 3183 N N . TYR A 1 402 ? 4.982 4.539 -0.150 1.00 74.44 402 TYR A N 1
ATOM 3184 C CA . TYR A 1 402 ? 5.672 3.784 0.888 1.00 74.44 402 TYR A CA 1
ATOM 3185 C C . TYR A 1 402 ? 6.519 2.641 0.311 1.00 74.44 402 TYR A C 1
ATOM 3187 O O . TYR A 1 402 ? 7.678 2.496 0.693 1.00 74.44 402 TYR A O 1
ATOM 3195 N N . MET A 1 403 ? 5.983 1.868 -0.641 1.00 73.31 403 MET A N 1
ATOM 3196 C CA . MET A 1 403 ? 6.703 0.765 -1.297 1.00 73.31 403 MET A CA 1
ATOM 3197 C C . MET A 1 403 ? 7.946 1.254 -2.047 1.00 73.31 403 MET A C 1
ATOM 3199 O O . MET A 1 403 ? 8.996 0.623 -1.979 1.00 73.31 403 MET A O 1
ATOM 3203 N N . CYS A 1 404 ? 7.853 2.418 -2.694 1.00 75.12 404 CYS A N 1
ATOM 3204 C CA . CYS A 1 404 ? 8.986 3.071 -3.352 1.00 75.12 404 CYS A CA 1
ATOM 3205 C C . CYS A 1 404 ? 9.937 3.785 -2.371 1.00 75.12 404 CYS A C 1
ATOM 3207 O O . CYS A 1 404 ? 10.912 4.409 -2.788 1.00 75.12 404 CYS A O 1
ATOM 3209 N N . GLY A 1 405 ? 9.644 3.767 -1.065 1.00 73.50 405 GLY A N 1
ATOM 3210 C CA . GLY A 1 405 ? 10.460 4.413 -0.037 1.00 73.50 405 GLY A CA 1
ATOM 3211 C C . GLY A 1 405 ? 10.423 5.947 -0.041 1.00 73.50 405 GLY A C 1
ATOM 3212 O O . GLY A 1 405 ? 11.318 6.569 0.530 1.00 73.50 405 GLY A O 1
ATOM 3213 N N . PHE A 1 406 ? 9.414 6.566 -0.662 1.00 77.06 406 PHE A N 1
ATOM 3214 C CA . PHE A 1 406 ? 9.220 8.025 -0.683 1.00 77.06 406 PHE A CA 1
ATOM 3215 C C . PHE A 1 406 ? 8.666 8.565 0.638 1.00 77.06 406 PHE A C 1
ATOM 3217 O O . PHE A 1 406 ? 8.855 9.734 0.963 1.00 77.06 406 PHE A O 1
ATOM 3224 N N . THR A 1 407 ? 7.998 7.711 1.411 1.00 71.88 407 THR A N 1
ATOM 3225 C CA . THR A 1 407 ? 7.523 8.004 2.764 1.00 71.88 407 THR A CA 1
ATOM 3226 C C . THR A 1 407 ? 7.920 6.873 3.706 1.00 71.88 407 THR A C 1
ATOM 3228 O O . THR A 1 407 ? 7.865 5.698 3.351 1.00 71.88 407 THR A O 1
ATOM 3231 N N . ASP A 1 408 ? 8.312 7.226 4.928 1.00 63.00 408 ASP A N 1
ATOM 3232 C CA . ASP A 1 408 ? 8.546 6.288 6.033 1.00 63.00 408 ASP A CA 1
ATOM 3233 C C . ASP A 1 408 ? 7.243 5.886 6.739 1.00 63.00 408 ASP A C 1
ATOM 3235 O O . ASP A 1 408 ? 7.209 4.961 7.551 1.00 63.00 408 ASP A O 1
ATOM 3239 N N . LYS A 1 409 ? 6.155 6.581 6.405 1.00 54.66 409 LYS A N 1
ATOM 3240 C CA . LYS A 1 409 ? 4.817 6.367 6.928 1.00 54.66 409 LYS A CA 1
ATOM 3241 C C . LYS A 1 409 ? 3.916 5.942 5.786 1.00 54.66 409 LYS A C 1
ATOM 3243 O O . LYS A 1 409 ? 3.549 6.752 4.936 1.00 54.66 409 LYS A O 1
ATOM 3248 N N . LEU A 1 410 ? 3.449 4.702 5.835 1.00 61.06 410 LEU A N 1
ATOM 3249 C CA . LEU A 1 410 ? 2.073 4.468 5.422 1.00 61.06 410 LEU A CA 1
ATOM 3250 C C . LEU A 1 410 ? 1.224 5.348 6.335 1.00 61.06 410 LEU A C 1
ATOM 3252 O O . LEU A 1 410 ? 1.352 5.260 7.561 1.00 61.06 410 LEU A O 1
ATOM 3256 N N . ASN A 1 411 ? 0.398 6.231 5.768 1.00 49.91 411 ASN A N 1
ATOM 3257 C CA . ASN A 1 411 ? -0.611 6.906 6.576 1.00 49.91 411 ASN A CA 1
ATOM 3258 C C . ASN A 1 411 ? -1.299 5.835 7.440 1.00 49.91 411 ASN A C 1
ATOM 3260 O O . ASN A 1 411 ? -1.619 4.752 6.943 1.00 49.91 411 ASN A O 1
ATOM 3264 N N . PHE A 1 412 ? -1.492 6.127 8.731 1.00 43.56 412 PHE A N 1
ATOM 3265 C CA . PHE A 1 412 ? -2.014 5.200 9.757 1.00 43.56 412 PHE A CA 1
ATOM 3266 C C . PHE A 1 412 ? -3.285 4.446 9.313 1.00 43.56 412 PHE A C 1
ATOM 3268 O O . PHE A 1 412 ? -3.594 3.367 9.813 1.00 43.56 412 PHE A O 1
ATOM 3275 N N . LEU A 1 413 ? -3.964 5.030 8.324 1.00 40.94 413 LEU A N 1
ATOM 3276 C CA . LEU A 1 413 ? -4.992 4.497 7.444 1.00 40.94 413 LEU A CA 1
ATOM 3277 C C . LEU A 1 413 ? -4.851 3.034 7.010 1.00 40.94 413 LEU A C 1
ATOM 3279 O O . LEU A 1 413 ? -5.876 2.404 6.778 1.00 40.94 413 LEU A O 1
ATOM 3283 N N . TYR A 1 414 ? -3.643 2.474 6.920 1.00 51.97 414 TYR A N 1
ATOM 3284 C CA . TYR A 1 414 ? -3.452 1.144 6.336 1.00 51.97 414 TYR A CA 1
ATOM 3285 C C . TYR A 1 414 ? -2.545 0.196 7.127 1.00 51.97 414 TYR A C 1
ATOM 3287 O O . TYR A 1 414 ? -1.854 -0.631 6.533 1.00 51.97 414 TYR A O 1
ATOM 3295 N N . LYS A 1 415 ? -2.643 0.184 8.470 1.00 45.47 415 LYS A N 1
ATOM 3296 C CA . LYS A 1 415 ? -2.147 -0.946 9.312 1.00 45.47 415 LYS A CA 1
ATOM 3297 C C . LYS A 1 415 ? -2.650 -2.336 8.867 1.00 45.47 415 LYS A C 1
ATOM 3299 O O . LYS A 1 415 ? -2.229 -3.362 9.386 1.00 45.47 415 LYS A O 1
ATOM 3304 N N . THR A 1 416 ? -3.551 -2.335 7.906 1.00 46.03 416 THR A N 1
ATOM 3305 C CA . THR A 1 416 ? -4.270 -3.415 7.287 1.00 46.03 416 THR A CA 1
ATOM 3306 C C . THR A 1 416 ? -3.596 -3.977 6.023 1.00 46.03 416 THR A C 1
ATOM 3308 O O . THR A 1 416 ? -3.867 -5.104 5.679 1.00 46.03 416 THR A O 1
ATOM 3311 N N . PHE A 1 417 ? -2.671 -3.335 5.306 1.00 45.09 417 PHE A N 1
ATOM 3312 C CA . PHE A 1 417 ? -2.408 -3.778 3.911 1.00 45.09 417 PHE A CA 1
ATOM 3313 C C . PHE A 1 417 ? -1.551 -5.035 3.673 1.00 45.09 417 PHE A C 1
ATOM 3315 O O . PHE A 1 417 ? -1.250 -5.349 2.526 1.00 45.09 417 PHE A O 1
ATOM 3322 N N . LEU A 1 418 ? -1.156 -5.779 4.703 1.00 44.19 418 LEU A N 1
ATOM 3323 C CA . LEU A 1 418 ? -0.166 -6.841 4.547 1.00 44.19 418 LEU A CA 1
ATOM 3324 C C . LEU A 1 418 ? -0.785 -8.228 4.314 1.00 44.19 418 LEU A C 1
ATOM 3326 O O . LEU A 1 418 ? -1.487 -8.725 5.201 1.00 44.19 418 LEU A O 1
ATOM 3330 N N . PRO A 1 419 ? -0.479 -8.916 3.196 1.00 37.03 419 PRO A N 1
ATOM 3331 C CA . PRO A 1 419 ? -0.672 -10.355 3.132 1.00 37.03 419 PRO A CA 1
ATOM 3332 C C . PRO A 1 419 ? 0.257 -11.032 4.150 1.00 37.03 419 PRO A C 1
ATOM 3334 O O . PRO A 1 419 ? 1.440 -10.698 4.265 1.00 37.03 419 PRO A O 1
ATOM 3337 N N . ARG A 1 420 ? -0.280 -12.003 4.896 1.00 36.31 420 ARG A N 1
ATOM 3338 C CA . ARG A 1 420 ? 0.552 -12.960 5.637 1.00 36.31 420 ARG A CA 1
ATOM 3339 C C . ARG A 1 420 ? 1.374 -13.758 4.617 1.00 36.31 420 ARG A C 1
ATOM 3341 O O . ARG A 1 420 ? 0.801 -14.253 3.648 1.00 36.31 420 ARG A O 1
ATOM 3348 N N . LYS A 1 421 ? 2.685 -13.868 4.843 1.00 32.84 421 LYS A N 1
ATOM 3349 C CA . LYS A 1 421 ? 3.473 -14.978 4.290 1.00 32.84 421 LYS A CA 1
ATOM 3350 C C . LYS A 1 421 ? 3.084 -16.279 4.977 1.00 32.84 421 LYS A C 1
ATOM 3352 O O . LYS A 1 421 ? 2.814 -16.224 6.200 1.00 32.84 421 LYS A O 1
#

Secondary structure (DSSP, 8-state):
------------------------------------PPPHHHHHHHHHHHHHHHHHHTS-TTS-TT--SSS-EEPPTTSTTSBHHHHHHHHHHHB-TTSSHHHHHHH-STTSS-SEEEETTEEEE---TT------B-GGG-EEEE-SSTTEEEEEEEBTTS-EEEEEEEE-TTS-EEESS-HHHHS-----TTS-TTTT---SS-SSS-SEEEEEEEEEE-SS----HHHHHHHHHHHHHHHHHHHHHHHTTT---EEEEEEEEEE-SS---SSHHHHHHHHHTSSS-SHHHHHHH-TT--GGG-SEEEEEEEESS-PPPEEE---SSS-TTT--S-EEEE-TT--HHHHHHHHHHHTT---TTTTTS-HHHHHHHHHH-TTBTTT-S-GGG-B--HHHHHHTTS-S---GGGTT-PPP-